Protein AF-0000000080303678 (afdb_homodimer)

Radius of gyration: 30.28 Å; Cα contacts (8 Å, |Δi|>4): 715; chains: 2; bounding box: 65×97×136 Å

Nearest PDB structures (foldseek):
  7dwm-assembly1_A  TM=3.976E-01  e=8.188E-07  Hapunavirus VP882
  4kqd-assembly2_C  TM=5.416E-01  e=5.298E-03  Escherichia coli K-12
  3mfx-assembly1_A  TM=4.822E-01  e=2.137E-03  Shewanella oneidensis
  3mjq-assembly1_B  TM=4.734E-01  e=2.892E-03  Desulfitobacterium hafniense Y51
  4kqd-assembly2_D  TM=5.439E-01  e=4.972E-02  Escherichia coli K-12

Secondary structure (DSSP, 8-state):
------------------------TT---S----HHHHHHHHHHHHHHHHHHHT-SSEEEEE-TTSBEEEE-HHHHHHHHSTTSSEEEETTEEEESSHHHHHHHHHHHHHHHHH---EEEEESSSS-EEEEEEEE--SSTTSPPEEEEEEPPS-SS-HHHHHHHHHHTT--HHHHHHHHHHHTT--HHHHHHHHTS-HHHHHHHHHHHHHHHT-SSHHHHHHHHHHS-----S----------/------------------------TT---S----HHHHHHHHHHHHHHHHHHHT-SSEEEEE-TTSBEEEE-HHHHHHHHSTTSSEEEETTEEEESSHHHHHHHHHHHHHHHHH---EEEEESSSS-EEEEEEEE--SSTTSPPEEEEEEPPS-SS-HHHHHHHHHHTT--HHHHHHHHHHHTT--HHHHHHHHTS-HHHHHHHHHHHHHHHT-SSHHHHHHHHHHS--PPPGGGS-------

Solvent-accessible surface area (backbone atoms only — not comparable to full-atom values): 27293 Å² total; per-residue (Å²): 139,81,84,81,80,78,80,77,81,75,77,78,76,79,77,87,66,82,73,78,75,76,71,73,92,76,76,71,60,95,64,79,70,48,74,64,52,49,51,47,39,47,28,48,29,42,44,48,49,54,54,46,40,52,38,68,45,17,36,35,37,31,42,78,84,55,34,50,80,44,60,25,54,39,24,52,55,46,36,66,35,86,84,39,43,41,32,65,58,87,50,28,76,39,43,76,45,71,73,42,34,53,53,50,50,52,39,49,48,37,8,41,77,67,61,37,71,40,77,44,80,31,65,68,91,87,41,48,42,30,30,34,35,44,36,77,49,48,43,95,90,40,64,36,23,29,32,37,34,36,32,40,95,56,69,60,38,66,59,33,50,52,48,52,28,56,77,48,66,48,49,74,70,42,40,53,50,50,54,35,49,54,68,53,44,50,62,60,56,45,12,61,76,69,72,50,52,48,67,56,45,52,52,39,51,50,50,51,26,67,56,68,68,33,89,43,72,59,38,49,44,48,55,57,54,22,32,51,50,50,64,75,77,64,84,58,76,78,67,74,78,74,131,136,82,86,80,87,82,82,77,78,76,76,78,76,77,75,85,63,84,72,79,75,75,72,72,91,76,75,72,59,93,63,79,70,48,74,64,52,48,52,48,38,46,28,47,29,41,43,48,49,53,53,46,41,53,38,69,44,16,36,34,36,30,41,76,86,55,36,49,79,43,63,26,54,38,24,50,54,46,35,66,35,86,84,40,45,40,32,65,58,87,52,29,75,40,43,76,43,70,74,41,33,53,54,51,50,50,40,50,49,38,8,41,76,67,61,37,71,40,77,44,79,33,63,70,91,87,42,48,42,29,30,34,36,46,37,77,49,49,41,95,90,41,64,37,24,30,32,37,35,37,31,42,95,56,71,58,36,67,61,33,49,52,49,51,29,58,76,47,66,48,50,73,71,43,40,53,49,48,53,36,48,55,68,56,44,49,62,60,55,46,12,60,75,69,71,50,54,48,67,57,44,50,51,41,50,50,50,51,27,66,56,66,68,34,89,43,73,60,37,47,46,48,56,56,53,22,32,50,52,49,66,64,80,77,71,51,75,79,65,73,78,74,129

pLDDT: mean 78.34, std 23.8, range [22.27, 97.44]

Organism: Piscinibacter sakaiensis (NCBI:txid1547922)

Foldseek 3Di:
DDDPCPDPPPPPPPPPPPPPPPPDPPPDPVDDPDPVNVVVVVVVVVVVLVVQLFAQWWKFKAFPVQFTPDIHPNVQVQQVDPQAQWHDDDRHIAGPDPVQRVVVVVQFCCCQVVVDKDWDFGDPDVTWIKIKGWDDAPDPPGGIMIMIITDGPFLAAPVLLVVVCVVLVHDPVLSQLLVCLRVVHDLCRSCVVVVHDSVVSVVSVVVLCVSVVAPDSVRSNVVSSPDRRGDDPPPPPPDPPDD/DDDDDDPPPPPPPPDPPDPPPPPDPPPDPVDDPDPVNVVVVVVVVVVVLVVQLFAQWWKFKAFPVQFTPDIHLNNQVLQVDPQAQWHDDDRHIAGPDPVQRVVVVVQFCCCQVVVDKDWDFDDPDVTWIKIKGWDDAPDPPGGIMIMIITDGPFLADPVLLVVVCVVLVHDPVLSQLLVCLRVVHDLCRSCVVVVHDSVVSVVSVVVLCVSVVAPDSVRSNVVSSPDRRGDDPPSPPPDPPDD

Structure (mmCIF, N/CA/C/O backbone):
data_AF-0000000080303678-model_v1
#
loop_
_entity.id
_entity.type
_entity.pdbx_description
1 polymer 'Transcriptional regulator, LuxR family'
#
loop_
_atom_site.group_PDB
_atom_site.id
_atom_site.type_symbol
_atom_site.label_atom_id
_atom_site.label_alt_id
_atom_site.label_comp_id
_atom_site.label_asym_id
_atom_site.label_entity_id
_atom_site.label_seq_id
_atom_site.pdbx_PDB_ins_code
_atom_site.Cartn_x
_atom_site.Cartn_y
_atom_site.Cartn_z
_atom_site.occupancy
_atom_site.B_iso_or_equiv
_atom_site.auth_seq_id
_atom_site.auth_comp_id
_atom_site.auth_asym_id
_atom_site.auth_atom_id
_atom_site.pdbx_PDB_model_num
ATOM 1 N N . MET A 1 1 ? 35.562 60.969 -51.969 1 27.56 1 MET A N 1
ATOM 2 C CA . MET A 1 1 ? 35.562 61.25 -50.531 1 27.56 1 MET A CA 1
ATOM 3 C C . MET A 1 1 ? 34.156 61.625 -50.062 1 27.56 1 MET A C 1
ATOM 5 O O . MET A 1 1 ? 33.844 62.812 -49.844 1 27.56 1 MET A O 1
ATOM 9 N N . HIS A 1 2 ? 33.062 60.875 -50.594 1 32.31 2 HIS A N 1
ATOM 10 C CA . HIS A 1 2 ? 31.641 61.188 -50.562 1 32.31 2 HIS A CA 1
ATOM 11 C C . HIS A 1 2 ? 31.078 61.094 -49.156 1 32.31 2 HIS A C 1
ATOM 13 O O . HIS A 1 2 ? 31.5 60.219 -48.375 1 32.31 2 HIS A O 1
ATOM 19 N N . PRO A 1 3 ? 30.5 62.156 -48.531 1 31.89 3 PRO A N 1
ATOM 20 C CA . PRO A 1 3 ? 30.016 62.531 -47.219 1 31.89 3 PRO A CA 1
ATOM 21 C C . PRO A 1 3 ? 28.844 61.688 -46.75 1 31.89 3 PRO A C 1
ATOM 23 O O . PRO A 1 3 ? 27.812 61.594 -47.438 1 31.89 3 PRO A O 1
ATOM 26 N N . ASN A 1 4 ? 29.047 60.375 -46.219 1 29.14 4 ASN A N 1
ATOM 27 C CA . ASN A 1 4 ? 28.078 59.375 -45.781 1 29.14 4 ASN A CA 1
ATOM 28 C C . ASN A 1 4 ? 27.219 59.875 -44.625 1 29.14 4 ASN A C 1
ATOM 30 O O . ASN A 1 4 ? 27.703 60.094 -43.531 1 29.14 4 ASN A O 1
ATOM 34 N N . THR A 1 5 ? 26.25 60.781 -44.875 1 28.22 5 THR A N 1
ATOM 35 C CA . THR A 1 5 ? 25.391 61.5 -43.938 1 28.22 5 THR A CA 1
ATOM 36 C C . THR A 1 5 ? 24.516 60.531 -43.156 1 28.22 5 THR A C 1
ATOM 38 O O . THR A 1 5 ? 23.609 59.906 -43.719 1 28.22 5 THR A O 1
ATOM 41 N N . SER A 1 6 ? 25.062 59.656 -42.219 1 28.84 6 SER A N 1
ATOM 42 C CA . SER A 1 6 ? 24.406 58.656 -41.406 1 28.84 6 SER A CA 1
ATOM 43 C C . SER A 1 6 ? 23.375 59.281 -40.469 1 28.84 6 SER A C 1
ATOM 45 O O . SER A 1 6 ? 23.734 60 -39.531 1 28.84 6 SER A O 1
ATOM 47 N N . ASP A 1 7 ? 22.188 59.719 -41.031 1 24.89 7 ASP A N 1
ATOM 48 C CA . ASP A 1 7 ? 21.141 60.469 -40.344 1 24.89 7 ASP A CA 1
ATOM 49 C C . ASP A 1 7 ? 20.641 59.688 -39.125 1 24.89 7 ASP A C 1
ATOM 51 O O . ASP A 1 7 ? 20.391 58.469 -39.188 1 24.89 7 ASP A O 1
ATOM 55 N N . ARG A 1 8 ? 20.75 60.219 -37.875 1 26.92 8 ARG A N 1
ATOM 56 C CA . ARG A 1 8 ? 20.562 60.062 -36.438 1 26.92 8 ARG A CA 1
ATOM 57 C C . ARG A 1 8 ? 19.078 59.906 -36.094 1 26.92 8 ARG A C 1
ATOM 59 O O . ARG A 1 8 ? 18.359 60.906 -35.938 1 26.92 8 ARG A O 1
ATOM 66 N N . LEU A 1 9 ? 18.25 59.031 -36.781 1 25.48 9 LEU A N 1
ATOM 67 C CA . LEU A 1 9 ? 16.844 59.094 -36.438 1 25.48 9 LEU A CA 1
ATOM 68 C C . LEU A 1 9 ? 16.641 58.781 -34.969 1 25.48 9 LEU A C 1
ATOM 70 O O . LEU A 1 9 ? 17 57.719 -34.5 1 25.48 9 LEU A O 1
ATOM 74 N N . ALA A 1 10 ? 16.578 59.781 -34.031 1 24.92 10 ALA A N 1
ATOM 75 C CA . ALA A 1 10 ? 16.375 59.906 -32.594 1 24.92 10 ALA A CA 1
ATOM 76 C C . ALA A 1 10 ? 15.008 59.375 -32.188 1 24.92 10 ALA A C 1
ATOM 78 O O . ALA A 1 10 ? 13.977 60 -32.438 1 24.92 10 ALA A O 1
ATOM 79 N N . SER A 1 11 ? 14.625 58.094 -32.531 1 25 11 SER A N 1
ATOM 80 C CA . SER A 1 11 ? 13.273 57.688 -32.156 1 25 11 SER A CA 1
ATOM 81 C C . SER A 1 11 ? 13.055 57.812 -30.656 1 25 11 SER A C 1
ATOM 83 O O . SER A 1 11 ? 13.836 57.281 -29.859 1 25 11 SER A O 1
ATOM 85 N N . GLU A 1 12 ? 12.555 58.938 -30.156 1 24.47 12 GLU A N 1
ATOM 86 C CA . GLU A 1 12 ? 12.164 59.312 -28.797 1 24.47 12 GLU A CA 1
ATOM 87 C C . GLU A 1 12 ? 11.148 58.312 -28.219 1 24.47 12 GLU A C 1
ATOM 89 O O . GLU A 1 12 ? 10.031 58.188 -28.734 1 24.47 12 GLU A O 1
ATOM 94 N N . GLY A 1 13 ? 11.516 57.062 -27.875 1 22.98 13 GLY A N 1
ATOM 95 C CA . GLY A 1 13 ? 10.664 56.094 -27.219 1 22.98 13 GLY A CA 1
ATOM 96 C C . GLY A 1 13 ? 10.062 56.594 -25.922 1 22.98 13 GLY A C 1
ATOM 97 O O . GLY A 1 13 ? 10.789 56.844 -24.953 1 22.98 13 GLY A O 1
ATOM 98 N N . ARG A 1 14 ? 9.055 57.5 -25.969 1 25.95 14 ARG A N 1
ATOM 99 C CA . ARG A 1 14 ? 8.336 58 -24.797 1 25.95 14 ARG A CA 1
ATOM 100 C C . ARG A 1 14 ? 7.855 56.844 -23.922 1 25.95 14 ARG A C 1
ATOM 102 O O . ARG A 1 14 ? 7.27 55.875 -24.422 1 25.95 14 ARG A O 1
ATOM 109 N N . GLY A 1 15 ? 8.523 56.531 -22.828 1 22.27 15 GLY A N 1
ATOM 110 C CA . GLY A 1 15 ? 8.391 55.562 -21.734 1 22.27 15 GLY A CA 1
ATOM 111 C C . GLY A 1 15 ? 7.055 55.688 -21.016 1 22.27 15 GLY A C 1
ATOM 112 O O . GLY A 1 15 ? 6.609 56.781 -20.672 1 22.27 15 GLY A O 1
ATOM 113 N N . PHE A 1 16 ? 5.965 54.938 -21.406 1 24.55 16 PHE A N 1
ATOM 114 C CA . PHE A 1 16 ? 4.648 54.844 -20.797 1 24.55 16 PHE A CA 1
ATOM 115 C C . PHE A 1 16 ? 4.762 54.438 -19.328 1 24.55 16 PHE A C 1
ATOM 117 O O . PHE A 1 16 ? 5.027 53.281 -19.016 1 24.55 16 PHE A O 1
ATOM 124 N N . SER A 1 17 ? 5.414 55.188 -18.453 1 23.38 17 SER A N 1
ATOM 125 C CA . SER A 1 17 ? 5.676 54.781 -17.078 1 23.38 17 SER A CA 1
ATOM 126 C C . SER A 1 17 ? 4.379 54.688 -16.281 1 23.38 17 SER A C 1
ATOM 128 O O . SER A 1 17 ? 4.402 54.406 -15.078 1 23.38 17 SER A O 1
ATOM 130 N N . GLY A 1 18 ? 3.266 55.312 -16.625 1 24.89 18 GLY A N 1
ATOM 131 C CA . GLY A 1 18 ? 2.447 55.688 -15.477 1 24.89 18 GLY A CA 1
ATOM 132 C C . GLY A 1 18 ? 1.734 54.5 -14.859 1 24.89 18 GLY A C 1
ATOM 133 O O . GLY A 1 18 ? 0.724 54.031 -15.391 1 24.89 18 GLY A O 1
ATOM 134 N N . ALA A 1 19 ? 2.438 53.438 -14.422 1 23.69 19 ALA A N 1
ATOM 135 C CA . ALA A 1 19 ? 1.726 52.281 -13.875 1 23.69 19 ALA A CA 1
ATOM 136 C C . ALA A 1 19 ? 0.87 52.688 -12.672 1 23.69 19 ALA A C 1
ATOM 138 O O . ALA A 1 19 ? 1.376 53.281 -11.711 1 23.69 19 ALA A O 1
ATOM 139 N N . TRP A 1 20 ? -0.364 53.031 -12.852 1 24.25 20 TRP A N 1
ATOM 140 C CA . TRP A 1 20 ? -1.361 53.344 -11.828 1 24.25 20 TRP A CA 1
ATOM 141 C C . TRP A 1 20 ? -1.491 52.219 -10.828 1 24.25 20 TRP A C 1
ATOM 143 O O . TRP A 1 20 ? -1.849 51.094 -11.203 1 24.25 20 TRP A O 1
ATOM 153 N N . SER A 1 21 ? -0.581 52.062 -9.867 1 25.08 21 SER A N 1
ATOM 154 C CA . SER A 1 21 ? -0.584 51.125 -8.766 1 25.08 21 SER A CA 1
ATOM 155 C C . SER A 1 21 ? -1.859 51.219 -7.938 1 25.08 21 SER A C 1
ATOM 157 O O . SER A 1 21 ? -1.948 52.062 -7.039 1 25.08 21 SER A O 1
ATOM 159 N N . VAL A 1 22 ? -3.029 51.312 -8.453 1 29.84 22 VAL A N 1
ATOM 160 C CA . VAL A 1 22 ? -4.168 51.406 -7.551 1 29.84 22 VAL A CA 1
ATOM 161 C C . VAL A 1 22 ? -4.215 50.188 -6.633 1 29.84 22 VAL A C 1
ATOM 163 O O . VAL A 1 22 ? -4.328 49.062 -7.102 1 29.84 22 VAL A O 1
ATOM 166 N N . ARG A 1 23 ? -3.553 50.281 -5.457 1 31.92 23 ARG A N 1
ATOM 167 C CA . ARG A 1 23 ? -3.662 49.312 -4.363 1 31.92 23 ARG A CA 1
ATOM 168 C C . ARG A 1 23 ? -5.113 49.156 -3.93 1 31.92 23 ARG A C 1
ATOM 170 O O . ARG A 1 23 ? -5.789 50.125 -3.605 1 31.92 23 ARG A O 1
ATOM 177 N N . PRO A 1 24 ? -5.77 48.094 -4.293 1 29.03 24 PRO A N 1
ATOM 178 C CA . PRO A 1 24 ? -7.188 48.094 -3.92 1 29.03 24 PRO A CA 1
ATOM 179 C C . PRO A 1 24 ? -7.402 48.344 -2.428 1 29.03 24 PRO A C 1
ATOM 181 O O . PRO A 1 24 ? -6.539 48.031 -1.611 1 29.03 24 PRO A O 1
ATOM 184 N N . PRO A 1 25 ? -8.242 49.188 -1.918 1 30.67 25 PRO A N 1
ATOM 185 C CA . PRO A 1 25 ? -8.766 49.469 -0.579 1 30.67 25 PRO A CA 1
ATOM 186 C C . PRO A 1 25 ? -9.438 48.25 0.049 1 30.67 25 PRO A C 1
ATOM 188 O O . PRO A 1 25 ? -10.25 47.562 -0.598 1 30.67 25 PRO A O 1
ATOM 191 N N . GLY A 1 26 ? -8.766 47.531 1.107 1 35.06 26 GLY A N 1
ATOM 192 C CA . GLY A 1 26 ? -9.25 46.5 2.008 1 35.06 26 GLY A CA 1
ATOM 193 C C . GLY A 1 26 ? -8.312 45.312 2.117 1 35.06 26 GLY A C 1
ATOM 194 O O . GLY A 1 26 ? -8.727 44.219 2.494 1 35.06 26 GLY A O 1
ATOM 195 N N . TRP A 1 27 ? -7.195 45.344 1.521 1 30.83 27 TRP A N 1
ATOM 196 C CA . TRP A 1 27 ? -6.246 44.25 1.733 1 30.83 27 TRP A CA 1
ATOM 197 C C . TRP A 1 27 ? -5.828 44.156 3.199 1 30.83 27 TRP A C 1
ATOM 199 O O . TRP A 1 27 ? -5.258 45.125 3.742 1 30.83 27 TRP A O 1
ATOM 209 N N . ARG A 1 28 ? -6.617 43.594 3.984 1 36.81 28 ARG A N 1
ATOM 210 C CA . ARG A 1 28 ? -6.141 43.344 5.34 1 36.81 28 ARG A CA 1
ATOM 211 C C . ARG A 1 28 ? -4.922 42.406 5.336 1 36.81 28 ARG A C 1
ATOM 213 O O . ARG A 1 28 ? -4.809 41.531 4.484 1 36.81 28 ARG A O 1
ATOM 220 N N . GLY A 1 29 ? -3.764 42.781 5.645 1 35.88 29 GLY A N 1
ATOM 221 C CA . GLY A 1 29 ? -2.494 42.094 5.867 1 35.88 29 GLY A CA 1
ATOM 222 C C . GLY A 1 29 ? -2.652 40.688 6.398 1 35.88 29 GLY A C 1
ATOM 223 O O . GLY A 1 29 ? -3.748 40.281 6.789 1 35.88 29 GLY A O 1
ATOM 224 N N . PRO A 1 30 ? -1.674 39.812 5.992 1 39.78 30 PRO A N 1
ATOM 225 C CA . PRO A 1 30 ? -1.824 38.438 6.48 1 39.78 30 PRO A CA 1
ATOM 226 C C . PRO A 1 30 ? -2.295 38.375 7.934 1 39.78 30 PRO A C 1
ATOM 228 O O . PRO A 1 30 ? -1.601 38.875 8.828 1 39.78 30 PRO A O 1
ATOM 231 N N . GLY A 1 31 ? -3.461 38.75 8.242 1 41.38 31 GLY A N 1
ATOM 232 C CA . GLY A 1 31 ? -4.113 38.844 9.539 1 41.38 31 GLY A CA 1
ATOM 233 C C . GLY A 1 31 ? -3.678 37.75 10.5 1 41.38 31 GLY A C 1
ATOM 234 O O . GLY A 1 31 ? -3.148 36.719 10.078 1 41.38 31 GLY A O 1
ATOM 235 N N . HIS A 1 32 ? -3.395 38.031 11.797 1 44 32 HIS A N 1
ATOM 236 C CA . HIS A 1 32 ? -3.258 37.219 13.008 1 44 32 HIS A CA 1
ATOM 237 C C . HIS A 1 32 ? -4.172 36 12.969 1 44 32 HIS A C 1
ATOM 239 O O . HIS A 1 32 ? -5.391 36.125 13.102 1 44 32 HIS A O 1
ATOM 245 N N . ALA A 1 33 ? -3.643 35.062 12.367 1 54 33 ALA A N 1
ATOM 246 C CA . ALA A 1 33 ? -4.539 33.906 12.445 1 54 33 ALA A CA 1
ATOM 247 C C . ALA A 1 33 ? -5.102 33.75 13.852 1 54 33 ALA A C 1
ATOM 249 O O . ALA A 1 33 ? -4.352 33.75 14.828 1 54 33 ALA A O 1
ATOM 250 N N . THR A 1 34 ? -6.25 33.875 14.078 1 58.56 34 THR A N 1
ATOM 251 C CA . THR A 1 34 ? -6.973 33.688 15.336 1 58.56 34 THR A CA 1
ATOM 252 C C . THR A 1 34 ? -6.637 32.344 15.953 1 58.56 34 THR A C 1
ATOM 254 O O . THR A 1 34 ? -6.285 31.391 15.242 1 58.56 34 THR A O 1
ATOM 257 N N . PRO A 1 35 ? -6.324 32.25 17.312 1 58.72 35 PRO A N 1
ATOM 258 C CA . PRO A 1 35 ? -6.078 31 18.047 1 58.72 35 PRO A CA 1
ATOM 259 C C . PRO A 1 35 ? -6.887 29.828 17.5 1 58.72 35 PRO A C 1
ATOM 261 O O . PRO A 1 35 ? -6.406 28.688 17.484 1 58.72 35 PRO A O 1
ATOM 264 N N . GLU A 1 36 ? -7.984 30.188 16.969 1 59.19 36 GLU A N 1
ATOM 265 C CA . GLU A 1 36 ? -8.852 29.141 16.438 1 59.19 36 GLU A CA 1
ATOM 266 C C . GLU A 1 36 ? -8.281 28.562 15.148 1 59.19 36 GLU A C 1
ATOM 268 O O . GLU A 1 36 ? -8.305 27.359 14.938 1 59.19 36 GLU A O 1
ATOM 273 N N . ARG A 1 37 ? -7.773 29.406 14.328 1 57.53 37 ARG A N 1
ATOM 274 C CA . ARG A 1 37 ? -7.219 28.953 13.055 1 57.53 37 ARG A CA 1
ATOM 275 C C . ARG A 1 37 ? -5.965 28.109 13.273 1 57.53 37 ARG A C 1
ATOM 277 O O . ARG A 1 37 ? -5.742 27.125 12.578 1 57.53 37 ARG A O 1
ATOM 284 N N . ARG A 1 38 ? -5.199 28.484 14.258 1 58.06 38 ARG A N 1
ATOM 285 C CA . ARG A 1 38 ? -3.996 27.734 14.602 1 58.06 38 ARG A CA 1
ATOM 286 C C . ARG A 1 38 ? -4.344 26.328 15.094 1 58.06 38 ARG A C 1
ATOM 288 O O . ARG A 1 38 ? -3.682 25.359 14.734 1 58.06 38 ARG A O 1
ATOM 295 N N . ARG A 1 39 ? -5.332 26.422 15.906 1 60.28 39 ARG A N 1
ATOM 296 C CA . ARG A 1 39 ? -5.762 25.125 16.453 1 60.28 39 ARG A CA 1
ATOM 297 C C . ARG A 1 39 ? -6.262 24.203 15.336 1 60.28 39 ARG A C 1
ATOM 299 O O . ARG A 1 39 ? -6.012 23 15.367 1 60.28 39 ARG A O 1
ATOM 306 N N . HIS A 1 40 ? -6.863 24.875 14.383 1 61.81 40 HIS A N 1
ATOM 307 C CA . HIS A 1 40 ? -7.406 24.078 13.289 1 61.81 40 HIS A CA 1
ATOM 308 C C . HIS A 1 40 ? -6.293 23.5 12.414 1 61.81 40 HIS A C 1
ATOM 310 O O . HIS A 1 40 ? -6.348 22.344 12.016 1 61.81 40 HIS A O 1
ATOM 316 N N . THR A 1 41 ? -5.297 24.312 12.227 1 63.34 41 THR A N 1
ATOM 317 C CA . THR A 1 41 ? -4.18 23.875 11.398 1 63.34 41 THR A CA 1
ATOM 318 C C . THR A 1 41 ? -3.43 22.734 12.078 1 63.34 41 THR A C 1
ATOM 320 O O . THR A 1 41 ? -3.035 21.766 11.422 1 63.34 41 THR A O 1
ATOM 323 N N . ASP A 1 42 ? -3.449 22.938 13.406 1 78.75 42 ASP A N 1
ATOM 324 C CA . ASP A 1 42 ? -2.766 21.891 14.156 1 78.75 42 ASP A CA 1
ATOM 325 C C . ASP A 1 42 ? -3.566 20.594 14.133 1 78.75 42 ASP A C 1
ATOM 327 O O . ASP A 1 42 ? -2.998 19.516 13.961 1 78.75 42 ASP A O 1
ATOM 331 N N . ALA A 1 43 ? -4.84 20.844 14.148 1 86.56 43 ALA A N 1
ATOM 332 C CA . ALA A 1 43 ? -5.695 19.656 14.141 1 86.56 43 ALA A CA 1
ATOM 333 C C . ALA A 1 43 ? -5.609 18.938 12.797 1 86.56 43 ALA A C 1
ATOM 335 O O . ALA A 1 43 ? -5.66 17.703 12.75 1 86.56 43 ALA A O 1
ATOM 336 N N . ASN A 1 44 ? -5.383 19.688 11.812 1 89.38 44 ASN A N 1
ATOM 337 C CA . ASN A 1 44 ? -5.289 19.094 10.484 1 89.38 44 ASN A CA 1
ATOM 338 C C . ASN A 1 44 ? -4.023 18.25 10.344 1 89.38 44 ASN A C 1
ATOM 340 O O . ASN A 1 44 ? -4.074 17.141 9.812 1 89.38 44 ASN A O 1
ATOM 344 N N . ALA A 1 45 ? -2.953 18.781 10.797 1 92.44 45 ALA A N 1
ATOM 345 C CA . ALA A 1 45 ? -1.701 18.031 10.742 1 92.44 45 ALA A CA 1
ATOM 346 C C . ALA A 1 45 ? -1.804 16.734 11.539 1 92.44 45 ALA A C 1
ATOM 348 O O . ALA A 1 45 ? -1.296 15.695 11.117 1 92.44 45 ALA A O 1
ATOM 349 N N . VAL A 1 46 ? -2.436 16.828 12.617 1 92.62 46 VAL A N 1
ATOM 350 C CA . VAL A 1 46 ? -2.6 15.648 13.469 1 92.62 46 VAL A CA 1
ATOM 351 C C . VAL A 1 46 ? -3.447 14.602 12.75 1 92.62 46 VAL A C 1
ATOM 353 O O . VAL A 1 46 ? -3.107 13.414 12.734 1 92.62 46 VAL A O 1
ATOM 356 N N . ARG A 1 47 ? -4.508 15.023 12.117 1 92.94 47 ARG A N 1
ATOM 357 C CA . ARG A 1 47 ? -5.367 14.117 11.367 1 92.94 47 ARG A CA 1
ATOM 358 C C . ARG A 1 47 ? -4.586 13.422 10.25 1 92.94 47 ARG A C 1
ATOM 360 O O . ARG A 1 47 ? -4.707 12.211 10.062 1 92.94 47 ARG A O 1
ATOM 367 N N . LEU A 1 48 ? -3.822 14.203 9.578 1 95.31 48 LEU A N 1
ATOM 368 C CA . LEU A 1 48 ? -3.045 13.641 8.477 1 95.31 48 LEU A CA 1
ATOM 369 C C . LEU A 1 48 ? -1.995 12.664 8.992 1 95.31 48 LEU A C 1
ATOM 371 O O . LEU A 1 48 ? -1.744 11.633 8.367 1 95.31 48 LEU A O 1
ATOM 375 N N . ALA A 1 49 ? -1.442 12.992 10.117 1 95.31 49 ALA A N 1
ATOM 376 C CA . ALA A 1 49 ? -0.492 12.078 10.742 1 95.31 49 ALA A CA 1
ATOM 377 C C . ALA A 1 49 ? -1.168 10.758 11.117 1 95.31 49 ALA A C 1
ATOM 379 O O . ALA A 1 49 ? -0.59 9.688 10.945 1 95.31 49 ALA A O 1
ATOM 380 N N . HIS A 1 50 ? -2.354 10.82 11.617 1 92.88 50 HIS A N 1
ATOM 381 C CA . HIS A 1 50 ? -3.113 9.617 11.945 1 92.88 50 HIS A CA 1
ATOM 382 C C . HIS A 1 50 ? -3.375 8.781 10.703 1 92.88 50 HIS A C 1
ATOM 384 O O . HIS A 1 50 ? -3.318 7.547 10.758 1 92.88 50 HIS A O 1
ATOM 390 N N . MET A 1 51 ? -3.699 9.438 9.617 1 94.44 51 MET A N 1
ATOM 391 C CA . MET A 1 51 ? -3.912 8.719 8.359 1 94.44 51 MET A CA 1
ATOM 392 C C . MET A 1 51 ? -2.656 7.961 7.945 1 94.44 51 MET A C 1
ATOM 394 O O . MET A 1 51 ? -2.727 6.789 7.582 1 94.44 51 MET A O 1
ATOM 398 N N . LEU A 1 52 ? -1.561 8.648 8.023 1 94.69 52 LEU A N 1
ATOM 399 C CA . LEU A 1 52 ? -0.296 8.039 7.629 1 94.69 52 LEU A CA 1
ATOM 400 C C . LEU A 1 52 ? 0.018 6.82 8.5 1 94.69 52 LEU A C 1
ATOM 402 O O . LEU A 1 52 ? 0.596 5.844 8.016 1 94.69 52 LEU A O 1
ATOM 406 N N . ASP A 1 53 ? -0.368 6.891 9.734 1 93.31 53 ASP A N 1
ATOM 407 C CA . ASP A 1 53 ? -0.09 5.797 10.664 1 93.31 53 ASP A CA 1
ATOM 408 C C . ASP A 1 53 ? -0.886 4.547 10.297 1 93.31 53 ASP A C 1
ATOM 410 O O . ASP A 1 53 ? -0.58 3.451 10.766 1 93.31 53 ASP A O 1
ATOM 414 N N . GLU A 1 54 ? -1.846 4.688 9.453 1 89.56 54 GLU A N 1
ATOM 415 C CA . GLU A 1 54 ? -2.678 3.549 9.07 1 89.56 54 GLU A CA 1
ATOM 416 C C . GLU A 1 54 ? -2.186 2.918 7.77 1 89.56 54 GLU A C 1
ATOM 418 O O . GLU A 1 54 ? -2.688 1.871 7.355 1 89.56 54 GLU A O 1
ATOM 423 N N . VAL A 1 55 ? -1.275 3.541 7.191 1 89 55 VAL A N 1
ATOM 424 C CA . VAL A 1 55 ? -0.687 2.994 5.973 1 89 55 VAL A CA 1
ATOM 425 C C . VAL A 1 55 ? 0.25 1.841 6.324 1 89 55 VAL A C 1
ATOM 427 O O . VAL A 1 55 ? 1.026 1.932 7.277 1 89 55 VAL A O 1
ATOM 430 N N . ASP A 1 56 ? 0.235 0.822 5.582 1 83.25 56 ASP A N 1
ATOM 431 C CA . ASP A 1 56 ? 0.97 -0.395 5.914 1 83.25 56 ASP A CA 1
ATOM 432 C C . ASP A 1 56 ? 2.41 -0.319 5.414 1 83.25 56 ASP A C 1
ATOM 434 O O . ASP A 1 56 ? 3.207 -1.227 5.66 1 83.25 56 ASP A O 1
ATOM 438 N N . HIS A 1 57 ? 2.793 0.683 4.773 1 85.88 57 HIS A N 1
ATOM 439 C CA . HIS A 1 57 ? 4.168 0.95 4.367 1 85.88 57 HIS A CA 1
ATOM 440 C C . HIS A 1 57 ? 4.824 1.977 5.285 1 85.88 57 HIS A C 1
ATOM 442 O O . HIS A 1 57 ? 4.176 2.932 5.719 1 85.88 57 HIS A O 1
ATOM 448 N N . GLY A 1 58 ? 6.117 1.706 5.473 1 91.56 58 GLY A N 1
ATOM 449 C CA . GLY A 1 58 ? 6.863 2.725 6.195 1 91.56 58 GLY A CA 1
ATOM 450 C C . GLY A 1 58 ? 7.125 3.969 5.367 1 91.56 58 GLY A C 1
ATOM 451 O O . GLY A 1 58 ? 7.605 3.877 4.234 1 91.56 58 GLY A O 1
ATOM 452 N N . LEU A 1 59 ? 6.828 5.07 5.918 1 94.81 59 LEU A N 1
ATOM 453 C CA . LEU A 1 59 ? 7.039 6.371 5.289 1 94.81 59 LEU A CA 1
ATOM 454 C C . LEU A 1 59 ? 7.844 7.293 6.199 1 94.81 59 LEU A C 1
ATOM 456 O O . LEU A 1 59 ? 7.496 7.477 7.367 1 94.81 59 LEU A O 1
ATOM 460 N N . VAL A 1 60 ? 8.914 7.844 5.645 1 96.81 60 VAL A N 1
ATOM 461 C CA . VAL A 1 60 ? 9.773 8.734 6.422 1 96.81 60 VAL A CA 1
ATOM 462 C C . VAL A 1 60 ? 9.969 10.047 5.668 1 96.81 60 VAL A C 1
ATOM 464 O O . VAL A 1 60 ? 10.391 10.047 4.508 1 96.81 60 VAL A O 1
ATOM 467 N N . LEU A 1 61 ? 9.633 11.094 6.301 1 96.75 61 LEU A N 1
ATOM 468 C CA . LEU A 1 61 ? 9.883 12.422 5.754 1 96.75 61 LEU A CA 1
ATOM 469 C C . LEU A 1 61 ? 11.25 12.945 6.195 1 96.75 61 LEU A C 1
ATOM 471 O O . LEU A 1 61 ? 11.516 13.062 7.391 1 96.75 61 LEU A O 1
ATOM 475 N N . VAL A 1 62 ? 12.055 13.211 5.242 1 95.31 62 VAL A N 1
ATOM 476 C CA . VAL A 1 62 ? 13.391 13.742 5.512 1 95.31 62 VAL A CA 1
ATOM 477 C C . VAL A 1 62 ? 13.508 15.148 4.918 1 95.31 62 VAL A C 1
ATOM 479 O O . VAL A 1 62 ? 13.32 15.336 3.713 1 95.31 62 VAL A O 1
ATOM 482 N N . THR A 1 63 ? 13.805 16.109 5.754 1 88.94 63 THR A N 1
ATOM 483 C CA . THR A 1 63 ? 13.891 17.5 5.332 1 88.94 63 THR A CA 1
ATOM 484 C C . THR A 1 63 ? 15.25 17.797 4.715 1 88.94 63 THR A C 1
ATOM 486 O O . THR A 1 63 ? 16.109 16.922 4.648 1 88.94 63 THR A O 1
ATOM 489 N N . ALA A 1 64 ? 15.492 19.062 4.277 1 84 64 ALA A N 1
ATOM 490 C CA . ALA A 1 64 ? 16.703 19.5 3.592 1 84 64 ALA A CA 1
ATOM 491 C C . ALA A 1 64 ? 17.922 19.391 4.5 1 84 64 ALA A C 1
ATOM 493 O O . ALA A 1 64 ? 19.047 19.203 4.027 1 84 64 ALA A O 1
ATOM 494 N N . ASP A 1 65 ? 17.703 19.453 5.805 1 81.5 65 ASP A N 1
ATOM 495 C CA . ASP A 1 65 ? 18.797 19.375 6.762 1 81.5 65 ASP A CA 1
ATOM 496 C C . ASP A 1 65 ? 19.047 17.922 7.184 1 81.5 65 ASP A C 1
ATOM 498 O O . ASP A 1 65 ? 19.75 17.672 8.164 1 81.5 65 ASP A O 1
ATOM 502 N N . ASP A 1 66 ? 18.422 16.922 6.551 1 86.44 66 ASP A N 1
ATOM 503 C CA . ASP A 1 66 ? 18.594 15.477 6.75 1 86.44 66 ASP A CA 1
ATOM 504 C C . ASP A 1 66 ? 18 15.039 8.086 1 86.44 66 ASP A C 1
ATOM 506 O O . ASP A 1 66 ? 18.484 14.102 8.711 1 86.44 66 ASP A O 1
ATOM 510 N N . LEU A 1 67 ? 17.141 15.836 8.508 1 90.75 67 LEU A N 1
ATOM 511 C CA . LEU A 1 67 ? 16.422 15.461 9.719 1 90.75 67 LEU A CA 1
ATOM 512 C C . LEU A 1 67 ? 15.094 14.797 9.383 1 90.75 67 LEU A C 1
ATOM 514 O O . LEU A 1 67 ? 14.422 15.211 8.438 1 90.75 67 LEU A O 1
ATOM 518 N N . VAL A 1 68 ? 14.789 13.727 10.188 1 95.69 68 VAL A N 1
ATOM 519 C CA . VAL A 1 68 ? 13.484 13.094 10.07 1 95.69 68 VAL A CA 1
ATOM 520 C C . VAL A 1 68 ? 12.43 13.945 10.773 1 95.69 68 VAL A C 1
ATOM 522 O O . VAL A 1 68 ? 12.469 14.117 11.992 1 95.69 68 VAL A O 1
ATOM 525 N N . ARG A 1 69 ? 11.539 14.461 10.023 1 93.62 69 ARG A N 1
ATOM 526 C CA . ARG A 1 69 ? 10.492 15.297 10.594 1 93.62 69 ARG A CA 1
ATOM 527 C C . ARG A 1 69 ? 9.25 14.477 10.914 1 93.62 69 ARG A C 1
ATOM 529 O O . ARG A 1 69 ? 8.43 14.875 11.75 1 93.62 69 ARG A O 1
ATOM 536 N N . HIS A 1 70 ? 9.094 13.43 10.164 1 95.62 70 HIS A N 1
ATOM 537 C CA . HIS A 1 70 ? 7.965 12.539 10.414 1 95.62 70 HIS A CA 1
ATOM 538 C C . HIS A 1 70 ? 8.297 11.109 10 1 95.62 70 HIS A C 1
ATOM 540 O O . HIS A 1 70 ? 8.961 10.883 8.984 1 95.62 70 HIS A O 1
ATOM 546 N N . ALA A 1 71 ? 7.852 10.219 10.75 1 96.88 71 ALA A N 1
ATOM 547 C CA . ALA A 1 71 ? 7.84 8.789 10.461 1 96.88 71 ALA A CA 1
ATOM 548 C C . ALA A 1 71 ? 6.547 8.141 10.938 1 96.88 71 ALA A C 1
ATOM 550 O O . ALA A 1 71 ? 6.152 8.312 12.094 1 96.88 71 ALA A O 1
ATOM 551 N N . ASN A 1 72 ? 5.957 7.48 9.984 1 93.56 72 ASN A N 1
ATOM 552 C CA . ASN A 1 72 ? 4.715 6.852 10.414 1 93.56 72 ASN A CA 1
ATOM 553 C C . ASN A 1 72 ? 4.98 5.598 11.242 1 93.56 72 ASN A C 1
ATOM 555 O O . ASN A 1 72 ? 6.133 5.219 11.453 1 93.56 72 ASN A O 1
ATOM 559 N N . ARG A 1 73 ? 3.934 5.012 11.789 1 91.88 73 ARG A N 1
ATOM 560 C CA . ARG A 1 73 ? 4.039 3.887 12.711 1 91.88 73 ARG A CA 1
ATOM 561 C C . ARG A 1 73 ? 4.797 2.727 12.07 1 91.88 73 ARG A C 1
ATOM 563 O O . ARG A 1 73 ? 5.668 2.125 12.703 1 91.88 73 ARG A O 1
ATOM 570 N N . ALA A 1 74 ? 4.449 2.4 10.844 1 90.69 74 ALA A N 1
ATOM 571 C CA . ALA A 1 74 ? 5.117 1.305 10.141 1 90.69 74 ALA A CA 1
ATOM 572 C C . ALA A 1 74 ? 6.609 1.572 10 1 90.69 74 ALA A C 1
ATOM 574 O O . ALA A 1 74 ? 7.43 0.668 10.18 1 90.69 74 ALA A O 1
ATOM 575 N N . ALA A 1 75 ? 6.945 2.758 9.656 1 93.88 75 ALA A N 1
ATOM 576 C CA . ALA A 1 75 ? 8.352 3.125 9.516 1 93.88 75 ALA A CA 1
ATOM 577 C C . ALA A 1 75 ? 9.094 2.979 10.844 1 93.88 75 ALA A C 1
ATOM 579 O O . ALA A 1 75 ? 10.211 2.465 10.883 1 93.88 75 ALA A O 1
ATOM 580 N N . LEU A 1 76 ? 8.461 3.436 11.906 1 93.31 76 LEU A N 1
ATOM 581 C CA . LEU A 1 76 ? 9.086 3.363 13.219 1 93.31 76 LEU A CA 1
ATOM 582 C C . LEU A 1 76 ? 9.336 1.913 13.625 1 93.31 76 LEU A C 1
ATOM 584 O O . LEU A 1 76 ? 10.375 1.592 14.195 1 93.31 76 LEU A O 1
ATOM 588 N N . ARG A 1 77 ? 8.406 1.065 13.305 1 89.88 77 ARG A N 1
ATOM 589 C CA . ARG A 1 77 ? 8.57 -0.357 13.586 1 89.88 77 ARG A CA 1
ATOM 590 C C . ARG A 1 77 ? 9.734 -0.935 12.781 1 89.88 77 ARG A C 1
ATOM 592 O O . ARG A 1 77 ? 10.562 -1.67 13.328 1 89.88 77 ARG A O 1
ATOM 599 N N . ASP A 1 78 ? 9.781 -0.602 11.531 1 90.06 78 ASP A N 1
ATOM 600 C CA . ASP A 1 78 ? 10.852 -1.094 10.664 1 90.06 78 ASP A CA 1
ATOM 601 C C . ASP A 1 78 ? 12.219 -0.606 11.141 1 90.06 78 ASP A C 1
ATOM 603 O O . ASP A 1 78 ? 13.172 -1.386 11.211 1 90.06 78 ASP A O 1
ATOM 607 N N . LEU A 1 79 ? 12.289 0.625 11.469 1 93.44 79 LEU A N 1
ATOM 608 C CA . LEU A 1 79 ? 13.57 1.243 11.812 1 93.44 79 LEU A CA 1
ATOM 609 C C . LEU A 1 79 ? 14.055 0.759 13.172 1 93.44 79 LEU A C 1
ATOM 611 O O . LEU A 1 79 ? 15.234 0.892 13.5 1 93.44 79 LEU A O 1
ATOM 615 N N . ALA A 1 80 ? 13.133 0.294 13.977 1 92.75 80 ALA A N 1
ATOM 616 C CA . ALA A 1 80 ? 13.492 -0.252 15.281 1 92.75 80 ALA A CA 1
ATOM 617 C C . ALA A 1 80 ? 14.008 -1.683 15.156 1 92.75 80 ALA A C 1
ATOM 619 O O . ALA A 1 80 ? 14.625 -2.211 16.094 1 92.75 80 ALA A O 1
ATOM 620 N N . ASP A 1 81 ? 13.648 -2.338 14.07 1 89.69 81 ASP A N 1
ATOM 621 C CA . ASP A 1 81 ? 14.094 -3.701 13.805 1 89.69 81 ASP A CA 1
ATOM 622 C C . ASP A 1 81 ? 15.602 -3.746 13.547 1 89.69 81 ASP A C 1
ATOM 624 O O . ASP A 1 81 ? 16.078 -3.148 12.586 1 89.69 81 ASP A O 1
ATOM 628 N N . GLY A 1 82 ? 16.297 -4.418 14.336 1 89.19 82 GLY A N 1
ATOM 629 C CA . GLY A 1 82 ? 17.75 -4.508 14.242 1 89.19 82 GLY A CA 1
ATOM 630 C C . GLY A 1 82 ? 18.219 -5.086 12.922 1 89.19 82 GLY A C 1
ATOM 631 O O . GLY A 1 82 ? 19.375 -4.875 12.523 1 89.19 82 GLY A O 1
ATOM 632 N N . ASP A 1 83 ? 17.375 -5.773 12.219 1 88.5 83 ASP A N 1
ATOM 633 C CA . ASP A 1 83 ? 17.75 -6.398 10.953 1 88.5 83 ASP A CA 1
ATOM 634 C C . ASP A 1 83 ? 17.531 -5.445 9.781 1 88.5 83 ASP A C 1
ATOM 636 O O . ASP A 1 83 ? 17.969 -5.719 8.656 1 88.5 83 ASP A O 1
ATOM 640 N N . HIS A 1 84 ? 16.844 -4.43 10.023 1 91.06 84 HIS A N 1
ATOM 641 C CA . HIS A 1 84 ? 16.625 -3.473 8.945 1 91.06 84 HIS A CA 1
ATOM 642 C C . HIS A 1 84 ? 17.906 -2.693 8.633 1 91.06 84 HIS A C 1
ATOM 644 O O . HIS A 1 84 ? 18.625 -2.295 9.547 1 91.06 84 HIS A O 1
ATOM 650 N N . PRO A 1 85 ? 18.125 -2.443 7.398 1 93.5 85 PRO A N 1
ATOM 651 C CA . PRO A 1 85 ? 19.375 -1.787 7.035 1 93.5 85 PRO A CA 1
ATOM 652 C C . PRO A 1 85 ? 19.438 -0.333 7.496 1 93.5 85 PRO A C 1
ATOM 654 O O . PRO A 1 85 ? 20.516 0.259 7.543 1 93.5 85 PRO A O 1
ATOM 657 N N . LEU A 1 86 ? 18.359 0.234 7.727 1 95.06 86 LEU A N 1
ATOM 658 C CA . LEU A 1 86 ? 18.297 1.616 8.188 1 95.06 86 LEU A CA 1
ATOM 659 C C . LEU A 1 86 ? 17.891 1.683 9.656 1 95.06 86 LEU A C 1
ATOM 661 O O . LEU A 1 86 ? 17.219 0.783 10.156 1 95.06 86 LEU A O 1
ATOM 665 N N . CYS A 1 87 ? 18.297 2.689 10.312 1 96 87 CYS A N 1
ATOM 666 C CA . CYS A 1 87 ? 17.906 2.961 11.695 1 96 87 CYS A CA 1
ATOM 667 C C . CYS A 1 87 ? 17.875 4.461 11.969 1 96 87 CYS A C 1
ATOM 669 O O . CYS A 1 87 ? 18.328 5.254 11.148 1 96 87 CYS A O 1
ATOM 671 N N . LEU A 1 88 ? 17.234 4.754 13.055 1 94.75 88 LEU A N 1
ATOM 672 C CA . LEU A 1 88 ? 17.203 6.148 13.484 1 94.75 88 LEU A CA 1
ATOM 673 C C . LEU A 1 88 ? 18.25 6.418 14.562 1 94.75 88 LEU A C 1
ATOM 675 O O . LEU A 1 88 ? 18.375 5.645 15.516 1 94.75 88 LEU A O 1
ATOM 679 N N . ASP A 1 89 ? 19 7.379 14.406 1 92.88 89 ASP A N 1
ATOM 680 C CA . ASP A 1 89 ? 19.859 7.969 15.422 1 92.88 89 ASP A CA 1
ATOM 681 C C . ASP A 1 89 ? 19.375 9.367 15.812 1 92.88 89 ASP A C 1
ATOM 683 O O . ASP A 1 89 ? 19.719 10.352 15.164 1 92.88 89 ASP A O 1
ATOM 687 N N . GLY A 1 90 ? 18.625 9.414 16.953 1 91.75 90 GLY A N 1
ATOM 688 C CA . GLY A 1 90 ? 17.906 10.656 17.188 1 91.75 90 GLY A CA 1
ATOM 689 C C . GLY A 1 90 ? 16.922 10.992 16.094 1 91.75 90 GLY A C 1
ATOM 690 O O . GLY A 1 90 ? 16.016 10.211 15.805 1 91.75 90 GLY A O 1
ATOM 691 N N . GLN A 1 91 ? 17.188 12.125 15.477 1 92.69 91 GLN A N 1
ATOM 692 C CA . GLN A 1 91 ? 16.281 12.531 14.406 1 92.69 91 GLN A CA 1
ATOM 693 C C . GLN A 1 91 ? 16.922 12.367 13.039 1 92.69 91 GLN A C 1
ATOM 695 O O . GLN A 1 91 ? 16.469 12.938 12.047 1 92.69 91 GLN A O 1
ATOM 700 N N . ARG A 1 92 ? 17.953 11.602 13.031 1 93.94 92 ARG A N 1
ATOM 701 C CA . ARG A 1 92 ? 18.625 11.391 11.75 1 93.94 92 ARG A CA 1
ATOM 702 C C . ARG A 1 92 ? 18.484 9.953 11.281 1 93.94 92 ARG A C 1
ATOM 704 O O . ARG A 1 92 ? 18.562 9.016 12.086 1 93.94 92 ARG A O 1
ATOM 711 N N . LEU A 1 93 ? 18.219 9.805 10.031 1 94.75 93 LEU A N 1
ATOM 712 C CA . LEU A 1 93 ? 18.156 8.492 9.398 1 94.75 93 LEU A CA 1
ATOM 713 C C . LEU A 1 93 ? 19.547 8.023 8.984 1 94.75 93 LEU A C 1
ATOM 715 O O . LEU A 1 93 ? 20.266 8.742 8.297 1 94.75 93 LEU A O 1
ATOM 719 N N . GLN A 1 94 ? 19.891 6.852 9.445 1 94.44 94 GLN A N 1
ATOM 720 C CA . GLN A 1 94 ? 21.219 6.328 9.148 1 94.44 94 GLN A CA 1
ATOM 721 C C . GLN A 1 94 ? 21.141 4.902 8.602 1 94.44 94 GLN A C 1
ATOM 723 O O . GLN A 1 94 ? 20.297 4.117 9.031 1 94.44 94 GLN A O 1
ATOM 728 N N . ALA A 1 95 ? 22 4.629 7.684 1 95.69 95 ALA A N 1
ATOM 729 C CA . ALA A 1 95 ? 22.203 3.244 7.262 1 95.69 95 ALA A CA 1
ATOM 730 C C . ALA A 1 95 ? 23.188 2.525 8.172 1 95.69 95 ALA A C 1
ATOM 732 O O . ALA A 1 95 ? 24.188 3.109 8.602 1 95.69 95 ALA A O 1
ATOM 733 N N . ARG A 1 96 ? 22.938 1.325 8.43 1 94.25 96 ARG A N 1
ATOM 734 C CA . ARG A 1 96 ? 23.797 0.561 9.328 1 94.25 96 ARG A CA 1
ATOM 735 C C . ARG A 1 96 ? 25.125 0.228 8.664 1 94.25 96 ARG A C 1
ATOM 737 O O . ARG A 1 96 ? 26.172 0.185 9.328 1 94.25 96 ARG A O 1
ATOM 744 N N . ARG A 1 97 ? 25.172 0.031 7.383 1 94.25 97 ARG A N 1
ATOM 745 C CA . ARG A 1 97 ? 26.375 -0.265 6.621 1 94.25 97 ARG A CA 1
ATOM 746 C C . ARG A 1 97 ? 26.828 0.953 5.828 1 94.25 97 ARG A C 1
ATOM 748 O O . ARG A 1 97 ? 26.016 1.657 5.234 1 94.25 97 ARG A O 1
ATOM 755 N N . PRO A 1 98 ? 28.125 1.188 5.738 1 93.62 98 PRO A N 1
ATOM 756 C CA . PRO A 1 98 ? 28.656 2.354 5.023 1 93.62 98 PRO A CA 1
ATOM 757 C C . PRO A 1 98 ? 28.266 2.369 3.549 1 93.62 98 PRO A C 1
ATOM 759 O O . PRO A 1 98 ? 28 3.436 2.988 1 93.62 98 PRO A O 1
ATOM 762 N N . GLN A 1 99 ? 28.312 1.174 2.973 1 92.31 99 GLN A N 1
ATOM 763 C CA . GLN A 1 99 ? 27.953 1.106 1.562 1 92.31 99 GLN A CA 1
ATOM 764 C C . GLN A 1 99 ? 26.516 1.567 1.344 1 92.31 99 GLN A C 1
ATOM 766 O O . GLN A 1 99 ? 26.219 2.268 0.373 1 92.31 99 GLN A O 1
ATOM 771 N N . ASP A 1 100 ? 25.672 1.216 2.238 1 95.12 100 ASP A N 1
ATOM 772 C CA . ASP A 1 100 ? 24.281 1.621 2.15 1 95.12 100 ASP A CA 1
ATOM 773 C C . ASP A 1 100 ? 24.125 3.111 2.447 1 95.12 100 ASP A C 1
ATOM 775 O O . ASP A 1 100 ? 23.25 3.773 1.869 1 95.12 100 ASP A O 1
ATOM 779 N N . ALA A 1 101 ? 24.984 3.643 3.295 1 95.81 101 ALA A N 1
ATOM 780 C CA . ALA A 1 101 ? 24.938 5.055 3.656 1 95.81 101 ALA A CA 1
ATOM 781 C C . ALA A 1 101 ? 25.203 5.945 2.445 1 95.81 101 ALA A C 1
ATOM 783 O O . ALA A 1 101 ? 24.562 6.98 2.271 1 95.81 101 ALA A O 1
ATOM 784 N N . ALA A 1 102 ? 26.141 5.582 1.706 1 95.81 102 ALA A N 1
ATOM 785 C CA . ALA A 1 102 ? 26.484 6.348 0.508 1 95.81 102 ALA A CA 1
ATOM 786 C C . ALA A 1 102 ? 25.328 6.348 -0.489 1 95.81 102 ALA A C 1
ATOM 788 O O . ALA A 1 102 ? 25 7.391 -1.061 1 95.81 102 ALA A O 1
ATOM 789 N N . LEU A 1 103 ? 24.781 5.184 -0.673 1 94.5 103 LEU A N 1
ATOM 790 C CA . LEU A 1 103 ? 23.641 5.055 -1.582 1 94.5 103 LEU A CA 1
ATOM 791 C C . LEU A 1 103 ? 22.484 5.941 -1.134 1 94.5 103 LEU A C 1
ATOM 793 O O . LEU A 1 103 ? 21.891 6.645 -1.949 1 94.5 103 LEU A O 1
ATOM 797 N N . LEU A 1 104 ? 22.188 5.906 0.123 1 95.12 104 LEU A N 1
ATOM 798 C CA . LEU A 1 104 ? 21.078 6.684 0.68 1 95.12 104 LEU A CA 1
ATOM 799 C C . LEU A 1 104 ? 21.344 8.18 0.53 1 95.12 104 LEU A C 1
ATOM 801 O O . LEU A 1 104 ? 20.453 8.93 0.107 1 95.12 104 LEU A O 1
ATOM 805 N N . ARG A 1 105 ? 22.531 8.57 0.858 1 95 105 ARG A N 1
ATOM 806 C CA . ARG A 1 105 ? 22.906 9.977 0.747 1 95 105 ARG A CA 1
ATOM 807 C C . ARG A 1 105 ? 22.734 10.477 -0.682 1 95 105 ARG A C 1
ATOM 809 O O . ARG A 1 105 ? 22.156 11.547 -0.902 1 95 105 ARG A O 1
ATOM 816 N N . ASP A 1 106 ? 23.219 9.719 -1.566 1 95.31 106 ASP A N 1
ATOM 817 C CA . ASP A 1 106 ? 23.125 10.109 -2.971 1 95.31 106 ASP A CA 1
ATOM 818 C C . ASP A 1 106 ? 21.672 10.195 -3.432 1 95.31 106 ASP A C 1
ATOM 820 O O . ASP A 1 106 ? 21.297 11.125 -4.148 1 95.31 106 ASP A O 1
ATOM 824 N N . ALA A 1 107 ? 20.906 9.25 -3.074 1 94.88 107 ALA A N 1
ATOM 825 C CA . ALA A 1 107 ? 19.5 9.211 -3.475 1 94.88 107 ALA A CA 1
ATOM 826 C C . ALA A 1 107 ? 18.734 10.406 -2.898 1 94.88 107 ALA A C 1
ATOM 828 O O . ALA A 1 107 ? 17.922 11.016 -3.588 1 94.88 107 ALA A O 1
ATOM 829 N N . LEU A 1 108 ? 19 10.719 -1.662 1 95.06 108 LEU A N 1
ATOM 830 C CA . LEU A 1 108 ? 18.344 11.859 -1.033 1 95.06 108 LEU A CA 1
ATOM 831 C C . LEU A 1 108 ? 18.75 13.164 -1.713 1 95.06 108 LEU A C 1
ATOM 833 O O . LEU A 1 108 ? 17.906 14.023 -1.96 1 95.06 108 LEU A O 1
ATOM 837 N N . ALA A 1 109 ? 20 13.273 -1.995 1 94.25 109 ALA A N 1
ATOM 838 C CA . ALA A 1 109 ? 20.484 14.461 -2.695 1 94.25 109 ALA A CA 1
ATOM 839 C C . ALA A 1 109 ? 19.844 14.594 -4.066 1 94.25 109 ALA A C 1
ATOM 841 O O . ALA A 1 109 ? 19.406 15.68 -4.453 1 94.25 109 ALA A O 1
ATOM 842 N N . ASP A 1 110 ? 19.781 13.492 -4.777 1 93.88 110 ASP A N 1
ATOM 843 C CA . ASP A 1 110 ? 19.172 13.492 -6.105 1 93.88 110 ASP A CA 1
ATOM 844 C C . ASP A 1 110 ? 17.703 13.883 -6.035 1 93.88 110 ASP A C 1
ATOM 846 O O . ASP A 1 110 ? 17.219 14.641 -6.883 1 93.88 110 ASP A O 1
ATOM 850 N N . ALA A 1 111 ? 17.016 13.383 -5.074 1 93.56 111 ALA A N 1
ATOM 851 C CA . ALA A 1 111 ? 15.609 13.711 -4.91 1 93.56 111 ALA A CA 1
ATOM 852 C C . ALA A 1 111 ? 15.414 15.195 -4.633 1 93.56 111 ALA A C 1
ATOM 854 O O . ALA A 1 111 ? 14.586 15.852 -5.266 1 93.56 111 ALA A O 1
ATOM 855 N N . ARG A 1 112 ? 16.172 15.727 -3.789 1 90.81 112 ARG A N 1
ATOM 856 C CA . ARG A 1 112 ? 15.992 17.109 -3.355 1 90.81 112 ARG A CA 1
ATOM 857 C C . ARG A 1 112 ? 16.484 18.078 -4.414 1 90.81 112 ARG A C 1
ATOM 859 O O . ARG A 1 112 ? 15.828 19.078 -4.703 1 90.81 112 ARG A O 1
ATOM 866 N N . ALA A 1 113 ? 17.594 17.828 -4.984 1 90.5 113 ALA A N 1
ATOM 867 C CA . ALA A 1 113 ? 18.25 18.766 -5.895 1 90.5 113 ALA A CA 1
ATOM 868 C C . ALA A 1 113 ? 17.688 18.641 -7.309 1 90.5 113 ALA A C 1
ATOM 870 O O . ALA A 1 113 ? 17.562 19.625 -8.023 1 90.5 113 ALA A O 1
ATOM 871 N N . ARG A 1 114 ? 17.344 17.422 -7.719 1 92.12 114 ARG A N 1
ATOM 872 C CA . ARG A 1 114 ? 17.016 17.188 -9.125 1 92.12 114 ARG A CA 1
ATOM 873 C C . ARG A 1 114 ? 15.586 16.672 -9.281 1 92.12 114 ARG A C 1
ATOM 875 O O . ARG A 1 114 ? 15.117 16.453 -10.398 1 92.12 114 ARG A O 1
ATOM 882 N N . GLY A 1 115 ? 14.945 16.391 -8.164 1 90.19 115 GLY A N 1
ATOM 883 C CA . GLY A 1 115 ? 13.586 15.891 -8.25 1 90.19 115 GLY A CA 1
ATOM 884 C C . GLY A 1 115 ? 13.508 14.461 -8.742 1 90.19 115 GLY A C 1
ATOM 885 O O . GLY A 1 115 ? 12.508 14.055 -9.336 1 90.19 115 GLY A O 1
ATOM 886 N N . LEU A 1 116 ? 14.578 13.656 -8.531 1 89.19 116 LEU A N 1
ATOM 887 C CA . LEU A 1 116 ? 14.641 12.297 -9.062 1 89.19 116 LEU A CA 1
ATOM 888 C C . LEU A 1 116 ? 14.102 11.289 -8.055 1 89.19 116 LEU A C 1
ATOM 890 O O . LEU A 1 116 ? 14.375 11.398 -6.859 1 89.19 116 LEU A O 1
ATOM 894 N N . ARG A 1 117 ? 13.336 10.391 -8.516 1 89.94 117 ARG A N 1
ATOM 895 C CA . ARG A 1 117 ? 12.93 9.219 -7.746 1 89.94 117 ARG A CA 1
ATOM 896 C C . ARG A 1 117 ? 13.93 8.078 -7.922 1 89.94 117 ARG A C 1
ATOM 898 O O . ARG A 1 117 ? 14.383 7.805 -9.039 1 89.94 117 ARG A O 1
ATOM 905 N N . ARG A 1 118 ? 14.289 7.461 -6.781 1 88.69 118 ARG A N 1
ATOM 906 C CA . ARG A 1 118 ? 15.242 6.359 -6.867 1 88.69 118 ARG A CA 1
ATOM 907 C C . ARG A 1 118 ? 14.781 5.176 -6.02 1 88.69 118 ARG A C 1
ATOM 909 O O . ARG A 1 118 ? 14.281 5.359 -4.91 1 88.69 118 ARG A O 1
ATOM 916 N N . VAL A 1 119 ? 14.891 4.008 -6.535 1 88.06 119 VAL A N 1
ATOM 917 C CA . VAL A 1 119 ? 14.711 2.777 -5.77 1 88.06 119 VAL A CA 1
ATOM 918 C C . VAL A 1 119 ? 16.062 2.236 -5.332 1 88.06 119 VAL A C 1
ATOM 920 O O . VAL A 1 119 ? 17.016 2.189 -6.129 1 88.06 119 VAL A O 1
ATOM 923 N N . LEU A 1 120 ? 16.156 1.896 -4.102 1 88 120 LEU A N 1
ATOM 924 C CA . LEU A 1 120 ? 17.406 1.394 -3.529 1 88 120 LEU A CA 1
ATOM 925 C C . LEU A 1 120 ? 17.234 -0.03 -3.014 1 88 120 LEU A C 1
ATOM 927 O O . LEU A 1 120 ? 16.141 -0.398 -2.547 1 88 120 LEU A O 1
ATOM 931 N N . HIS A 1 121 ? 18.188 -0.822 -3.201 1 85.19 121 HIS A N 1
ATOM 932 C CA . HIS A 1 121 ? 18.359 -2.088 -2.498 1 85.19 121 HIS A CA 1
ATOM 933 C C . HIS A 1 121 ? 19.438 -1.978 -1.421 1 85.19 121 HIS A C 1
ATOM 935 O O . HIS A 1 121 ? 20.625 -1.819 -1.731 1 85.19 121 HIS A O 1
ATOM 941 N N . LEU A 1 122 ? 19.016 -2.025 -0.194 1 89.19 122 LEU A N 1
ATOM 942 C CA . LEU A 1 122 ? 19.938 -1.856 0.917 1 89.19 122 LEU A CA 1
ATOM 943 C C . LEU A 1 122 ? 20.109 -3.162 1.688 1 89.19 122 LEU A C 1
ATOM 945 O O . LEU A 1 122 ? 19.156 -3.912 1.865 1 89.19 122 LEU A O 1
ATOM 949 N N . GLY A 1 123 ? 21.25 -3.33 2.25 1 86 123 GLY A N 1
ATOM 950 C CA . GLY A 1 123 ? 21.547 -4.523 3.027 1 86 123 GLY A CA 1
ATOM 951 C C . GLY A 1 123 ? 22.141 -5.645 2.195 1 86 123 GLY A C 1
ATOM 952 O O . GLY A 1 123 ? 22.406 -5.469 1.003 1 86 123 GLY A O 1
ATOM 953 N N . GLU A 1 124 ? 22.516 -6.75 2.871 1 76.38 124 GLU A N 1
ATOM 954 C CA . GLU A 1 124 ? 23.078 -7.922 2.209 1 76.38 124 GLU A CA 1
ATOM 955 C C . GLU A 1 124 ? 22.047 -9.031 2.082 1 76.38 124 GLU A C 1
ATOM 957 O O . GLU A 1 124 ? 21.094 -9.086 2.855 1 76.38 124 GLU A O 1
ATOM 962 N N . GLY A 1 125 ? 22.219 -9.898 1.062 1 67.12 125 GLY A N 1
ATOM 963 C CA . GLY A 1 125 ? 21.328 -11.031 0.929 1 67.12 125 GLY A CA 1
ATOM 964 C C . GLY A 1 125 ? 19.891 -10.633 0.644 1 67.12 125 GLY A C 1
ATOM 965 O O . GLY A 1 125 ? 19.609 -10.008 -0.384 1 67.12 125 GLY A O 1
ATOM 966 N N . SER A 1 126 ? 19.078 -10.977 1.711 1 65.56 126 SER A N 1
ATOM 967 C CA . SER A 1 126 ? 17.656 -10.648 1.628 1 65.56 126 SER A CA 1
ATOM 968 C C . SER A 1 126 ? 17.422 -9.188 1.991 1 65.56 126 SER A C 1
ATOM 970 O O . SER A 1 126 ? 16.5 -8.875 2.748 1 65.56 126 SER A O 1
ATOM 972 N N . GLY A 1 127 ? 18.234 -8.383 1.465 1 75.5 127 GLY A N 1
ATOM 973 C CA . GLY A 1 127 ? 18.141 -6.949 1.7 1 75.5 127 GLY A CA 1
ATOM 974 C C . GLY A 1 127 ? 16.75 -6.398 1.494 1 75.5 127 GLY A C 1
ATOM 975 O O . GLY A 1 127 ? 15.797 -7.156 1.278 1 75.5 127 GLY A O 1
ATOM 976 N N . ARG A 1 128 ? 16.625 -5.09 1.812 1 83.81 128 ARG A N 1
ATOM 977 C CA . ARG A 1 128 ? 15.328 -4.41 1.724 1 83.81 128 ARG A CA 1
ATOM 978 C C . ARG A 1 128 ? 15.305 -3.434 0.553 1 83.81 128 ARG A C 1
ATOM 980 O O . ARG A 1 128 ? 16.312 -2.779 0.262 1 83.81 128 ARG A O 1
ATOM 987 N N . ILE A 1 129 ? 14.234 -3.445 -0.061 1 84.81 129 ILE A N 1
ATOM 988 C CA . ILE A 1 129 ? 14.039 -2.498 -1.153 1 84.81 129 ILE A CA 1
ATOM 989 C C . ILE A 1 129 ? 13.258 -1.282 -0.649 1 84.81 129 ILE A C 1
ATOM 991 O O . ILE A 1 129 ? 12.258 -1.426 0.057 1 84.81 129 ILE A O 1
ATOM 995 N N . LEU A 1 130 ? 13.773 -0.07 -0.935 1 89.75 130 LEU A N 1
ATOM 996 C CA . LEU A 1 130 ? 13.047 1.146 -0.587 1 89.75 130 LEU A CA 1
ATOM 997 C C . LEU A 1 130 ? 13.141 2.176 -1.709 1 89.75 130 LEU A C 1
ATOM 999 O O . LEU A 1 130 ? 13.938 2.02 -2.635 1 89.75 130 LEU A O 1
ATOM 1003 N N . ALA A 1 131 ? 12.266 3.166 -1.634 1 92.12 131 ALA A N 1
ATOM 1004 C CA . ALA A 1 131 ? 12.273 4.238 -2.623 1 92.12 131 ALA A CA 1
ATOM 1005 C C . ALA A 1 131 ? 12.492 5.598 -1.958 1 92.12 131 ALA A C 1
ATOM 1007 O O . ALA A 1 131 ? 11.984 5.844 -0.861 1 92.12 131 ALA A O 1
ATOM 1008 N N . VAL A 1 132 ? 13.273 6.352 -2.588 1 93.12 132 VAL A N 1
ATOM 1009 C CA . VAL A 1 132 ? 13.422 7.758 -2.229 1 93.12 132 VAL A CA 1
ATOM 1010 C C . VAL A 1 132 ? 12.648 8.633 -3.213 1 93.12 132 VAL A C 1
ATOM 1012 O O . VAL A 1 132 ? 12.875 8.562 -4.422 1 93.12 132 VAL A O 1
ATOM 1015 N N . VAL A 1 133 ? 11.781 9.422 -2.711 1 93.19 133 VAL A N 1
ATOM 1016 C CA . VAL A 1 133 ? 10.844 10.18 -3.529 1 93.19 133 VAL A CA 1
ATOM 1017 C C . VAL A 1 133 ? 10.953 11.664 -3.199 1 93.19 133 VAL A C 1
ATOM 1019 O O . VAL A 1 133 ? 10.922 12.055 -2.029 1 93.19 133 VAL A O 1
ATOM 1022 N N . PRO A 1 134 ? 11.086 12.5 -4.23 1 93.62 134 PRO A N 1
ATOM 1023 C CA . PRO A 1 134 ? 11.078 13.938 -3.967 1 93.62 134 PRO A CA 1
ATOM 1024 C C . PRO A 1 134 ? 9.688 14.461 -3.596 1 93.62 134 PRO A C 1
ATOM 1026 O O . PRO A 1 134 ? 8.688 13.992 -4.145 1 93.62 134 PRO A O 1
ATOM 1029 N N . LEU A 1 135 ? 9.609 15.312 -2.689 1 92.56 135 LEU A N 1
ATOM 1030 C CA . LEU A 1 135 ? 8.375 16 -2.334 1 92.56 135 LEU A CA 1
ATOM 1031 C C . LEU A 1 135 ? 8.484 17.5 -2.631 1 92.56 135 LEU A C 1
ATOM 1033 O O . LEU A 1 135 ? 9.531 18.109 -2.398 1 92.56 135 LEU A O 1
ATOM 1037 N N . PRO A 1 136 ? 7.402 18.078 -3.154 1 89.56 136 PRO A N 1
ATOM 1038 C CA . PRO A 1 136 ? 7.426 19.531 -3.363 1 89.56 136 PRO A CA 1
ATOM 1039 C C . PRO A 1 136 ? 7.609 20.312 -2.064 1 89.56 136 PRO A C 1
ATOM 1041 O O . PRO A 1 136 ? 7.289 19.812 -0.985 1 89.56 136 PRO A O 1
ATOM 1044 N N . PRO A 1 137 ? 8.164 21.547 -2.215 1 88.69 137 PRO A N 1
ATOM 1045 C CA . PRO A 1 137 ? 8.312 22.359 -1.008 1 88.69 137 PRO A CA 1
ATOM 1046 C C . PRO A 1 137 ? 6.973 22.656 -0.333 1 88.69 137 PRO A C 1
ATOM 1048 O O . PRO A 1 137 ? 5.965 22.859 -1.014 1 88.69 137 PRO A O 1
ATOM 1051 N N . ALA A 1 138 ? 7.031 22.609 0.994 1 87.25 138 ALA A N 1
ATOM 1052 C CA . ALA A 1 138 ? 5.809 22.844 1.759 1 87.25 138 ALA A CA 1
ATOM 1053 C C . ALA A 1 138 ? 5.434 24.312 1.764 1 87.25 138 ALA A C 1
ATOM 1055 O O . ALA A 1 138 ? 4.289 24.672 2.059 1 87.25 138 ALA A O 1
ATOM 1056 N N . SER A 1 139 ? 6.387 25.156 1.591 1 83.12 139 SER A N 1
ATOM 1057 C CA . SER A 1 139 ? 6.18 26.594 1.494 1 83.12 139 SER A CA 1
ATOM 1058 C C . SER A 1 139 ? 7.234 27.234 0.604 1 83.12 139 SER A C 1
ATOM 1060 O O . SER A 1 139 ? 8.211 26.594 0.213 1 83.12 139 SER A O 1
ATOM 1062 N N . ALA A 1 140 ? 6.969 28.375 0.258 1 79.06 140 ALA A N 1
ATOM 1063 C CA . ALA A 1 140 ? 7.895 29.125 -0.584 1 79.06 140 ALA A CA 1
ATOM 1064 C C . ALA A 1 140 ? 9.266 29.25 0.08 1 79.06 140 ALA A C 1
ATOM 1066 O O . ALA A 1 140 ? 10.281 29.391 -0.603 1 79.06 140 ALA A O 1
ATOM 1067 N N . ASN A 1 141 ? 9.297 29.156 1.469 1 79.75 141 ASN A N 1
ATOM 1068 C CA . ASN A 1 141 ? 10.547 29.375 2.197 1 79.75 141 ASN A CA 1
ATOM 1069 C C . ASN A 1 141 ? 11.203 28.062 2.6 1 79.75 141 ASN A C 1
ATOM 1071 O O . ASN A 1 141 ? 12.172 28.047 3.359 1 79.75 141 ASN A O 1
ATOM 1075 N N . SER A 1 142 ? 10.555 27.062 2.109 1 80.88 142 SER A N 1
ATOM 1076 C CA . SER A 1 142 ? 11.125 25.766 2.469 1 80.88 142 SER A CA 1
ATOM 1077 C C . SER A 1 142 ? 11.781 25.094 1.265 1 80.88 142 SER A C 1
ATOM 1079 O O . SER A 1 142 ? 11.359 25.312 0.126 1 80.88 142 SER A O 1
ATOM 1081 N N . GLY A 1 143 ? 12.906 24.484 1.488 1 80.69 143 GLY A N 1
ATOM 1082 C CA . GLY A 1 143 ? 13.523 23.688 0.433 1 80.69 143 GLY A CA 1
ATOM 1083 C C . GLY A 1 143 ? 12.781 22.406 0.156 1 80.69 143 GLY A C 1
ATOM 1084 O O . GLY A 1 143 ? 11.828 22.062 0.861 1 80.69 143 GLY A O 1
ATOM 1085 N N . PRO A 1 144 ? 13.164 21.781 -0.896 1 86.06 144 PRO A N 1
ATOM 1086 C CA . PRO A 1 144 ? 12.523 20.516 -1.233 1 86.06 144 PRO A CA 1
ATOM 1087 C C . PRO A 1 144 ? 12.789 19.422 -0.195 1 86.06 144 PRO A C 1
ATOM 1089 O O . PRO A 1 144 ? 13.875 19.375 0.387 1 86.06 144 PRO A O 1
ATOM 1092 N N . ASP A 1 145 ? 11.805 18.688 0.14 1 92.81 145 ASP A N 1
ATOM 1093 C CA . ASP A 1 145 ? 11.883 17.531 1.028 1 92.81 145 ASP A CA 1
ATOM 1094 C C . ASP A 1 145 ? 11.961 16.234 0.233 1 92.81 145 ASP A C 1
ATOM 1096 O O . ASP A 1 145 ? 11.789 16.234 -0.989 1 92.81 145 ASP A O 1
ATOM 1100 N N . ALA A 1 146 ? 12.406 15.227 0.9 1 95.94 146 ALA A N 1
ATOM 1101 C CA . ALA A 1 146 ? 12.359 13.883 0.336 1 95.94 146 ALA A CA 1
ATOM 1102 C C . ALA A 1 146 ? 11.648 12.914 1.281 1 95.94 146 ALA A C 1
ATOM 1104 O O . ALA A 1 146 ? 11.617 13.133 2.494 1 95.94 146 ALA A O 1
ATOM 1105 N N . MET A 1 147 ? 11.086 11.961 0.74 1 95.81 147 MET A N 1
ATOM 1106 C CA . MET A 1 147 ? 10.422 10.914 1.511 1 95.81 147 MET A CA 1
ATOM 1107 C C . MET A 1 147 ? 11.008 9.547 1.182 1 95.81 147 MET A C 1
ATOM 1109 O O . MET A 1 147 ? 11.305 9.25 0.021 1 95.81 147 MET A O 1
ATOM 1113 N N . LEU A 1 148 ? 11.18 8.727 2.188 1 95.75 148 LEU A N 1
ATOM 1114 C CA . LEU A 1 148 ? 11.492 7.316 1.987 1 95.75 148 LEU A CA 1
ATOM 1115 C C . LEU A 1 148 ? 10.234 6.457 2.092 1 95.75 148 LEU A C 1
ATOM 1117 O O . LEU A 1 148 ? 9.453 6.609 3.035 1 95.75 148 LEU A O 1
ATOM 1121 N N . LEU A 1 149 ? 10.008 5.699 1.142 1 93.31 149 LEU A N 1
ATOM 1122 C CA . LEU A 1 149 ? 9.016 4.629 1.165 1 93.31 149 LEU A CA 1
ATOM 1123 C C . LEU A 1 149 ? 9.68 3.275 1.376 1 93.31 149 LEU A C 1
ATOM 1125 O O . LEU A 1 149 ? 10.352 2.764 0.479 1 93.31 149 LEU A O 1
ATOM 1129 N N . LEU A 1 150 ? 9.406 2.74 2.545 1 91.38 150 LEU A N 1
ATOM 1130 C CA . LEU A 1 150 ? 10.047 1.477 2.898 1 91.38 150 LEU A CA 1
ATOM 1131 C C . LEU A 1 150 ? 9.25 0.294 2.359 1 91.38 150 LEU A C 1
ATOM 1133 O O . LEU A 1 150 ? 8.023 0.312 2.377 1 91.38 150 LEU A O 1
ATOM 1137 N N . GLY A 1 151 ? 9.883 -0.602 1.79 1 83.44 151 GLY A N 1
ATOM 1138 C CA . GLY A 1 151 ? 9.219 -1.796 1.294 1 83.44 151 GLY A CA 1
ATOM 1139 C C . GLY A 1 151 ? 8.445 -2.541 2.369 1 83.44 151 GLY A C 1
ATOM 1140 O O . GLY A 1 151 ? 8.672 -2.32 3.562 1 83.44 151 GLY A O 1
ATOM 1141 N N . ARG A 1 152 ? 7.496 -3.338 1.936 1 75.81 152 ARG A N 1
ATOM 1142 C CA . ARG A 1 152 ? 6.664 -4.094 2.867 1 75.81 152 ARG A CA 1
ATOM 1143 C C . ARG A 1 152 ? 7.398 -5.328 3.379 1 75.81 152 ARG A C 1
ATOM 1145 O O . ARG A 1 152 ? 8.141 -5.969 2.633 1 75.81 152 ARG A O 1
ATOM 1152 N N . ARG A 1 153 ? 7.152 -5.539 4.711 1 68.25 153 ARG A N 1
ATOM 1153 C CA . ARG A 1 153 ? 7.703 -6.758 5.301 1 68.25 153 ARG A CA 1
ATOM 1154 C C . ARG A 1 153 ? 6.938 -7.988 4.832 1 68.25 153 ARG A C 1
ATOM 1156 O O . ARG A 1 153 ? 7.52 -9.062 4.676 1 68.25 153 ARG A O 1
ATOM 1163 N N . GLU A 1 154 ? 5.609 -7.73 4.711 1 72.94 154 GLU A N 1
ATOM 1164 C CA . GLU A 1 154 ? 4.703 -8.812 4.324 1 72.94 154 GLU A CA 1
ATOM 1165 C C . GLU A 1 154 ? 3.789 -8.383 3.18 1 72.94 154 GLU A C 1
ATOM 1167 O O . GLU A 1 154 ? 3.352 -7.23 3.127 1 72.94 154 GLU A O 1
ATOM 1172 N N . VAL A 1 155 ? 3.613 -9.336 2.291 1 70.19 155 VAL A N 1
ATOM 1173 C CA . VAL A 1 155 ? 2.734 -9.055 1.158 1 70.19 155 VAL A CA 1
ATOM 1174 C C . VAL A 1 155 ? 1.297 -8.898 1.646 1 70.19 155 VAL A C 1
ATOM 1176 O O . VAL A 1 155 ? 0.589 -7.98 1.227 1 70.19 155 VAL A O 1
ATOM 1179 N N . CYS A 1 156 ? 0.876 -9.812 2.545 1 79.94 156 CYS A N 1
ATOM 1180 C CA . CYS A 1 156 ? -0.467 -9.805 3.113 1 79.94 156 CYS A CA 1
ATOM 1181 C C . CYS A 1 156 ? -0.414 -9.781 4.637 1 79.94 156 CYS A C 1
ATOM 1183 O O . CYS A 1 156 ? 0.228 -10.633 5.254 1 79.94 156 CYS A O 1
ATOM 1185 N N . ARG A 1 157 ? -1.15 -8.883 5.137 1 78 157 ARG A N 1
ATOM 1186 C CA . ARG A 1 157 ? -1.211 -8.797 6.59 1 78 157 ARG A CA 1
ATOM 1187 C C . ARG A 1 157 ? -2.232 -9.781 7.152 1 78 157 ARG A C 1
ATOM 1189 O O . ARG A 1 157 ? -3.26 -10.047 6.523 1 78 157 ARG A O 1
ATOM 1196 N N . GLU A 1 158 ? -1.938 -10.164 8.344 1 80.81 158 GLU A N 1
ATOM 1197 C CA . GLU A 1 158 ? -2.748 -11.195 8.984 1 80.81 158 GLU A CA 1
ATOM 1198 C C . GLU A 1 158 ? -4.211 -10.766 9.086 1 80.81 158 GLU A C 1
ATOM 1200 O O . GLU A 1 158 ? -5.113 -11.547 8.766 1 80.81 158 GLU A O 1
ATOM 1205 N N . LEU A 1 159 ? -4.484 -9.594 9.539 1 77.19 159 LEU A N 1
ATOM 1206 C CA . LEU A 1 159 ? -5.852 -9.117 9.727 1 77.19 159 LEU A CA 1
ATOM 1207 C C . LEU A 1 159 ? -6.605 -9.102 8.398 1 77.19 159 LEU A C 1
ATOM 1209 O O . LEU A 1 159 ? -7.797 -9.422 8.352 1 77.19 159 LEU A O 1
ATOM 1213 N N . SER A 1 160 ? -5.906 -8.734 7.43 1 84.25 160 SER A N 1
ATOM 1214 C CA . SER A 1 160 ? -6.52 -8.711 6.105 1 84.25 160 SER A CA 1
ATOM 1215 C C . SER A 1 160 ? -6.824 -10.125 5.613 1 84.25 160 SER A C 1
ATOM 1217 O O . SER A 1 160 ? -7.875 -10.359 5.016 1 84.25 160 SER A O 1
ATOM 1219 N N . LEU A 1 161 ? -5.945 -11 5.926 1 88.31 161 LEU A N 1
ATOM 1220 C CA . LEU A 1 161 ? -6.156 -12.398 5.559 1 88.31 161 LEU A CA 1
ATOM 1221 C C . LEU A 1 161 ? -7.367 -12.977 6.285 1 88.31 161 LEU A C 1
ATOM 1223 O O . LEU A 1 161 ? -8.188 -13.664 5.68 1 88.31 161 LEU A O 1
ATOM 1227 N N . ASP A 1 162 ? -7.434 -12.695 7.539 1 86.19 162 ASP A N 1
ATOM 1228 C CA . ASP A 1 162 ? -8.547 -13.188 8.336 1 86.19 162 ASP A CA 1
ATOM 1229 C C . ASP A 1 162 ? -9.875 -12.625 7.832 1 86.19 162 ASP A C 1
ATOM 1231 O O . ASP A 1 162 ? -10.867 -13.352 7.738 1 86.19 162 ASP A O 1
ATOM 1235 N N . TRP A 1 163 ? -9.875 -11.43 7.578 1 81.88 163 TRP A N 1
ATOM 1236 C CA . TRP A 1 163 ? -11.086 -10.812 7.051 1 81.88 163 TRP A CA 1
ATOM 1237 C C . TRP A 1 163 ? -11.492 -11.445 5.723 1 81.88 163 TRP A C 1
ATOM 1239 O O . TRP A 1 163 ? -12.672 -11.75 5.504 1 81.88 163 TRP A O 1
ATOM 1249 N N . PHE A 1 164 ? -10.523 -11.531 4.871 1 88.88 164 PHE A N 1
ATOM 1250 C CA . PHE A 1 164 ? -10.781 -12.141 3.574 1 88.88 164 PHE A CA 1
ATOM 1251 C C . PHE A 1 164 ? -11.398 -13.523 3.744 1 88.88 164 PHE A C 1
ATOM 1253 O O . PHE A 1 164 ? -12.383 -13.859 3.086 1 88.88 164 PHE A O 1
ATOM 1260 N N . ALA A 1 165 ? -10.75 -14.281 4.598 1 93 165 ALA A N 1
ATOM 1261 C CA . ALA A 1 165 ? -11.227 -15.633 4.871 1 93 165 ALA A CA 1
ATOM 1262 C C . ALA A 1 165 ? -12.672 -15.617 5.375 1 93 165 ALA A C 1
ATOM 1264 O O . ALA A 1 165 ? -13.492 -16.422 4.938 1 93 165 ALA A O 1
ATOM 1265 N N . ARG A 1 166 ? -12.992 -14.773 6.23 1 86.81 166 ARG A N 1
ATOM 1266 C CA . ARG A 1 166 ? -14.336 -14.672 6.797 1 86.81 166 ARG A CA 1
ATOM 1267 C C . ARG A 1 166 ? -15.352 -14.258 5.738 1 86.81 166 ARG A C 1
ATOM 1269 O O . ARG A 1 166 ? -16.438 -14.82 5.656 1 86.81 166 ARG A O 1
ATOM 1276 N N . THR A 1 167 ? -15 -13.336 4.961 1 84.12 167 THR A N 1
ATOM 1277 C CA . THR A 1 167 ? -15.898 -12.797 3.943 1 84.12 167 THR A CA 1
ATOM 1278 C C . THR A 1 167 ? -16.25 -13.859 2.906 1 84.12 167 THR A C 1
ATOM 1280 O O . THR A 1 167 ? -17.344 -13.859 2.354 1 84.12 167 THR A O 1
ATOM 1283 N N . HIS A 1 168 ? -15.328 -14.711 2.67 1 91.31 168 HIS A N 1
ATOM 1284 C CA . HIS A 1 168 ? -15.555 -15.742 1.659 1 91.31 168 HIS A CA 1
ATOM 1285 C C . HIS A 1 168 ? -15.906 -17.078 2.303 1 91.31 168 HIS A C 1
ATOM 1287 O O . HIS A 1 168 ? -15.891 -18.109 1.633 1 91.31 168 HIS A O 1
ATOM 1293 N N . ARG A 1 169 ? -16.031 -17.094 3.592 1 93.69 169 ARG A N 1
ATOM 1294 C CA . ARG A 1 169 ? -16.5 -18.25 4.363 1 93.69 169 ARG A CA 1
ATOM 1295 C C . ARG A 1 169 ? -15.539 -19.422 4.242 1 93.69 169 ARG A C 1
ATOM 1297 O O . ARG A 1 169 ? -15.961 -20.547 3.994 1 93.69 169 ARG A O 1
ATOM 1304 N N . LEU A 1 170 ? -14.367 -19.094 4.406 1 96.56 170 LEU A N 1
ATOM 1305 C CA . LEU A 1 170 ? -13.359 -20.156 4.402 1 96.56 170 LEU A CA 1
ATOM 1306 C C . LEU A 1 170 ? -13.305 -20.859 5.754 1 96.56 170 LEU A C 1
ATOM 1308 O O . LEU A 1 170 ? -13.422 -20.203 6.801 1 96.56 170 LEU A O 1
ATOM 1312 N N . THR A 1 171 ? -13.094 -22.125 5.711 1 96.31 171 THR A N 1
ATOM 1313 C CA . THR A 1 171 ? -12.883 -22.891 6.938 1 96.31 171 THR A CA 1
ATOM 1314 C C . THR A 1 171 ? -11.508 -22.578 7.531 1 96.31 171 THR A C 1
ATOM 1316 O O . THR A 1 171 ? -10.648 -22.016 6.859 1 96.31 171 THR A O 1
ATOM 1319 N N . PRO A 1 172 ? -11.328 -22.984 8.797 1 95.31 172 PRO A N 1
ATOM 1320 C CA . PRO A 1 172 ? -10.008 -22.781 9.398 1 95.31 172 PRO A CA 1
ATOM 1321 C C . PRO A 1 172 ? -8.891 -23.469 8.617 1 95.31 172 PRO A C 1
ATOM 1323 O O . PRO A 1 172 ? -7.797 -22.906 8.477 1 95.31 172 PRO A O 1
ATOM 1326 N N . ALA A 1 173 ? -9.18 -24.609 8.133 1 96 173 ALA A N 1
ATOM 1327 C CA . ALA A 1 173 ? -8.188 -25.344 7.352 1 96 173 ALA A CA 1
ATOM 1328 C C . ALA A 1 173 ? -7.863 -24.609 6.055 1 96 173 ALA A C 1
ATOM 1330 O O . ALA A 1 173 ? -6.695 -24.5 5.664 1 96 173 ALA A O 1
ATOM 1331 N N . GLU A 1 174 ? -8.867 -24.078 5.379 1 96.88 174 GLU A N 1
ATOM 1332 C CA . GLU A 1 174 ? -8.688 -23.312 4.152 1 96.88 174 GLU A CA 1
ATOM 1333 C C . GLU A 1 174 ? -7.93 -22.016 4.426 1 96.88 174 GLU A C 1
ATOM 1335 O O . GLU A 1 174 ? -7.086 -21.609 3.627 1 96.88 174 GLU A O 1
ATOM 1340 N N . THR A 1 175 ? -8.234 -21.438 5.551 1 96.25 175 THR A N 1
ATOM 1341 C CA . THR A 1 175 ? -7.562 -20.203 5.949 1 96.25 175 THR A CA 1
ATOM 1342 C C . THR A 1 175 ? -6.07 -20.438 6.156 1 96.25 175 THR A C 1
ATOM 1344 O O . THR A 1 175 ? -5.246 -19.625 5.754 1 96.25 175 THR A O 1
ATOM 1347 N N . ALA A 1 176 ? -5.781 -21.5 6.773 1 96.19 176 ALA A N 1
ATOM 1348 C CA . ALA A 1 176 ? -4.379 -21.844 6.98 1 96.19 176 ALA A CA 1
ATOM 1349 C C . ALA A 1 176 ? -3.652 -22.016 5.648 1 96.19 176 ALA A C 1
ATOM 1351 O O . ALA A 1 176 ? -2.512 -21.578 5.5 1 96.19 176 ALA A O 1
ATOM 1352 N N . VAL A 1 177 ? -4.297 -22.641 4.746 1 96.81 177 VAL A N 1
ATOM 1353 C CA . VAL A 1 177 ? -3.721 -22.828 3.418 1 96.81 177 VAL A CA 1
ATOM 1354 C C . VAL A 1 177 ? -3.541 -21.469 2.742 1 96.81 177 VAL A C 1
ATOM 1356 O O . VAL A 1 177 ? -2.498 -21.203 2.139 1 96.81 177 VAL A O 1
ATOM 1359 N N . LEU A 1 178 ? -4.535 -20.641 2.816 1 95.69 178 LEU A N 1
ATOM 1360 C CA . LEU A 1 178 ? -4.469 -19.297 2.242 1 95.69 178 LEU A CA 1
ATOM 1361 C C . LEU A 1 178 ? -3.271 -18.531 2.787 1 95.69 178 LEU A C 1
ATOM 1363 O O . LEU A 1 178 ? -2.555 -17.875 2.029 1 95.69 178 LEU A O 1
ATOM 1367 N N . LYS A 1 179 ? -3.08 -18.594 4.086 1 94.19 179 LYS A N 1
ATOM 1368 C CA . LYS A 1 179 ? -1.947 -17.922 4.719 1 94.19 179 LYS A CA 1
ATOM 1369 C C . LYS A 1 179 ? -0.625 -18.422 4.145 1 94.19 179 LYS A C 1
ATOM 1371 O O . LYS A 1 179 ? 0.284 -17.625 3.887 1 94.19 179 LYS A O 1
ATOM 1376 N N . GLY A 1 180 ? -0.52 -19.672 3.955 1 93.25 180 GLY A N 1
ATOM 1377 C CA . GLY A 1 180 ? 0.663 -20.234 3.326 1 93.25 180 GLY A CA 1
ATOM 1378 C C . GLY A 1 180 ? 0.875 -19.75 1.906 1 93.25 180 GLY A C 1
ATOM 1379 O O . GLY A 1 180 ? 1.997 -19.406 1.521 1 93.25 180 GLY A O 1
ATOM 1380 N N . LEU A 1 181 ? -0.204 -19.719 1.12 1 92 181 LEU A N 1
ATOM 1381 C CA . LEU A 1 181 ? -0.124 -19.234 -0.257 1 92 181 LEU A CA 1
ATOM 1382 C C . LEU A 1 181 ? 0.361 -17.797 -0.306 1 92 181 LEU A C 1
ATOM 1384 O O . LEU A 1 181 ? 1.21 -17.453 -1.13 1 92 181 LEU A O 1
ATOM 1388 N N . CYS A 1 182 ? -0.119 -16.953 0.575 1 90.56 182 CYS A N 1
ATOM 1389 C CA . CYS A 1 182 ? 0.234 -15.539 0.609 1 90.56 182 CYS A CA 1
ATOM 1390 C C . CYS A 1 182 ? 1.667 -15.344 1.093 1 90.56 182 CYS A C 1
ATOM 1392 O O . CYS A 1 182 ? 2.273 -14.297 0.847 1 90.56 182 CYS A O 1
ATOM 1394 N N . ALA A 1 183 ? 2.121 -16.297 1.801 1 87.88 183 ALA A N 1
ATOM 1395 C CA . ALA A 1 183 ? 3.521 -16.297 2.213 1 87.88 183 ALA A CA 1
ATOM 1396 C C . ALA A 1 183 ? 4.418 -16.891 1.129 1 87.88 183 ALA A C 1
ATOM 1398 O O . ALA A 1 183 ? 5.586 -17.188 1.379 1 87.88 183 ALA A O 1
ATOM 1399 N N . SER A 1 184 ? 3.91 -17.172 -0.015 1 85.38 184 SER A N 1
ATOM 1400 C CA . SER A 1 184 ? 4.59 -17.656 -1.216 1 85.38 184 SER A CA 1
ATOM 1401 C C . SER A 1 184 ? 5.078 -19.078 -1.048 1 85.38 184 SER A C 1
ATOM 1403 O O . SER A 1 184 ? 6.059 -19.484 -1.675 1 85.38 184 SER A O 1
ATOM 1405 N N . ARG A 1 185 ? 4.492 -19.812 -0.206 1 89.56 185 ARG A N 1
ATOM 1406 C CA . ARG A 1 185 ? 4.828 -21.219 -0.055 1 89.56 185 ARG A CA 1
ATOM 1407 C C . ARG A 1 185 ? 4.121 -22.062 -1.107 1 89.56 185 ARG A C 1
ATOM 1409 O O . ARG A 1 185 ? 2.975 -21.797 -1.468 1 89.56 185 ARG A O 1
ATOM 1416 N N . SER A 1 186 ? 4.844 -23.141 -1.512 1 91.38 186 SER A N 1
ATOM 1417 C CA . SER A 1 186 ? 4.25 -24.062 -2.459 1 91.38 186 SER A CA 1
ATOM 1418 C C . SER A 1 186 ? 3.238 -24.984 -1.772 1 91.38 186 SER A C 1
ATOM 1420 O O . SER A 1 186 ? 3.295 -25.172 -0.557 1 91.38 186 SER A O 1
ATOM 1422 N N . PRO A 1 187 ? 2.324 -25.562 -2.615 1 94.38 187 PRO A N 1
ATOM 1423 C CA . PRO A 1 187 ? 1.398 -26.531 -2.021 1 94.38 187 PRO A CA 1
ATOM 1424 C C . PRO A 1 187 ? 2.117 -27.656 -1.3 1 94.38 187 PRO A C 1
ATOM 1426 O O . PRO A 1 187 ? 1.673 -28.094 -0.235 1 94.38 18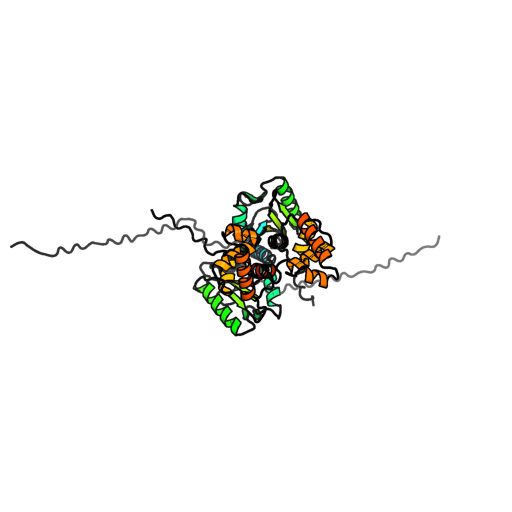7 PRO A O 1
ATOM 1429 N N . LYS A 1 188 ? 3.17 -28.125 -1.803 1 95.25 188 LYS A N 1
ATOM 1430 C CA . LYS A 1 188 ? 3.951 -29.172 -1.164 1 95.25 188 LYS A CA 1
ATOM 1431 C C . LYS A 1 188 ? 4.508 -28.719 0.178 1 95.25 188 LYS A C 1
ATOM 1433 O O . LYS A 1 188 ? 4.449 -29.453 1.168 1 95.25 188 LYS A O 1
ATOM 1438 N N . ALA A 1 189 ? 5.043 -27.531 0.202 1 95.12 189 ALA A N 1
ATOM 1439 C CA . ALA A 1 189 ? 5.586 -26.984 1.438 1 95.12 189 ALA A CA 1
ATOM 1440 C C . ALA A 1 189 ? 4.492 -26.797 2.488 1 95.12 189 ALA A C 1
ATOM 1442 O O . ALA A 1 189 ? 4.707 -27.094 3.67 1 95.12 189 ALA A O 1
ATOM 1443 N N . ILE A 1 190 ? 3.402 -26.344 2.053 1 95.94 190 ILE A N 1
ATOM 1444 C CA . ILE A 1 190 ? 2.268 -26.141 2.949 1 95.94 190 ILE A CA 1
ATOM 1445 C C . ILE A 1 190 ? 1.844 -27.484 3.537 1 95.94 190 ILE A C 1
ATOM 1447 O O . ILE A 1 190 ? 1.569 -27.594 4.734 1 95.94 190 ILE A O 1
ATOM 1451 N N . ALA A 1 191 ? 1.77 -28.484 2.691 1 97.38 191 ALA A N 1
ATOM 1452 C CA . ALA A 1 191 ? 1.406 -29.828 3.135 1 97.38 191 ALA A CA 1
ATOM 1453 C C . ALA A 1 191 ? 2.359 -30.328 4.219 1 97.38 191 ALA A C 1
ATOM 1455 O O . ALA A 1 191 ? 1.924 -30.844 5.25 1 97.38 191 ALA A O 1
ATOM 1456 N N . THR A 1 192 ? 3.592 -30.219 3.99 1 96.88 192 THR A N 1
ATOM 1457 C CA . THR A 1 192 ? 4.617 -30.641 4.938 1 96.88 192 THR A CA 1
ATOM 1458 C C . THR A 1 192 ? 4.461 -29.906 6.266 1 96.88 192 THR A C 1
ATOM 1460 O O . THR A 1 192 ? 4.48 -30.531 7.332 1 96.88 192 THR A O 1
ATOM 1463 N N . ASP A 1 193 ? 4.262 -28.641 6.23 1 95.25 193 ASP A N 1
ATOM 1464 C CA . ASP A 1 193 ? 4.145 -27.812 7.43 1 95.25 193 ASP A CA 1
ATOM 1465 C C . ASP A 1 193 ? 2.904 -28.188 8.234 1 95.25 193 ASP A C 1
ATOM 1467 O O . ASP A 1 193 ? 2.924 -28.141 9.469 1 95.25 193 ASP A O 1
ATOM 1471 N N . HIS A 1 194 ? 1.885 -28.453 7.508 1 95.12 194 HIS A N 1
ATOM 1472 C CA . HIS A 1 194 ? 0.613 -28.75 8.156 1 95.12 194 HIS A CA 1
ATOM 1473 C C . HIS A 1 194 ? 0.509 -30.219 8.531 1 95.12 194 HIS A C 1
ATOM 1475 O O . HIS A 1 194 ? -0.423 -30.625 9.234 1 95.12 194 HIS A O 1
ATOM 1481 N N . GLY A 1 195 ? 1.423 -31 8.07 1 96.31 195 GLY A N 1
ATOM 1482 C CA . GLY A 1 195 ? 1.401 -32.438 8.375 1 96.31 195 GLY A CA 1
ATOM 1483 C C . GLY A 1 195 ? 0.295 -33.188 7.656 1 96.31 195 GLY A C 1
ATOM 1484 O O . GLY A 1 195 ? -0.351 -34.062 8.234 1 96.31 195 GLY A O 1
ATOM 1485 N N . VAL A 1 196 ? -0.042 -32.844 6.469 1 96.56 196 VAL A N 1
ATOM 1486 C CA . VAL A 1 196 ? -1.063 -33.5 5.66 1 96.56 196 VAL A CA 1
ATOM 1487 C C . VAL A 1 196 ? -0.498 -33.812 4.281 1 96.56 196 VAL A C 1
ATOM 1489 O O . VAL A 1 196 ? 0.625 -33.406 3.953 1 96.56 196 VAL A O 1
ATOM 1492 N N . CYS A 1 197 ? -1.242 -34.562 3.518 1 96.62 197 CYS A N 1
ATOM 1493 C CA . CYS A 1 197 ? -0.832 -34.906 2.16 1 96.62 197 CYS A CA 1
ATOM 1494 C C . CYS A 1 197 ? -1.049 -33.75 1.214 1 96.62 197 CYS A C 1
ATOM 1496 O O . CYS A 1 197 ? -1.937 -32.906 1.435 1 96.62 197 CYS A O 1
ATOM 1498 N N . VAL A 1 198 ? -0.229 -33.75 0.159 1 97.12 198 VAL A N 1
ATOM 1499 C CA . VAL A 1 198 ? -0.31 -32.656 -0.822 1 97.12 198 VAL A CA 1
ATOM 1500 C C . VAL A 1 198 ? -1.673 -32.688 -1.51 1 97.12 198 VAL A C 1
ATOM 1502 O O . VAL A 1 198 ? -2.223 -31.641 -1.855 1 97.12 198 VAL A O 1
ATOM 1505 N N . SER A 1 199 ? -2.211 -33.844 -1.638 1 97.12 199 SER A N 1
ATOM 1506 C CA . SER A 1 199 ? -3.525 -33.969 -2.26 1 97.12 199 SER A CA 1
ATOM 1507 C C . SER A 1 199 ? -4.598 -33.25 -1.437 1 97.12 199 SER A C 1
ATOM 1509 O O . SER A 1 199 ? -5.543 -32.688 -1.993 1 97.12 199 SER A O 1
ATOM 1511 N N . THR A 1 200 ? -4.516 -33.312 -0.15 1 96.94 200 THR A N 1
ATOM 1512 C CA . THR A 1 200 ? -5.434 -32.594 0.729 1 96.94 200 THR A CA 1
ATOM 1513 C C . THR A 1 200 ? -5.328 -31.094 0.51 1 96.94 200 THR A C 1
ATOM 1515 O O . THR A 1 200 ? -6.348 -30.406 0.388 1 96.94 200 THR A O 1
ATOM 1518 N N . VAL A 1 201 ? -4.129 -30.594 0.465 1 97.19 201 VAL A N 1
ATOM 1519 C CA . VAL A 1 201 ? -3.904 -29.172 0.235 1 97.19 201 VAL A CA 1
ATOM 1520 C C . VAL A 1 201 ? -4.496 -28.766 -1.113 1 97.19 201 VAL A C 1
ATOM 1522 O O . VAL A 1 201 ? -5.117 -27.719 -1.233 1 97.19 201 VAL A O 1
ATOM 1525 N N . ARG A 1 202 ? -4.316 -29.578 -2.074 1 96.5 202 ARG A N 1
ATOM 1526 C CA . ARG A 1 202 ? -4.828 -29.266 -3.404 1 96.5 202 ARG A CA 1
ATOM 1527 C C . ARG A 1 202 ? -6.352 -29.203 -3.404 1 96.5 202 ARG A C 1
ATOM 1529 O O . ARG A 1 202 ? -6.949 -28.359 -4.082 1 96.5 202 ARG A O 1
ATOM 1536 N N . THR A 1 203 ? -6.922 -30.109 -2.689 1 96.88 203 THR A N 1
ATOM 1537 C CA . THR A 1 203 ? -8.375 -30.094 -2.547 1 96.88 203 THR A CA 1
ATOM 1538 C C . THR A 1 203 ? -8.836 -28.797 -1.87 1 96.88 203 THR A C 1
ATOM 1540 O O . THR A 1 203 ? -9.812 -28.188 -2.305 1 96.88 203 THR A O 1
ATOM 1543 N N . GLN A 1 204 ? -8.156 -28.406 -0.861 1 97.19 204 GLN A N 1
ATOM 1544 C CA . GLN A 1 204 ? -8.492 -27.172 -0.167 1 97.19 204 GLN A CA 1
ATOM 1545 C C . GLN A 1 204 ? -8.305 -25.953 -1.08 1 97.19 204 GLN A C 1
ATOM 1547 O O . GLN A 1 204 ? -9.094 -25.016 -1.035 1 97.19 204 GLN A O 1
ATOM 1552 N N . ILE A 1 205 ? -7.273 -25.938 -1.804 1 96.81 205 ILE A N 1
ATOM 1553 C CA . ILE A 1 205 ? -7.043 -24.859 -2.768 1 96.81 205 ILE A CA 1
ATOM 1554 C C . ILE A 1 205 ? -8.211 -24.797 -3.754 1 96.81 205 ILE A C 1
ATOM 1556 O O . ILE A 1 205 ? -8.688 -23.703 -4.086 1 96.81 205 ILE A O 1
ATOM 1560 N N . GLY A 1 206 ? -8.57 -25.938 -4.215 1 97.06 206 GLY A N 1
ATOM 1561 C CA . GLY A 1 206 ? -9.75 -25.984 -5.07 1 97.06 206 GLY A CA 1
ATOM 1562 C C . GLY A 1 206 ? -10.977 -25.375 -4.434 1 97.06 206 GLY A C 1
ATOM 1563 O O . GLY A 1 206 ? -11.711 -24.625 -5.086 1 97.06 206 GLY A O 1
ATOM 1564 N N . SER A 1 207 ? -11.18 -25.719 -3.232 1 97.38 207 SER A N 1
ATOM 1565 C CA . SER A 1 207 ? -12.305 -25.172 -2.488 1 97.38 207 SER A CA 1
ATOM 1566 C C . SER A 1 207 ? -12.195 -23.656 -2.354 1 97.38 207 SER A C 1
ATOM 1568 O O . SER A 1 207 ? -13.18 -22.938 -2.529 1 97.38 207 SER A O 1
ATOM 1570 N N . ILE A 1 208 ? -11.039 -23.172 -2.039 1 96.94 208 ILE A N 1
ATOM 1571 C CA . ILE A 1 208 ? -10.789 -21.75 -1.907 1 96.94 208 ILE A CA 1
ATOM 1572 C C . ILE A 1 208 ? -11.133 -21.047 -3.217 1 96.94 208 ILE A C 1
ATOM 1574 O O . ILE A 1 208 ? -11.797 -20 -3.217 1 96.94 208 ILE A O 1
ATOM 1578 N N . ARG A 1 209 ? -10.664 -21.609 -4.293 1 95.38 209 ARG A N 1
ATOM 1579 C CA . ARG A 1 209 ? -10.922 -21.016 -5.602 1 95.38 209 ARG A CA 1
ATOM 1580 C C . ARG A 1 209 ? -12.422 -20.969 -5.887 1 95.38 209 ARG A C 1
ATOM 1582 O O . ARG A 1 209 ? -12.93 -19.953 -6.379 1 95.38 209 ARG A O 1
ATOM 1589 N N . ALA A 1 210 ? -13.047 -21.984 -5.621 1 96 210 ALA A N 1
ATOM 1590 C CA . ALA A 1 210 ? -14.484 -22.047 -5.859 1 96 210 ALA A CA 1
ATOM 1591 C C . ALA A 1 210 ? -15.227 -20.984 -5.039 1 96 210 ALA A C 1
ATOM 1593 O O . ALA A 1 210 ? -16.109 -20.297 -5.555 1 96 210 ALA A O 1
ATOM 1594 N N . LYS A 1 211 ? -14.797 -20.812 -3.816 1 95.06 211 LYS A N 1
ATOM 1595 C CA . LYS A 1 211 ? -15.477 -19.906 -2.9 1 95.06 211 LYS A CA 1
ATOM 1596 C C . LYS A 1 211 ? -15.141 -18.453 -3.219 1 95.06 211 LYS A C 1
ATOM 1598 O O . LYS A 1 211 ? -15.938 -17.547 -2.945 1 95.06 211 LYS A O 1
ATOM 1603 N N . THR A 1 212 ? -14.047 -18.203 -3.76 1 91.56 212 THR A N 1
ATOM 1604 C CA . THR A 1 212 ? -13.609 -16.828 -4.027 1 91.56 212 THR A CA 1
ATOM 1605 C C . THR A 1 212 ? -13.898 -16.453 -5.477 1 91.56 212 THR A C 1
ATOM 1607 O O . THR A 1 212 ? -13.859 -15.266 -5.832 1 91.56 212 THR A O 1
ATOM 1610 N N . GLY A 1 213 ? -14.016 -17.422 -6.379 1 90.31 213 GLY A N 1
ATOM 1611 C CA . GLY A 1 213 ? -14.227 -17.188 -7.801 1 90.31 213 GLY A CA 1
ATOM 1612 C C . GLY A 1 213 ? -12.938 -16.984 -8.57 1 90.31 213 GLY A C 1
ATOM 1613 O O . GLY A 1 213 ? -12.961 -16.609 -9.75 1 90.31 213 GLY A O 1
ATOM 1614 N N . ALA A 1 214 ? -11.883 -17.219 -7.902 1 89.81 214 ALA A N 1
ATOM 1615 C CA . ALA A 1 214 ? -10.594 -17.078 -8.578 1 89.81 214 ALA A CA 1
ATOM 1616 C C . ALA A 1 214 ? -10.32 -18.266 -9.484 1 89.81 214 ALA A C 1
ATOM 1618 O O . ALA A 1 214 ? -10.734 -19.391 -9.195 1 89.81 214 ALA A O 1
ATOM 1619 N N . GLU A 1 215 ? -9.555 -18.016 -10.508 1 88.19 215 GLU A N 1
ATOM 1620 C CA . GLU A 1 215 ? -9.273 -19.078 -11.469 1 88.19 215 GLU A CA 1
ATOM 1621 C C . GLU A 1 215 ? -7.949 -19.766 -11.164 1 88.19 215 GLU A C 1
ATOM 1623 O O . GLU A 1 215 ? -7.656 -20.828 -11.711 1 88.19 215 GLU A O 1
ATOM 1628 N N . SER A 1 216 ? -7.145 -19.188 -10.32 1 88.94 216 SER A N 1
ATOM 1629 C CA . SER A 1 216 ? -5.812 -19.703 -10.023 1 88.94 216 SER A CA 1
ATOM 1630 C C . SER A 1 216 ? -5.355 -19.297 -8.625 1 88.94 216 SER A C 1
ATOM 1632 O O . SER A 1 216 ? -5.973 -18.438 -7.996 1 88.94 216 SER A O 1
ATOM 1634 N N . ILE A 1 217 ? -4.324 -19.969 -8.188 1 89.06 217 ILE A N 1
ATOM 1635 C CA . ILE A 1 217 ? -3.688 -19.578 -6.93 1 89.06 217 ILE A CA 1
ATOM 1636 C C . ILE A 1 217 ? -3.246 -18.125 -7 1 89.06 217 ILE A C 1
ATOM 1638 O O . ILE A 1 217 ? -3.426 -17.375 -6.043 1 89.06 217 ILE A O 1
ATOM 1642 N N . ARG A 1 218 ? -2.691 -17.734 -8.109 1 85.69 218 ARG A N 1
ATOM 1643 C CA . ARG A 1 218 ? -2.254 -16.344 -8.305 1 85.69 218 ARG A CA 1
ATOM 1644 C C . ARG A 1 218 ? -3.432 -15.383 -8.211 1 85.69 218 ARG A C 1
ATOM 1646 O O . ARG A 1 218 ? -3.301 -14.289 -7.66 1 85.69 218 ARG A O 1
ATOM 1653 N N . GLY A 1 219 ? -4.457 -15.82 -8.727 1 86.62 219 GLY A N 1
ATOM 1654 C CA . GLY A 1 219 ? -5.66 -15.008 -8.648 1 86.62 219 GLY A CA 1
ATOM 1655 C C . GLY A 1 219 ? -6.145 -14.789 -7.23 1 86.62 219 GLY A C 1
ATOM 1656 O O . GLY A 1 219 ? -6.527 -13.68 -6.867 1 86.62 219 GLY A O 1
ATOM 1657 N N . VAL A 1 220 ? -6.129 -15.852 -6.453 1 89.75 220 VAL A N 1
ATOM 1658 C CA . VAL A 1 220 ? -6.539 -15.758 -5.055 1 89.75 220 VAL A CA 1
ATOM 1659 C C . VAL A 1 220 ? -5.633 -14.773 -4.316 1 89.75 220 VAL A C 1
ATOM 1661 O O . VAL A 1 220 ? -6.109 -13.883 -3.615 1 89.75 220 VAL A O 1
ATOM 1664 N N . VAL A 1 221 ? -4.355 -14.898 -4.5 1 88.19 221 VAL A N 1
ATOM 1665 C CA . VAL A 1 221 ? -3.377 -14.055 -3.818 1 88.19 221 VAL A CA 1
ATOM 1666 C C . VAL A 1 221 ? -3.529 -12.609 -4.277 1 88.19 221 VAL A C 1
ATOM 1668 O O . VAL A 1 221 ? -3.457 -11.688 -3.463 1 88.19 221 VAL A O 1
ATOM 1671 N N . ALA A 1 222 ? -3.764 -12.406 -5.52 1 85.06 222 ALA A N 1
ATOM 1672 C CA . ALA A 1 222 ? -3.961 -11.062 -6.059 1 85.06 222 ALA A CA 1
ATOM 1673 C C . ALA A 1 222 ? -5.148 -10.375 -5.395 1 85.06 222 ALA A C 1
ATOM 1675 O O . ALA A 1 222 ? -5.09 -9.18 -5.094 1 85.06 222 ALA A O 1
ATOM 1676 N N . MET A 1 223 ? -6.156 -11.125 -5.18 1 84.94 223 MET A N 1
ATOM 1677 C CA . MET A 1 223 ? -7.344 -10.578 -4.535 1 84.94 223 MET A CA 1
ATOM 1678 C C . MET A 1 223 ? -7.023 -10.102 -3.123 1 84.94 223 MET A C 1
ATOM 1680 O O . MET A 1 223 ? -7.496 -9.039 -2.703 1 84.94 223 MET A O 1
ATOM 1684 N N . VAL A 1 224 ? -6.23 -10.875 -2.486 1 86.81 224 VAL A N 1
ATOM 1685 C CA . VAL A 1 224 ? -5.867 -10.508 -1.121 1 86.81 224 VAL A CA 1
ATOM 1686 C C . VAL A 1 224 ? -4.957 -9.281 -1.142 1 86.81 224 VAL A C 1
ATOM 1688 O O . VAL A 1 224 ? -5.148 -8.344 -0.363 1 86.81 224 VAL A O 1
ATOM 1691 N N . VAL A 1 225 ? -4.02 -9.234 -2.045 1 82.75 225 VAL A N 1
ATOM 1692 C CA . VAL A 1 225 ? -3.037 -8.156 -2.133 1 82.75 225 VAL A CA 1
ATOM 1693 C C . VAL A 1 225 ? -3.732 -6.848 -2.5 1 82.75 225 VAL A C 1
ATOM 1695 O O . VAL A 1 225 ? -3.326 -5.773 -2.049 1 82.75 225 VAL A O 1
ATOM 1698 N N . GLN A 1 226 ? -4.77 -6.934 -3.234 1 81.25 226 GLN A N 1
ATOM 1699 C CA . GLN A 1 226 ? -5.473 -5.754 -3.723 1 81.25 226 GLN A CA 1
ATOM 1700 C C . GLN A 1 226 ? -6.324 -5.129 -2.621 1 81.25 226 GLN A C 1
ATOM 1702 O O . GLN A 1 226 ? -6.695 -3.957 -2.707 1 81.25 226 GLN A O 1
ATOM 1707 N N . MET A 1 227 ? -6.613 -5.918 -1.659 1 81.88 227 MET A N 1
ATOM 1708 C CA . MET A 1 227 ? -7.426 -5.375 -0.572 1 81.88 227 MET A CA 1
ATOM 1709 C C . MET A 1 227 ? -6.582 -4.492 0.345 1 81.88 227 MET A C 1
ATOM 1711 O O . MET A 1 227 ? -5.363 -4.652 0.42 1 81.88 227 MET A O 1
ATOM 1715 N N . PRO A 1 228 ? -7.277 -3.543 1.013 1 78.75 228 PRO A N 1
ATOM 1716 C CA . PRO A 1 228 ? -6.527 -2.758 1.996 1 78.75 228 PRO A CA 1
ATOM 1717 C C . PRO A 1 228 ? -5.855 -3.629 3.057 1 78.75 228 PRO A C 1
ATOM 1719 O O . PRO A 1 228 ? -6.477 -4.559 3.582 1 78.75 228 PRO A O 1
ATOM 1722 N N . GLN A 1 229 ? -4.617 -3.408 3.203 1 77.69 229 GLN A N 1
ATOM 1723 C CA . GLN A 1 229 ? -3.893 -4.152 4.227 1 77.69 229 GLN A CA 1
ATOM 1724 C C . GLN A 1 229 ? -3.979 -3.453 5.582 1 77.69 229 GLN A C 1
ATOM 1726 O O . GLN A 1 229 ? -3.354 -2.41 5.785 1 77.69 229 GLN A O 1
ATOM 1731 N N . LEU A 1 230 ? -4.883 -3.928 6.484 1 72.44 230 LEU A N 1
ATOM 1732 C CA . LEU A 1 230 ? -5.242 -3.316 7.762 1 72.44 230 LEU A CA 1
ATOM 1733 C C . LEU A 1 230 ? -4.148 -3.549 8.797 1 72.44 230 LEU A C 1
ATOM 1735 O O . LEU A 1 230 ? -3.609 -4.652 8.906 1 72.44 230 LEU A O 1
ATOM 1739 N N . LEU A 1 231 ? -3.705 -2.455 9.445 1 71.38 231 LEU A N 1
ATOM 1740 C CA . LEU A 1 231 ? -2.768 -2.568 10.562 1 71.38 231 LEU A CA 1
ATOM 1741 C C . LEU A 1 231 ? -3.486 -2.977 11.844 1 71.38 231 LEU A C 1
ATOM 1743 O O . LEU A 1 231 ? -4.66 -2.648 12.031 1 71.38 231 LEU A O 1
ATOM 1747 N N . GLY A 1 232 ? -3.25 -4.18 12.492 1 57.88 232 GLY A N 1
ATOM 1748 C CA . GLY A 1 232 ? -3.908 -4.664 13.695 1 57.88 232 GLY A CA 1
ATOM 1749 C C . GLY A 1 232 ? -4.121 -3.58 14.734 1 57.88 232 GLY A C 1
ATOM 1750 O O . GLY A 1 232 ? -3.369 -2.604 14.789 1 57.88 232 GLY A O 1
ATOM 1751 N N . VAL A 1 233 ? -5.246 -3.094 15.102 1 47 233 VAL A N 1
ATOM 1752 C CA . VAL A 1 233 ? -5.574 -2.279 16.266 1 47 233 VAL A CA 1
ATOM 1753 C C . VAL A 1 233 ? -4.695 -2.693 17.453 1 47 233 VAL A C 1
ATOM 1755 O O . VAL A 1 233 ? -4.719 -2.053 18.5 1 47 233 VAL A O 1
ATOM 1758 N N . LEU A 1 234 ? -4.238 -3.953 17.672 1 41.56 234 LEU A N 1
ATOM 1759 C CA . LEU A 1 234 ? -3.906 -4.352 19.031 1 41.56 234 LEU A CA 1
ATOM 1760 C C . LEU A 1 234 ? -2.744 -3.525 19.578 1 41.56 234 LEU A C 1
ATOM 1762 O O . LEU A 1 234 ? -2.154 -3.871 20.594 1 41.56 234 LEU A O 1
ATOM 1766 N N . ASP A 1 235 ? -2.045 -2.654 19.109 1 38.03 235 ASP A N 1
ATOM 1767 C CA . ASP A 1 235 ? -1.19 -2.219 20.219 1 38.03 235 ASP A CA 1
ATOM 1768 C C . ASP A 1 235 ? -2.02 -1.847 21.438 1 38.03 235 ASP A C 1
ATOM 1770 O O . ASP A 1 235 ? -2.502 -0.717 21.547 1 38.03 235 ASP A O 1
ATOM 1774 N N . THR A 1 236 ? -2.912 -2.635 21.938 1 33.12 236 THR A N 1
ATOM 1775 C CA . THR A 1 236 ? -3.275 -2.562 23.359 1 33.12 236 THR A CA 1
ATOM 1776 C C . THR A 1 236 ? -2.041 -2.322 24.219 1 33.12 236 THR A C 1
ATOM 1778 O O . THR A 1 236 ? -1.051 -3.047 24.109 1 33.12 236 THR A O 1
ATOM 1781 N N . PRO A 1 237 ? -1.828 -1.243 24.875 1 32.44 237 PRO A N 1
ATOM 1782 C CA . PRO A 1 237 ? -0.803 -1.254 25.922 1 32.44 237 PRO A CA 1
ATOM 1783 C C . PRO A 1 237 ? -0.813 -2.5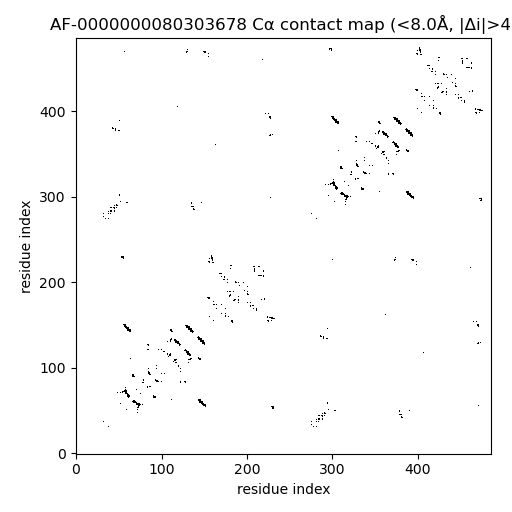39 26.75 1 32.44 237 PRO A C 1
ATOM 1785 O O . PRO A 1 237 ? -1.884 -3.045 27.094 1 32.44 237 PRO A O 1
ATOM 1788 N N . ALA A 1 238 ? 0.082 -3.535 26.656 1 34.31 238 ALA A N 1
ATOM 1789 C CA . ALA A 1 238 ? 0.281 -4.512 27.719 1 34.31 238 ALA A CA 1
ATOM 1790 C C . ALA A 1 238 ? 0.027 -3.883 29.094 1 34.31 238 ALA A C 1
ATOM 1792 O O . ALA A 1 238 ? 0.625 -2.861 29.438 1 34.31 238 ALA A O 1
ATOM 1793 N N . GLY A 1 239 ? -1.19 -3.895 29.594 1 28.55 239 GLY A N 1
ATOM 1794 C CA . GLY A 1 239 ? -1.363 -3.588 31 1 28.55 239 GLY A CA 1
ATOM 1795 C C . GLY A 1 239 ? -0.268 -4.164 31.875 1 28.55 239 GLY A C 1
ATOM 1796 O O . GLY A 1 239 ? 0.436 -5.09 31.469 1 28.55 239 GLY A O 1
ATOM 1797 N N . PRO A 1 240 ? 0.335 -3.504 32.812 1 32.09 240 PRO A N 1
ATOM 1798 C CA . PRO A 1 240 ? 1.289 -4.078 33.75 1 32.09 240 PRO A CA 1
ATOM 1799 C C . PRO A 1 240 ? 0.885 -5.473 34.25 1 32.09 240 PRO A C 1
ATOM 1801 O O . PRO A 1 240 ? -0.302 -5.809 34.25 1 32.09 240 PRO A O 1
ATOM 1804 N N . PRO A 1 241 ? 1.735 -6.512 34.094 1 30.06 241 PRO A N 1
ATOM 1805 C CA . PRO A 1 241 ? 1.377 -7.734 34.812 1 30.06 241 PRO A CA 1
ATOM 1806 C C . PRO A 1 241 ? 0.758 -7.453 36.188 1 30.06 241 PRO A C 1
ATOM 1808 O O . PRO A 1 241 ? 1.035 -6.414 36.781 1 30.06 241 PRO A O 1
ATOM 1811 N N . ALA A 1 242 ? -0.461 -7.891 36.375 1 29.62 242 ALA A N 1
ATOM 1812 C CA . ALA A 1 242 ? -0.895 -7.801 37.75 1 29.62 242 ALA A CA 1
ATOM 1813 C C . ALA A 1 242 ? 0.236 -8.18 38.719 1 29.62 242 ALA A C 1
ATOM 1815 O O . ALA A 1 242 ? 0.984 -9.125 38.438 1 29.62 242 ALA A O 1
ATOM 1816 N N . PRO A 1 243 ? 0.221 -7.488 39.844 1 29.88 243 PRO A N 1
ATOM 1817 C CA . PRO A 1 243 ? 1.123 -8.047 40.844 1 29.88 243 PRO A CA 1
ATOM 1818 C C . PRO A 1 243 ? 0.855 -9.523 41.125 1 29.88 243 PRO A C 1
ATOM 1820 O O . PRO A 1 243 ? -0.273 -9.992 40.969 1 29.88 243 PRO A O 1
ATOM 1823 N N . MET B 1 1 ? -28.766 -3.924 86.312 1 26.48 1 MET B N 1
ATOM 1824 C CA . MET B 1 1 ? -29.359 -2.682 85.812 1 26.48 1 MET B CA 1
ATOM 1825 C C . MET B 1 1 ? -28.484 -2.047 84.75 1 26.48 1 MET B C 1
ATOM 1827 O O . MET B 1 1 ? -27.688 -1.16 85 1 26.48 1 MET B O 1
ATOM 1831 N N . HIS B 1 2 ? -27.766 -2.846 83.875 1 34.66 2 HIS B N 1
ATOM 1832 C CA . HIS B 1 2 ? -26.562 -2.633 83.062 1 34.66 2 HIS B CA 1
ATOM 1833 C C . HIS B 1 2 ? -26.859 -1.715 81.875 1 34.66 2 HIS B C 1
ATOM 1835 O O . HIS B 1 2 ? -27.812 -1.956 81.125 1 34.66 2 HIS B O 1
ATOM 1841 N N . PRO B 1 3 ? -26.484 -0.389 81.938 1 31.19 3 PRO B N 1
ATOM 1842 C CA . PRO B 1 3 ? -26.859 0.766 81.125 1 31.19 3 PRO B CA 1
ATOM 1843 C C . PRO B 1 3 ? -26.469 0.614 79.688 1 31.19 3 PRO B C 1
ATOM 1845 O O . PRO B 1 3 ? -25.422 0.011 79.375 1 31.19 3 PRO B O 1
ATOM 1848 N N . ASN B 1 4 ? -27.375 0.576 78.688 1 26.16 4 ASN B N 1
ATOM 1849 C CA . ASN B 1 4 ? -27.5 0.251 77.25 1 26.16 4 ASN B CA 1
ATOM 1850 C C . ASN B 1 4 ? -26.672 1.191 76.438 1 26.16 4 ASN B C 1
ATOM 1852 O O . ASN B 1 4 ? -25.953 0.744 75.5 1 26.16 4 ASN B O 1
ATOM 1856 N N . THR B 1 5 ? -26.922 2.621 76.312 1 28 5 THR B N 1
ATOM 1857 C CA . THR B 1 5 ? -27.344 3.238 75.062 1 28 5 THR B CA 1
ATOM 1858 C C . THR B 1 5 ? -26.156 3.549 74.188 1 28 5 THR B C 1
ATOM 1860 O O . THR B 1 5 ? -25.016 3.584 74.688 1 28 5 THR B O 1
ATOM 1863 N N . SER B 1 6 ? -26.375 4.25 72.938 1 27.39 6 SER B N 1
ATOM 1864 C CA . SER B 1 6 ? -26.25 4.48 71.5 1 27.39 6 SER B CA 1
ATOM 1865 C C . SER B 1 6 ? -25.203 5.555 71.188 1 27.39 6 SER B C 1
ATOM 1867 O O . SER B 1 6 ? -25.5 6.75 71.25 1 27.39 6 SER B O 1
ATOM 1869 N N . ASP B 1 7 ? -23.969 5.441 71.688 1 25.19 7 ASP B N 1
ATOM 1870 C CA . ASP B 1 7 ? -23.031 6.559 71.625 1 25.19 7 ASP B CA 1
ATOM 1871 C C . ASP B 1 7 ? -22.766 6.977 70.188 1 25.19 7 ASP B C 1
ATOM 1873 O O . ASP B 1 7 ? -22.375 6.152 69.312 1 25.19 7 ASP B O 1
ATOM 1877 N N . ARG B 1 8 ? -23.453 8.102 69.688 1 26.28 8 ARG B N 1
ATOM 1878 C CA . ARG B 1 8 ? -23.516 8.906 68.5 1 26.28 8 ARG B CA 1
ATOM 1879 C C . ARG B 1 8 ? -22.125 9.359 68.062 1 26.28 8 ARG B C 1
ATOM 1881 O O . ARG B 1 8 ? -21.5 10.188 68.688 1 26.28 8 ARG B O 1
ATOM 1888 N N . LEU B 1 9 ? -21.234 8.422 67.562 1 25.36 9 LEU B N 1
ATOM 1889 C CA . LEU B 1 9 ? -19.891 8.797 67.188 1 25.36 9 LEU B CA 1
ATOM 1890 C C . LEU B 1 9 ? -19.922 9.828 66.062 1 25.36 9 LEU B C 1
ATOM 1892 O O . LEU B 1 9 ? -20.375 9.531 64.938 1 25.36 9 LEU B O 1
ATOM 1896 N N . ALA B 1 10 ? -20.312 11.141 66.312 1 25.02 10 ALA B N 1
ATOM 1897 C CA . ALA B 1 10 ? -20.328 12.273 65.438 1 25.02 10 ALA B CA 1
ATOM 1898 C C . ALA B 1 10 ? -18.953 12.453 64.75 1 25.02 10 ALA B C 1
ATOM 1900 O O . ALA B 1 10 ? -17.969 12.766 65.438 1 25.02 10 ALA B O 1
ATOM 1901 N N . SER B 1 11 ? -18.594 11.539 63.781 1 24.66 11 SER B N 1
ATOM 1902 C CA . SER B 1 11 ? -17.359 11.641 63 1 24.66 11 SER B CA 1
ATOM 1903 C C . SER B 1 11 ? -17.25 12.992 62.312 1 24.66 11 SER B C 1
ATOM 1905 O O . SER B 1 11 ? -18.125 13.367 61.531 1 24.66 11 SER 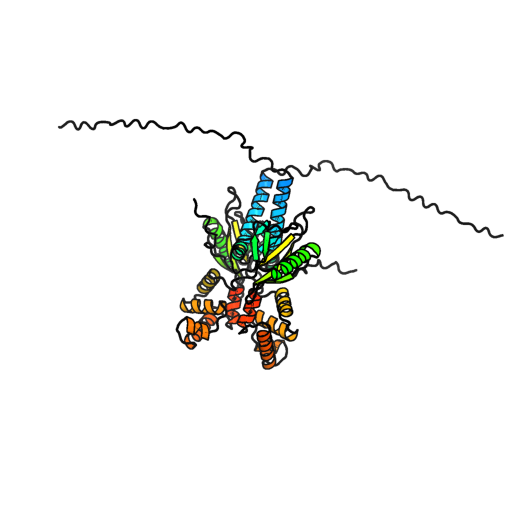B O 1
ATOM 1907 N N . GLU B 1 12 ? -16.906 14.039 63.031 1 23.77 12 GLU B N 1
ATOM 1908 C CA . GLU B 1 12 ? -16.641 15.375 62.5 1 23.77 12 GLU B CA 1
ATOM 1909 C C . GLU B 1 12 ? -15.703 15.312 61.281 1 23.77 12 GLU B C 1
ATOM 1911 O O . GLU B 1 12 ? -14.562 14.867 61.406 1 23.77 12 GLU B O 1
ATOM 1916 N N . GLY B 1 13 ? -16.203 14.969 60.062 1 22.91 13 GLY B N 1
ATOM 1917 C CA . GLY B 1 13 ? -15.57 15.031 58.75 1 22.91 13 GLY B CA 1
ATOM 1918 C C . GLY B 1 13 ? -14.977 16.391 58.469 1 22.91 13 GLY B C 1
ATOM 1919 O O . GLY B 1 13 ? -15.711 17.344 58.156 1 22.91 13 GLY B O 1
ATOM 1920 N N . ARG B 1 14 ? -14.039 16.922 59.312 1 25.64 14 ARG B N 1
ATOM 1921 C CA . ARG B 1 14 ? -13.438 18.203 59 1 25.64 14 ARG B CA 1
ATOM 1922 C C . ARG B 1 14 ? -12.945 18.25 57.562 1 25.64 14 ARG B C 1
ATOM 1924 O O . ARG B 1 14 ? -12.25 17.328 57.125 1 25.64 14 ARG B O 1
ATOM 1931 N N . GLY B 1 15 ? -13.695 18.844 56.688 1 22.28 15 GLY B N 1
ATOM 1932 C CA . GLY B 1 15 ? -13.539 19.172 55.281 1 22.28 15 GLY B CA 1
ATOM 1933 C C . GLY B 1 15 ? -12.258 19.938 54.969 1 22.28 15 GLY B C 1
ATOM 1934 O O . GLY B 1 15 ? -11.969 20.938 55.625 1 22.28 15 GLY B O 1
ATOM 1935 N N . PHE B 1 16 ? -11.102 19.297 54.75 1 24.05 16 PHE B N 1
ATOM 1936 C CA . PHE B 1 16 ? -9.82 19.859 54.375 1 24.05 16 PHE B CA 1
ATOM 1937 C C . PHE B 1 16 ? -9.977 20.734 53.125 1 24.05 16 PHE B C 1
ATOM 1939 O O . PHE B 1 16 ? -10.164 20.219 52 1 24.05 16 PHE B O 1
ATOM 1946 N N . SER B 1 17 ? -10.758 21.766 53.156 1 23 17 SER B N 1
ATOM 1947 C CA . SER B 1 17 ? -11.039 22.578 52 1 23 17 SER B CA 1
ATOM 1948 C C . SER B 1 17 ? -9.758 23.156 51.406 1 23 17 SER B C 1
ATOM 1950 O O . SER B 1 17 ? -9.719 23.516 50.219 1 23 17 SER B O 1
ATOM 1952 N N . GLY B 1 18 ? -8.883 23.859 52.188 1 25.72 18 GLY B N 1
ATOM 1953 C CA . GLY B 1 18 ? -8.344 25.078 51.594 1 25.72 18 GLY B CA 1
ATOM 1954 C C . GLY B 1 18 ? -7.258 24.828 50.562 1 25.72 18 GLY B C 1
ATOM 1955 O O . GLY B 1 18 ? -6.137 24.453 50.906 1 25.72 18 GLY B O 1
ATOM 1956 N N . ALA B 1 19 ? -7.629 24.234 49.406 1 23.8 19 ALA B N 1
ATOM 1957 C CA . ALA B 1 19 ? -6.652 23.953 48.375 1 23.8 19 ALA B CA 1
ATOM 1958 C C . ALA B 1 19 ? -5.891 25.219 47.969 1 23.8 19 ALA B C 1
ATOM 1960 O O . ALA B 1 19 ? -6.496 26.25 47.656 1 23.8 19 ALA B O 1
ATOM 1961 N N . TRP B 1 20 ? -4.797 25.516 48.562 1 23.81 20 TRP B N 1
ATOM 1962 C CA . TRP B 1 20 ? -3.867 26.578 48.219 1 23.81 20 TRP B CA 1
ATOM 1963 C C . TRP B 1 20 ? -3.492 26.516 46.75 1 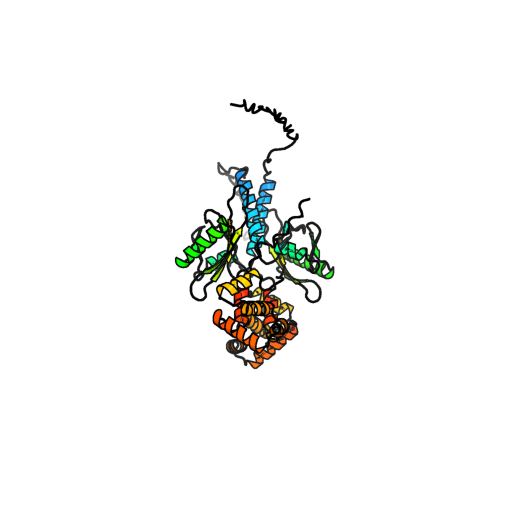23.81 20 TRP B C 1
ATOM 1965 O O . TRP B 1 20 ? -2.934 25.516 46.281 1 23.81 20 TRP B O 1
ATOM 1975 N N . SER B 1 21 ? -4.348 27.016 45.844 1 25.59 21 SER B N 1
ATOM 1976 C CA . SER B 1 21 ? -4.117 27.172 44.406 1 25.59 21 SER B CA 1
ATOM 1977 C C . SER B 1 21 ? -2.836 27.953 44.125 1 25.59 21 SER B C 1
ATOM 1979 O O . SER B 1 21 ? -2.834 29.172 44.188 1 25.59 21 SER B O 1
ATOM 1981 N N . VAL B 1 22 ? -1.752 27.703 44.688 1 29.33 22 VAL B N 1
ATOM 1982 C CA . VAL B 1 22 ? -0.593 28.5 44.312 1 29.33 22 VAL B CA 1
ATOM 1983 C C . VAL B 1 22 ? -0.342 28.344 42.812 1 29.33 22 VAL B C 1
ATOM 1985 O O . VAL B 1 22 ? -0.091 27.234 42.312 1 29.33 22 VAL B O 1
ATOM 1988 N N . ARG B 1 23 ? -0.962 29.234 42 1 32.25 23 ARG B N 1
ATOM 1989 C CA . ARG B 1 23 ? -0.664 29.391 40.594 1 32.25 23 ARG B CA 1
ATOM 1990 C C . ARG B 1 23 ? 0.82 29.656 40.375 1 32.25 23 ARG B C 1
ATOM 1992 O O . ARG B 1 23 ? 1.379 30.594 40.969 1 32.25 23 ARG B O 1
ATOM 1999 N N . PRO B 1 24 ? 1.569 28.703 39.938 1 29.31 24 PRO B N 1
ATOM 2000 C CA . PRO B 1 24 ? 2.984 29.078 39.844 1 29.31 24 PRO B CA 1
ATOM 2001 C C . PRO B 1 24 ? 3.207 30.375 39.062 1 29.31 24 PRO B C 1
ATOM 2003 O O . PRO B 1 24 ? 2.414 30.719 38.188 1 29.31 24 PRO B O 1
ATOM 2006 N N . PRO B 1 25 ? 3.971 31.328 39.438 1 30.38 25 PRO B N 1
ATOM 2007 C CA . PRO B 1 25 ? 4.496 32.531 38.781 1 30.38 25 PRO B CA 1
ATOM 2008 C C . PRO B 1 25 ? 5.309 32.219 37.531 1 30.38 25 PRO B C 1
ATOM 2010 O O . PRO B 1 25 ? 6.172 31.344 37.562 1 30.38 25 PRO B O 1
ATOM 2013 N N . GLY B 1 26 ? 4.727 32.5 36.25 1 35.38 26 GLY B N 1
ATOM 2014 C CA . GLY B 1 26 ? 5.316 32.5 34.938 1 35.38 26 GLY B CA 1
ATOM 2015 C C . GLY B 1 26 ? 4.523 31.688 33.938 1 35.38 26 GLY B C 1
ATOM 2016 O O . GLY B 1 26 ? 5.062 31.25 32.906 1 35.38 26 GLY B O 1
ATOM 2017 N N . TRP B 1 27 ? 3.447 31.109 34.281 1 31.09 27 TRP B N 1
ATOM 2018 C CA . TRP B 1 27 ? 2.625 30.453 33.281 1 31.09 27 TRP B CA 1
ATOM 2019 C C . TRP B 1 27 ? 2.166 31.438 32.219 1 31.09 27 TRP B C 1
ATOM 2021 O O . TRP B 1 27 ? 1.474 32.406 32.531 1 31.09 27 TRP B O 1
ATOM 2031 N N . ARG B 1 28 ? 2.992 31.719 31.312 1 36.66 28 ARG B N 1
ATOM 2032 C CA . ARG B 1 28 ? 2.482 32.5 30.188 1 36.66 28 ARG B CA 1
ATOM 2033 C C . ARG B 1 28 ? 1.375 31.766 29.453 1 36.66 28 ARG B C 1
ATOM 2035 O O . ARG B 1 28 ? 1.404 30.531 29.359 1 36.66 28 ARG B O 1
ATOM 2042 N N . GLY B 1 29 ? 0.168 32.094 29.469 1 35.91 29 GLY B N 1
ATOM 2043 C CA . GLY B 1 29 ? -1.025 31.656 28.75 1 35.91 29 GLY B CA 1
ATOM 2044 C C . GLY B 1 29 ? -0.733 31.141 27.359 1 35.91 29 GLY B C 1
ATOM 2045 O O . GLY B 1 29 ? 0.385 31.281 26.859 1 35.91 29 GLY B O 1
ATOM 2046 N N . PRO B 1 30 ? -1.598 30.188 26.938 1 39.53 30 PRO B N 1
ATOM 2047 C CA . PRO B 1 30 ? -1.316 29.688 25.594 1 39.53 30 PRO B CA 1
ATOM 2048 C C . PRO B 1 30 ? -0.882 30.781 24.625 1 39.53 30 PRO B C 1
ATOM 2050 O O . PRO B 1 30 ? -1.645 31.719 24.359 1 39.53 30 PRO B O 1
ATOM 2053 N N . GLY B 1 31 ? 0.247 31.328 24.766 1 41.38 31 GLY B N 1
ATOM 2054 C CA . GLY B 1 31 ? 0.856 32.406 24.031 1 41.38 31 GLY B CA 1
ATOM 2055 C C . GLY B 1 31 ? 0.51 32.406 22.547 1 41.38 31 GLY B C 1
ATOM 2056 O O . GLY B 1 31 ? 0.093 31.375 22.016 1 41.38 31 GLY B O 1
ATOM 2057 N N . HIS B 1 32 ? 0.174 33.531 21.891 1 44.03 32 HIS B N 1
ATOM 2058 C CA . HIS B 1 32 ? 0.086 33.906 20.5 1 44.03 32 HIS B CA 1
ATOM 2059 C C . HIS B 1 32 ? 1.119 33.188 19.656 1 44.03 32 HIS B C 1
ATOM 2061 O O . HIS B 1 32 ? 2.322 33.406 19.797 1 44.03 32 HIS B O 1
ATOM 2067 N N . ALA B 1 33 ? 0.73 32 19.359 1 53.53 33 ALA B N 1
ATOM 2068 C CA . ALA B 1 33 ? 1.724 31.422 18.469 1 53.53 33 ALA B CA 1
ATOM 2069 C C . ALA B 1 33 ? 2.227 32.438 17.453 1 53.53 33 ALA B C 1
ATOM 2071 O O . ALA B 1 33 ? 1.431 33.125 16.797 1 53.53 33 ALA B O 1
ATOM 2072 N N . THR B 1 34 ? 3.352 32.812 17.453 1 58.31 34 THR B N 1
ATOM 2073 C CA . THR B 1 34 ? 4.027 33.719 16.531 1 58.31 34 THR B CA 1
ATOM 2074 C C . THR B 1 34 ? 3.785 33.312 15.078 1 58.31 34 THR B C 1
ATOM 2076 O O . THR B 1 34 ? 3.535 32.125 14.797 1 58.31 34 THR B O 1
ATOM 2079 N N . PRO B 1 35 ? 3.428 34.281 14.156 1 58.34 35 PRO B N 1
ATOM 2080 C CA . PRO B 1 35 ? 3.266 34 12.719 1 58.34 35 PRO B CA 1
ATOM 2081 C C . PRO B 1 35 ? 4.199 32.906 12.211 1 58.34 35 PRO B C 1
ATOM 2083 O O . PRO B 1 35 ? 3.818 32.125 11.328 1 58.34 35 PRO B O 1
ATOM 2086 N N . GLU B 1 36 ? 5.266 32.844 12.875 1 58.94 36 GLU B N 1
ATOM 2087 C CA . GLU B 1 36 ? 6.246 31.844 12.453 1 58.94 36 GLU B CA 1
ATOM 2088 C C . GLU B 1 36 ? 5.785 30.422 12.82 1 58.94 36 GLU B C 1
ATOM 2090 O O . GLU B 1 36 ? 5.926 29.5 12.023 1 58.94 36 GLU B O 1
ATOM 2095 N N . ARG B 1 37 ? 5.246 30.297 13.969 1 57.56 37 ARG B N 1
ATOM 2096 C CA . ARG B 1 37 ? 4.789 28.984 14.406 1 57.56 37 ARG B CA 1
ATOM 2097 C C . ARG B 1 37 ? 3.602 28.5 13.57 1 57.56 37 ARG B C 1
ATOM 2099 O O . ARG B 1 37 ? 3.498 27.312 13.25 1 57.56 37 ARG B O 1
ATOM 2106 N N . ARG B 1 38 ? 2.768 29.422 13.195 1 58.16 38 ARG B N 1
ATOM 2107 C CA . ARG B 1 38 ? 1.62 29.109 12.352 1 58.16 38 ARG B CA 1
ATOM 2108 C C . ARG B 1 38 ? 2.068 28.625 10.977 1 58.16 38 ARG B C 1
ATOM 2110 O O . ARG B 1 38 ? 1.504 27.672 10.43 1 58.16 38 ARG B O 1
ATOM 2117 N N . ARG B 1 39 ? 3.018 29.375 10.57 1 60.28 39 ARG B N 1
ATOM 2118 C CA . ARG B 1 39 ? 3.535 29.016 9.25 1 60.28 39 ARG B CA 1
ATOM 2119 C C . ARG B 1 39 ? 4.152 27.625 9.281 1 60.28 39 ARG B C 1
ATOM 2121 O O . ARG B 1 39 ? 4.004 26.844 8.328 1 60.28 39 ARG B O 1
ATOM 2128 N N . HIS B 1 40 ? 4.734 27.359 10.43 1 61.88 40 HIS B N 1
ATOM 2129 C CA . HIS B 1 40 ? 5.391 26.062 10.539 1 61.88 40 HIS B CA 1
ATOM 2130 C C . HIS B 1 40 ? 4.367 24.938 10.617 1 61.88 40 HIS B C 1
ATOM 2132 O O . HIS B 1 40 ? 4.539 23.891 9.984 1 61.88 40 HIS B O 1
ATOM 2138 N N . THR B 1 41 ? 3.311 25.219 11.32 1 63 41 THR B N 1
ATOM 2139 C CA . THR B 1 41 ? 2.275 24.203 11.453 1 63 41 THR B CA 1
ATOM 2140 C C . THR B 1 41 ? 1.598 23.938 10.117 1 63 41 THR B C 1
ATOM 2142 O O . THR B 1 41 ? 1.313 22.781 9.773 1 63 41 THR B O 1
ATOM 2145 N N . ASP B 1 42 ? 1.552 25.078 9.438 1 78.94 42 ASP B N 1
ATOM 2146 C CA . ASP B 1 42 ? 0.928 24.938 8.125 1 78.94 42 ASP B CA 1
ATOM 2147 C C . ASP B 1 42 ? 1.835 24.156 7.168 1 78.94 42 ASP B C 1
ATOM 2149 O O . ASP B 1 42 ? 1.369 23.297 6.426 1 78.94 42 ASP B O 1
ATOM 2153 N N . ALA B 1 43 ? 3.08 24.438 7.406 1 86.69 43 ALA B N 1
ATOM 2154 C CA . ALA B 1 43 ? 4.035 23.75 6.531 1 86.69 43 ALA B CA 1
ATOM 2155 C C . ALA B 1 43 ? 4.066 22.25 6.82 1 86.69 43 ALA B C 1
ATOM 2157 O O . ALA B 1 43 ? 4.223 21.453 5.906 1 86.69 43 ALA B O 1
ATOM 2158 N N . ASN B 1 44 ? 3.818 21.953 8.031 1 89.31 44 ASN B N 1
ATOM 2159 C CA . ASN B 1 44 ? 3.826 20.547 8.406 1 89.31 44 ASN B CA 1
ATOM 2160 C C . ASN B 1 44 ? 2.646 19.797 7.797 1 89.31 44 ASN B C 1
ATOM 2162 O O . ASN B 1 44 ? 2.812 18.688 7.281 1 89.31 44 ASN B O 1
ATOM 2166 N N . ALA B 1 45 ? 1.508 20.406 7.879 1 92.31 45 ALA B N 1
ATOM 2167 C CA . ALA B 1 45 ? 0.329 19.781 7.289 1 92.31 45 ALA B CA 1
ATOM 2168 C C . ALA B 1 45 ? 0.508 19.578 5.785 1 92.31 45 ALA B C 1
ATOM 2170 O O . ALA B 1 45 ? 0.109 18.562 5.234 1 92.31 45 ALA B O 1
ATOM 2171 N N . VAL B 1 46 ? 1.097 20.516 5.191 1 92.69 46 VAL B N 1
ATOM 2172 C CA . VAL B 1 46 ? 1.324 20.438 3.752 1 92.69 46 VAL B CA 1
ATOM 2173 C C . VAL B 1 46 ? 2.287 19.297 3.438 1 92.69 46 VAL B C 1
ATOM 2175 O O . VAL B 1 46 ? 2.047 18.516 2.518 1 92.69 46 VAL B O 1
ATOM 2178 N N . ARG B 1 47 ? 3.33 19.172 4.207 1 93 47 ARG B N 1
ATOM 2179 C CA . ARG B 1 47 ? 4.293 18.078 4.023 1 93 47 ARG B CA 1
ATOM 2180 C C . ARG B 1 47 ? 3.621 16.719 4.164 1 93 47 ARG B C 1
ATOM 2182 O O . ARG B 1 47 ? 3.852 15.82 3.355 1 93 47 ARG B O 1
ATOM 2189 N N . LEU B 1 48 ? 2.822 16.625 5.168 1 95.38 48 LEU B N 1
ATOM 2190 C CA . LEU B 1 48 ? 2.139 15.359 5.406 1 95.38 48 LEU B CA 1
ATOM 2191 C C . LEU B 1 48 ? 1.156 15.055 4.281 1 95.38 48 LEU B C 1
ATOM 2193 O O . LEU B 1 48 ? 1.02 13.898 3.869 1 95.38 48 LEU B O 1
ATOM 2197 N N . ALA B 1 49 ? 0.533 16.078 3.803 1 95.31 49 ALA B N 1
ATOM 2198 C CA . ALA B 1 49 ? -0.36 15.898 2.66 1 95.31 49 ALA B CA 1
ATOM 2199 C C . ALA B 1 49 ? 0.41 15.422 1.433 1 95.31 49 ALA B C 1
ATOM 2201 O O . ALA B 1 49 ? -0.067 14.562 0.691 1 95.31 49 ALA B O 1
ATOM 2202 N N . HIS B 1 50 ? 1.561 15.953 1.209 1 92.88 50 HIS B N 1
ATOM 2203 C CA . HIS B 1 50 ? 2.404 15.508 0.104 1 92.88 50 HIS B CA 1
ATOM 2204 C C . HIS B 1 50 ? 2.787 14.039 0.253 1 92.88 50 HIS B C 1
ATOM 2206 O O . HIS B 1 50 ? 2.834 13.305 -0.734 1 92.88 50 HIS B O 1
ATOM 2212 N N . MET B 1 51 ? 3.096 13.641 1.47 1 94.5 51 MET B N 1
ATOM 2213 C CA . MET B 1 51 ? 3.418 12.242 1.723 1 94.5 51 MET B CA 1
ATOM 2214 C C . MET B 1 51 ? 2.246 11.336 1.35 1 94.5 51 MET B C 1
ATOM 2216 O O . MET B 1 51 ? 2.432 10.32 0.681 1 94.5 51 MET B O 1
ATOM 2220 N N . LEU B 1 52 ? 1.094 11.742 1.783 1 94.75 52 LEU B N 1
ATOM 2221 C CA . LEU B 1 52 ? -0.098 10.945 1.514 1 94.75 52 LEU B CA 1
ATOM 2222 C C . LEU B 1 52 ? -0.342 10.82 0.013 1 94.75 52 LEU B C 1
ATOM 2224 O O . LEU B 1 52 ? -0.812 9.781 -0.461 1 94.75 52 LEU B O 1
ATOM 2228 N N . ASP B 1 53 ? -0.005 11.844 -0.702 1 93.31 53 ASP B N 1
ATOM 2229 C CA . ASP B 1 53 ? -0.225 11.844 -2.145 1 93.31 53 ASP B CA 1
ATOM 2230 C C . ASP B 1 53 ? 0.689 10.836 -2.84 1 93.31 53 ASP B C 1
ATOM 2232 O O . ASP B 1 53 ? 0.459 10.477 -3.998 1 93.31 53 ASP B O 1
ATOM 2236 N N . GLU B 1 54 ? 1.67 10.359 -2.164 1 89.81 54 GLU B N 1
ATOM 2237 C CA . GLU B 1 54 ? 2.611 9.422 -2.762 1 89.81 54 GLU B CA 1
ATOM 2238 C C . GLU B 1 54 ? 2.229 7.977 -2.439 1 89.81 54 GLU B C 1
ATOM 2240 O O . GLU B 1 54 ? 2.84 7.039 -2.955 1 89.81 54 GLU B O 1
ATOM 2245 N N . VAL B 1 55 ? 1.273 7.852 -1.635 1 89.06 55 VAL B N 1
ATOM 2246 C CA . VAL B 1 55 ? 0.781 6.52 -1.308 1 89.06 55 VAL B CA 1
ATOM 2247 C C . VAL B 1 55 ? -0.071 5.984 -2.459 1 89.06 55 VAL B C 1
ATOM 2249 O O . VAL B 1 55 ? -0.891 6.715 -3.021 1 89.06 55 VAL B O 1
ATOM 2252 N N . ASP B 1 56 ? 0.061 4.766 -2.773 1 83.62 56 ASP B N 1
ATOM 2253 C CA . ASP B 1 56 ? -0.584 4.195 -3.953 1 83.62 56 ASP B CA 1
ATOM 2254 C C . ASP B 1 56 ? -2.008 3.744 -3.635 1 83.62 56 ASP B C 1
ATOM 2256 O O . ASP B 1 56 ? -2.75 3.338 -4.531 1 83.62 56 ASP B O 1
ATOM 2260 N N . HIS B 1 57 ? -2.438 3.814 -2.455 1 86 57 HIS B N 1
ATOM 2261 C CA . HIS B 1 57 ? -3.814 3.562 -2.045 1 86 57 HIS B CA 1
ATOM 2262 C C . HIS B 1 57 ? -4.586 4.867 -1.869 1 86 57 HIS B C 1
ATOM 2264 O O . HIS B 1 57 ? -4.035 5.855 -1.382 1 86 57 HIS B O 1
ATOM 2270 N N . GLY B 1 58 ? -5.859 4.734 -2.25 1 91.44 58 GLY B N 1
ATOM 2271 C CA . GLY B 1 58 ? -6.715 5.871 -1.954 1 91.44 58 GLY B CA 1
ATOM 2272 C C . GLY B 1 58 ? -7.047 6 -0.48 1 91.44 58 GLY B C 1
ATOM 2273 O O . GLY B 1 58 ? -7.473 5.031 0.152 1 91.44 58 GLY B O 1
ATOM 2274 N N . LEU B 1 59 ? -6.871 7.156 0.038 1 94.69 59 LEU B N 1
ATOM 2275 C CA . LEU B 1 59 ? -7.164 7.473 1.432 1 94.69 59 LEU B CA 1
ATOM 2276 C C . LEU B 1 59 ? -8.078 8.688 1.531 1 94.69 59 LEU B C 1
ATOM 2278 O O . LEU B 1 59 ? -7.789 9.734 0.946 1 94.69 59 LEU B O 1
ATOM 2282 N N . VAL B 1 60 ? -9.172 8.516 2.262 1 96.81 60 VAL B N 1
ATOM 2283 C CA . VAL B 1 60 ? -10.133 9.602 2.416 1 96.81 60 VAL B CA 1
ATOM 2284 C C . VAL B 1 60 ? -10.414 9.836 3.898 1 96.81 60 VAL B C 1
ATOM 2286 O O . VAL B 1 60 ? -10.789 8.914 4.621 1 96.81 60 VAL B O 1
ATOM 2289 N N . LEU B 1 61 ? -10.188 11.023 4.32 1 96.69 61 LEU B N 1
ATOM 2290 C CA . LEU B 1 61 ? -10.531 11.422 5.684 1 96.69 61 LEU B CA 1
ATOM 2291 C C . LEU B 1 61 ? -11.953 11.969 5.746 1 96.69 61 LEU B C 1
ATOM 2293 O O . LEU B 1 61 ? -12.281 12.938 5.062 1 96.69 61 LEU B O 1
ATOM 2297 N N . VAL B 1 62 ? -12.742 11.328 6.523 1 95.25 62 VAL B N 1
ATOM 2298 C CA . VAL B 1 62 ? -14.125 11.758 6.711 1 95.25 62 VAL B CA 1
ATOM 2299 C C . VAL B 1 62 ? -14.344 12.172 8.164 1 95.25 62 VAL B C 1
ATOM 2301 O O . VAL B 1 62 ? -14.117 11.383 9.086 1 95.25 62 VAL B O 1
ATOM 2304 N N . THR B 1 63 ? -14.75 13.406 8.352 1 89 63 THR B N 1
ATOM 2305 C CA . THR B 1 63 ? -14.93 13.953 9.695 1 89 63 THR B CA 1
ATOM 2306 C C . THR B 1 63 ? -16.297 13.555 10.258 1 89 63 THR B C 1
ATOM 2308 O O . THR B 1 63 ? -17.078 12.875 9.586 1 89 63 THR B O 1
ATOM 2311 N N . ALA B 1 64 ? -16.625 14 11.508 1 83.88 64 ALA B N 1
ATOM 2312 C CA . ALA B 1 64 ? -17.828 13.648 12.242 1 83.88 64 ALA B CA 1
ATOM 2313 C C . ALA B 1 64 ? -19.078 14.18 11.531 1 83.88 64 ALA B C 1
ATOM 2315 O O . ALA B 1 64 ? -20.156 13.602 11.641 1 83.88 64 ALA B O 1
ATOM 2316 N N . ASP B 1 65 ? -18.906 15.234 10.758 1 81.38 65 ASP B N 1
ATOM 2317 C CA . ASP B 1 65 ? -20.031 15.828 10.039 1 81.38 65 ASP B CA 1
ATOM 2318 C C . ASP B 1 65 ? -20.188 15.219 8.648 1 81.38 65 ASP B C 1
ATOM 2320 O O . ASP B 1 65 ? -20.906 15.75 7.801 1 81.38 65 ASP B O 1
ATOM 2324 N N . ASP B 1 66 ? -19.453 14.148 8.305 1 86.38 66 ASP B N 1
ATOM 2325 C CA . ASP B 1 66 ? -19.516 13.383 7.062 1 86.38 66 ASP B CA 1
ATOM 2326 C C . ASP B 1 66 ? -18.938 14.18 5.898 1 86.38 66 ASP B C 1
ATOM 2328 O O . ASP B 1 66 ? -19.375 14.023 4.754 1 86.38 66 ASP B O 1
ATOM 2332 N N . LEU B 1 67 ? -18.172 15.078 6.266 1 90.81 67 LEU B N 1
ATOM 2333 C CA . LEU B 1 67 ? -17.469 15.844 5.234 1 90.81 67 LEU B CA 1
ATOM 2334 C C . LEU B 1 67 ? -16.078 15.273 4.992 1 90.81 67 LEU B C 1
ATOM 2336 O O . LEU B 1 67 ? -15.391 14.859 5.938 1 90.81 67 LEU B O 1
ATOM 2340 N N . VAL B 1 68 ? -15.703 15.242 3.668 1 95.69 68 VAL B N 1
ATOM 2341 C CA . VAL B 1 68 ? -14.344 14.867 3.301 1 95.69 68 VAL B CA 1
ATOM 2342 C C . VAL B 1 68 ? -13.398 16.031 3.555 1 95.69 68 VAL B C 1
ATOM 2344 O O . VAL B 1 68 ? -13.5 17.078 2.908 1 95.69 68 VAL B O 1
ATOM 2347 N N . ARG B 1 69 ? -12.523 15.852 4.457 1 93.69 69 ARG B N 1
ATOM 2348 C CA . ARG B 1 69 ? -11.57 16.906 4.785 1 93.69 69 ARG B CA 1
ATOM 2349 C C . ARG B 1 69 ? -10.273 16.75 4.008 1 93.69 69 ARG B C 1
ATOM 2351 O O . ARG B 1 69 ? -9.523 17.703 3.822 1 93.69 69 ARG B O 1
ATOM 2358 N N . HIS B 1 70 ? -10.008 15.516 3.688 1 95.62 70 HIS B N 1
ATOM 2359 C CA . HIS B 1 70 ? -8.82 15.234 2.889 1 95.62 70 HIS B CA 1
ATOM 2360 C C . HIS B 1 70 ? -9.008 13.992 2.031 1 95.62 70 HIS B C 1
ATOM 2362 O O . HIS B 1 70 ? -9.609 13.016 2.475 1 95.62 70 HIS B O 1
ATOM 2368 N N . ALA B 1 71 ? -8.523 14.047 0.89 1 96.88 71 ALA B N 1
ATOM 2369 C CA . ALA B 1 71 ? -8.383 12.922 -0.029 1 96.88 71 ALA B CA 1
ATOM 2370 C C . ALA B 1 71 ? -7.062 12.992 -0.783 1 96.88 71 ALA B C 1
ATOM 2372 O O . ALA B 1 71 ? -6.73 14.023 -1.379 1 96.88 71 ALA B O 1
ATOM 2373 N N . ASN B 1 72 ? -6.371 11.891 -0.66 1 93.44 72 ASN B N 1
ATOM 2374 C CA . ASN B 1 72 ? -5.098 11.93 -1.37 1 93.44 72 ASN B CA 1
ATOM 2375 C C . ASN B 1 72 ? -5.289 11.758 -2.875 1 93.44 72 ASN B C 1
ATOM 2377 O O . ASN B 1 72 ? -6.414 11.578 -3.346 1 93.44 72 ASN B O 1
ATOM 2381 N N . ARG B 1 73 ? -4.219 11.883 -3.611 1 91.81 73 ARG B N 1
ATOM 2382 C CA . ARG B 1 73 ? -4.27 11.875 -5.07 1 91.81 73 ARG B CA 1
ATOM 2383 C C . ARG B 1 73 ? -4.898 10.586 -5.59 1 91.81 73 ARG B C 1
ATOM 2385 O O . ARG B 1 73 ? -5.738 10.625 -6.492 1 91.81 73 ARG B O 1
ATOM 2392 N N . ALA B 1 74 ? -4.48 9.461 -5.055 1 90.62 74 ALA B N 1
ATOM 2393 C CA . ALA B 1 74 ? -5.023 8.172 -5.48 1 90.62 74 ALA B CA 1
ATOM 2394 C C . ALA B 1 74 ? -6.527 8.102 -5.242 1 90.62 74 ALA B C 1
ATOM 2396 O O . ALA B 1 74 ? -7.273 7.598 -6.086 1 90.62 74 ALA B O 1
ATOM 2397 N N . ALA B 1 75 ? -6.941 8.562 -4.133 1 93.69 75 ALA B N 1
ATOM 2398 C CA . ALA B 1 75 ? -8.367 8.57 -3.816 1 93.69 75 ALA B CA 1
ATOM 2399 C C . ALA B 1 75 ? -9.148 9.438 -4.801 1 93.69 75 ALA B C 1
ATOM 2401 O O . ALA B 1 75 ? -10.219 9.055 -5.27 1 93.69 75 ALA B O 1
ATOM 2402 N N . LEU B 1 76 ? -8.609 10.594 -5.086 1 93.12 76 LEU B N 1
ATOM 2403 C CA . LEU B 1 76 ? -9.281 11.508 -6.004 1 93.12 76 LEU B CA 1
ATOM 2404 C C . LEU B 1 76 ? -9.414 10.883 -7.387 1 93.12 76 LEU B C 1
ATOM 2406 O O . LEU B 1 76 ? -10.453 11.031 -8.039 1 93.12 76 LEU B O 1
ATOM 2410 N N . ARG B 1 77 ? -8.406 10.188 -7.805 1 89.69 77 ARG B N 1
ATOM 2411 C CA . ARG B 1 77 ? -8.469 9.492 -9.086 1 89.69 77 ARG B CA 1
ATOM 2412 C C . ARG B 1 77 ? -9.547 8.406 -9.07 1 89.69 77 ARG B C 1
ATOM 2414 O O . ARG B 1 77 ? -10.336 8.297 -10.008 1 89.69 77 ARG B O 1
ATOM 2421 N N . ASP B 1 78 ? -9.562 7.652 -8.016 1 89.94 78 ASP B N 1
ATOM 2422 C CA . ASP B 1 78 ? -10.547 6.582 -7.887 1 89.94 78 ASP B CA 1
ATOM 2423 C C . ASP B 1 78 ? -11.969 7.141 -7.871 1 89.94 78 ASP B C 1
ATOM 2425 O O . ASP B 1 78 ? -12.852 6.621 -8.555 1 89.94 78 ASP B O 1
ATOM 2429 N N . LEU B 1 79 ? -12.156 8.156 -7.125 1 93.25 79 LEU B N 1
ATOM 2430 C CA . LEU B 1 79 ? -13.492 8.711 -6.922 1 93.25 79 LEU B CA 1
ATOM 2431 C C . LEU B 1 79 ? -13.992 9.414 -8.18 1 93.25 79 LEU B C 1
ATOM 2433 O O . LEU B 1 79 ? -15.195 9.641 -8.336 1 93.25 79 LEU B O 1
ATOM 2437 N N . ALA B 1 80 ? -13.07 9.828 -9.016 1 92.44 80 ALA B N 1
ATOM 2438 C CA . ALA B 1 80 ? -13.43 10.461 -10.281 1 92.44 80 ALA B CA 1
ATOM 2439 C C . ALA B 1 80 ? -13.812 9.414 -11.328 1 92.44 80 ALA B C 1
ATOM 2441 O O . ALA B 1 80 ? -14.414 9.742 -12.352 1 92.44 80 ALA B O 1
ATOM 2442 N N . ASP B 1 81 ? -13.352 8.195 -11.125 1 89.5 81 ASP B N 1
ATOM 2443 C CA . ASP B 1 81 ? -13.672 7.09 -12.031 1 89.5 81 ASP B CA 1
ATOM 2444 C C . ASP B 1 81 ? -15.148 6.73 -11.953 1 89.5 81 ASP B C 1
ATOM 2446 O O . ASP B 1 81 ? -15.641 6.32 -10.898 1 89.5 81 ASP B O 1
ATOM 2450 N N . GLY B 1 82 ? -15.828 6.855 -13.008 1 89 82 GLY B N 1
ATOM 2451 C CA . GLY B 1 82 ? -17.25 6.598 -13.07 1 89 82 GLY B CA 1
ATOM 2452 C C . GLY B 1 82 ? -17.625 5.176 -12.695 1 89 82 GLY B C 1
ATOM 2453 O O . GLY B 1 82 ? -18.766 4.902 -12.328 1 89 82 GLY B O 1
ATOM 2454 N N . ASP B 1 83 ? -16.703 4.266 -12.75 1 88.38 83 ASP B N 1
ATOM 2455 C CA . ASP B 1 83 ? -16.969 2.863 -12.438 1 88.38 83 ASP B CA 1
ATOM 2456 C C . ASP B 1 83 ? -16.781 2.584 -10.945 1 88.38 83 ASP B C 1
ATOM 2458 O O . ASP B 1 83 ? -17.141 1.51 -10.461 1 88.38 83 ASP B O 1
ATOM 2462 N N . HIS B 1 84 ? -16.203 3.479 -10.297 1 91 84 HIS B N 1
ATOM 2463 C CA . HIS B 1 84 ? -16.016 3.277 -8.867 1 91 84 HIS B CA 1
ATOM 2464 C C . HIS B 1 84 ? -17.344 3.418 -8.117 1 91 84 HIS B C 1
ATOM 2466 O O . HIS B 1 84 ? -18.141 4.305 -8.414 1 91 84 HIS B O 1
ATOM 2472 N N . PRO B 1 85 ? -17.516 2.598 -7.148 1 93.38 85 PRO B N 1
ATOM 2473 C CA . PRO B 1 85 ? -18.812 2.625 -6.461 1 93.38 85 PRO B CA 1
ATOM 2474 C C . PRO B 1 85 ? -19.016 3.895 -5.637 1 93.38 85 PRO B C 1
ATOM 2476 O O . PRO B 1 85 ? -20.141 4.211 -5.25 1 93.38 85 PRO B O 1
ATOM 2479 N N . LEU B 1 86 ? -18 4.527 -5.305 1 95 86 LEU B N 1
ATOM 2480 C CA . LEU B 1 86 ? -18.078 5.762 -4.531 1 95 86 LEU B CA 1
ATOM 2481 C C . LEU B 1 86 ? -17.734 6.969 -5.398 1 95 86 LEU B C 1
ATOM 2483 O O . LEU B 1 86 ? -17.016 6.844 -6.383 1 95 86 LEU B O 1
ATOM 2487 N N . CYS B 1 87 ? -18.266 8.07 -5.059 1 96 87 CYS B N 1
ATOM 2488 C CA . CYS B 1 87 ? -17.953 9.336 -5.711 1 96 87 CYS B CA 1
ATOM 2489 C C . CYS B 1 87 ? -18.047 10.5 -4.73 1 96 87 CYS B C 1
ATOM 2491 O O . CYS B 1 87 ? -18.547 10.336 -3.619 1 96 87 CYS B O 1
ATOM 2493 N N . LEU B 1 88 ? -17.5 11.586 -5.168 1 94.69 88 LEU B N 1
ATOM 2494 C CA . LEU B 1 88 ? -17.594 12.797 -4.363 1 94.69 88 LEU B CA 1
ATOM 2495 C C . LEU B 1 88 ? -18.688 13.711 -4.883 1 94.69 88 LEU B C 1
ATOM 2497 O O . LEU B 1 88 ? -18.797 13.953 -6.09 1 94.69 88 LEU B O 1
ATOM 2501 N N . ASP B 1 89 ? -19.516 14.141 -4.086 1 92.94 89 ASP B N 1
ATOM 2502 C CA . ASP B 1 89 ? -20.469 15.227 -4.316 1 92.94 89 ASP B CA 1
ATOM 2503 C C . ASP B 1 89 ? -20.125 16.453 -3.465 1 92.94 89 ASP B C 1
ATOM 2505 O O . ASP B 1 89 ? -20.531 16.531 -2.305 1 92.94 89 ASP B O 1
ATOM 2509 N N . GLY B 1 90 ? -19.438 17.422 -4.121 1 91.69 90 GLY B N 1
ATOM 2510 C CA . GLY B 1 90 ? -18.828 18.453 -3.283 1 91.69 90 GLY B CA 1
ATOM 2511 C C . GLY B 1 90 ? -17.828 17.891 -2.281 1 91.69 90 GLY B C 1
ATOM 2512 O O . GLY B 1 90 ? -16.844 17.266 -2.664 1 91.69 90 GLY B O 1
ATOM 2513 N N . GLN B 1 91 ? -18.172 18.125 -1.025 1 92.62 91 GLN B N 1
ATOM 2514 C CA . GLN B 1 91 ? -17.25 17.625 0.002 1 92.62 91 GLN B CA 1
ATOM 2515 C C . GLN B 1 91 ? -17.844 16.406 0.714 1 92.62 91 GLN B C 1
ATOM 2517 O O . GLN B 1 91 ? -17.391 16.047 1.805 1 92.62 91 GLN B O 1
ATOM 2522 N N . ARG B 1 92 ? -18.781 15.836 0.089 1 93.88 92 ARG B N 1
ATOM 2523 C CA . ARG B 1 92 ? -19.391 14.664 0.712 1 93.88 92 ARG B CA 1
ATOM 2524 C C . ARG B 1 92 ? -19.109 13.398 -0.095 1 93.88 92 ARG B C 1
ATOM 2526 O O . ARG B 1 92 ? -19.125 13.422 -1.328 1 93.88 92 ARG B O 1
ATOM 2533 N N . LEU B 1 93 ? -18.781 12.359 0.609 1 94.75 93 LEU B N 1
ATOM 2534 C CA . LEU B 1 93 ? -18.594 11.047 0.001 1 94.75 93 LEU B CA 1
ATOM 2535 C C . LEU B 1 93 ? -19.922 10.312 -0.153 1 94.75 93 LEU B C 1
ATOM 2537 O O . LEU B 1 93 ? -20.672 10.18 0.813 1 94.75 93 LEU B O 1
ATOM 2541 N N . GLN B 1 94 ? -20.188 9.891 -1.366 1 94.38 94 GLN B N 1
ATOM 2542 C CA . GLN B 1 94 ? -21.453 9.219 -1.634 1 94.38 94 GLN B CA 1
ATOM 2543 C C . GLN B 1 94 ? -21.219 7.906 -2.383 1 94.38 94 GLN B C 1
ATOM 2545 O O . GLN B 1 94 ? -20.328 7.812 -3.227 1 94.38 94 GLN B O 1
ATOM 2550 N N . ALA B 1 95 ? -22.016 6.941 -2.033 1 95.62 95 ALA B N 1
ATOM 2551 C CA . ALA B 1 95 ? -22.078 5.727 -2.836 1 95.62 95 ALA B CA 1
ATOM 2552 C C . ALA B 1 95 ? -23.031 5.891 -4.016 1 95.62 95 ALA B C 1
ATOM 2554 O O . ALA B 1 95 ? -24.094 6.504 -3.883 1 95.62 95 ALA B O 1
ATOM 2555 N N . ARG B 1 96 ? -22.672 5.363 -5.098 1 94.19 96 ARG B N 1
ATOM 2556 C CA . ARG B 1 96 ? -23.5 5.5 -6.297 1 94.19 96 ARG B CA 1
ATOM 2557 C C . ARG B 1 96 ? -24.766 4.66 -6.188 1 94.19 96 ARG B C 1
ATOM 2559 O O . ARG B 1 96 ? -25.812 5.055 -6.691 1 94.19 96 ARG B O 1
ATOM 2566 N N . ARG B 1 97 ? -24.734 3.547 -5.527 1 94.19 97 ARG B N 1
ATOM 2567 C CA . ARG B 1 97 ? -25.891 2.668 -5.324 1 94.19 97 ARG B CA 1
ATOM 2568 C C . ARG B 1 97 ? -26.422 2.785 -3.902 1 94.19 97 ARG B C 1
ATOM 2570 O O . ARG B 1 97 ? -25.641 2.844 -2.945 1 94.19 97 ARG B O 1
ATOM 2577 N N . PRO B 1 98 ? -27.734 2.752 -3.721 1 93.44 98 PRO B N 1
ATOM 2578 C CA . PRO B 1 98 ? -28.328 2.893 -2.393 1 93.44 98 PRO B CA 1
ATOM 2579 C C . PRO B 1 98 ? -27.875 1.8 -1.424 1 93.44 98 PRO B C 1
ATOM 2581 O O . PRO B 1 98 ? -27.688 2.066 -0.235 1 93.44 98 PRO B O 1
ATOM 2584 N N . GLN B 1 99 ? -27.812 0.597 -1.984 1 92.06 99 GLN B N 1
ATOM 2585 C CA . GLN B 1 99 ? -27.391 -0.501 -1.123 1 92.06 99 GLN B CA 1
ATOM 2586 C C . GLN B 1 99 ? -25.984 -0.255 -0.566 1 92.06 99 GLN B C 1
ATOM 2588 O O . GLN B 1 99 ? -25.719 -0.537 0.604 1 92.06 99 GLN B O 1
ATOM 2593 N N . ASP B 1 100 ? -25.156 0.285 -1.36 1 94.94 100 ASP B N 1
ATOM 2594 C CA . ASP B 1 100 ? -23.797 0.592 -0.934 1 94.94 100 ASP B CA 1
ATOM 2595 C C . ASP B 1 100 ? -23.781 1.773 0.034 1 94.94 100 ASP B C 1
ATOM 2597 O O . ASP B 1 100 ? -22.953 1.82 0.948 1 94.94 100 ASP B O 1
ATOM 2601 N N . ALA B 1 101 ? -24.719 2.689 -0.126 1 95.81 101 ALA B N 1
ATOM 2602 C CA . ALA B 1 101 ? -24.797 3.865 0.737 1 95.81 101 ALA B CA 1
ATOM 2603 C C . ALA B 1 101 ? -25.094 3.469 2.18 1 95.81 101 ALA B C 1
ATOM 2605 O O . ALA B 1 101 ? -24.531 4.043 3.117 1 95.81 101 ALA B O 1
ATOM 2606 N N . ALA B 1 102 ? -25.969 2.592 2.326 1 95.69 102 ALA B N 1
ATOM 2607 C CA . ALA B 1 102 ? -26.328 2.121 3.662 1 95.69 102 ALA B CA 1
ATOM 2608 C C . ALA B 1 102 ? -25.125 1.452 4.344 1 95.69 102 ALA B C 1
ATOM 2610 O O . ALA B 1 102 ? -24.859 1.695 5.523 1 95.69 102 ALA B O 1
ATOM 2611 N N . LEU B 1 103 ? -24.469 0.617 3.584 1 94.12 103 LEU B N 1
ATOM 2612 C CA . LEU B 1 103 ? -23.297 -0.067 4.109 1 94.12 103 LEU B CA 1
ATOM 2613 C C . LEU B 1 103 ? -22.234 0.937 4.551 1 94.12 103 LEU B C 1
ATOM 2615 O O . LEU B 1 103 ? -21.672 0.802 5.637 1 94.12 103 LEU B O 1
ATOM 2619 N N . LEU B 1 104 ? -22 1.908 3.742 1 94.88 104 LEU B N 1
ATOM 2620 C CA . LEU B 1 104 ? -20.984 2.922 4.031 1 94.88 104 LEU B CA 1
ATOM 2621 C C . LEU B 1 104 ? -21.359 3.727 5.27 1 94.88 104 LEU B C 1
ATOM 2623 O O . LEU B 1 104 ? -20.531 3.949 6.152 1 94.88 104 LEU B O 1
ATOM 2627 N N . ARG B 1 105 ? -22.594 4.121 5.32 1 94.88 105 ARG B N 1
ATOM 2628 C CA . ARG B 1 105 ? -23.078 4.891 6.457 1 94.88 105 ARG B CA 1
ATOM 2629 C C . ARG B 1 105 ? -22.891 4.121 7.762 1 94.88 105 ARG B C 1
ATOM 2631 O O . ARG B 1 105 ? -22.406 4.676 8.75 1 94.88 105 ARG B O 1
ATOM 2638 N N . ASP B 1 106 ? -23.281 2.93 7.707 1 94.94 106 ASP B N 1
ATOM 2639 C CA . ASP B 1 106 ? -23.172 2.102 8.906 1 94.94 106 ASP B CA 1
ATOM 2640 C C . ASP B 1 106 ? -21.719 1.923 9.32 1 94.94 106 ASP B C 1
ATOM 2642 O O . ASP B 1 106 ? -21.391 1.993 10.508 1 94.94 106 ASP B O 1
ATOM 2646 N N . ALA B 1 107 ? -20.875 1.658 8.406 1 94.56 107 ALA B N 1
ATOM 2647 C CA . ALA B 1 107 ? -19.453 1.448 8.688 1 94.56 107 ALA B CA 1
ATOM 2648 C C . ALA B 1 107 ? -18.828 2.707 9.273 1 94.56 107 ALA B C 1
ATOM 2650 O O . ALA B 1 107 ? -18.031 2.633 10.219 1 94.56 107 ALA B O 1
ATOM 2651 N N . LEU B 1 108 ? -19.172 3.832 8.719 1 94.94 108 LEU B N 1
ATOM 2652 C CA . LEU B 1 108 ? -18.625 5.09 9.227 1 94.94 108 LEU B CA 1
ATOM 2653 C C . LEU B 1 108 ? -19.125 5.355 10.648 1 94.94 108 LEU B C 1
ATOM 2655 O O . LEU B 1 108 ? -18.344 5.781 11.5 1 94.94 108 LEU B O 1
ATOM 2659 N N . ALA B 1 109 ? -20.359 5.105 10.859 1 94.06 109 ALA B N 1
ATOM 2660 C CA . ALA B 1 109 ? -20.922 5.27 12.203 1 94.06 109 ALA B CA 1
ATOM 2661 C C . ALA B 1 109 ? -20.234 4.348 13.203 1 94.06 109 ALA B C 1
ATOM 2663 O O . ALA B 1 109 ? -19.875 4.77 14.305 1 94.06 109 ALA B O 1
ATOM 2664 N N . ASP B 1 110 ? -20.047 3.119 12.805 1 93.69 110 ASP B N 1
ATOM 2665 C CA . ASP B 1 110 ? -19.391 2.141 13.664 1 93.69 110 ASP B CA 1
ATOM 2666 C C . ASP B 1 110 ? -17.953 2.57 13.992 1 93.69 110 ASP B C 1
ATOM 2668 O O . ASP B 1 110 ? -17.5 2.432 15.125 1 93.69 110 ASP B O 1
ATOM 2672 N N . ALA B 1 111 ? -17.281 3.059 13.031 1 93.5 111 ALA B N 1
ATOM 2673 C CA . ALA B 1 111 ? -15.914 3.512 13.234 1 93.5 111 ALA B CA 1
ATOM 2674 C C . ALA B 1 111 ? -15.859 4.68 14.211 1 93.5 111 ALA B C 1
ATOM 2676 O O . ALA B 1 111 ? -15.062 4.672 15.156 1 93.5 111 ALA B O 1
ATOM 2677 N N . ARG B 1 112 ? -16.688 5.59 14.047 1 90.62 112 ARG B N 1
ATOM 2678 C CA . ARG B 1 112 ? -16.641 6.809 14.852 1 90.62 112 ARG B CA 1
ATOM 2679 C C . ARG B 1 112 ? -17.172 6.559 16.25 1 90.62 112 ARG B C 1
ATOM 2681 O O . ARG B 1 112 ? -16.594 7.016 17.234 1 90.62 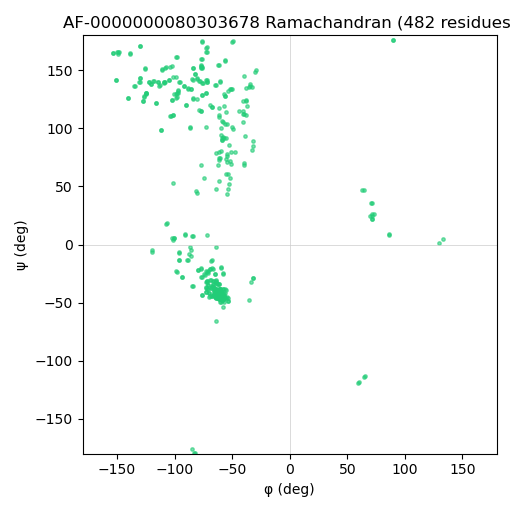112 ARG B O 1
ATOM 2688 N N . ALA B 1 113 ? -18.234 5.855 16.375 1 90.31 113 ALA B N 1
ATOM 2689 C CA . ALA B 1 113 ? -18.922 5.688 17.656 1 90.31 113 ALA B CA 1
ATOM 2690 C C . ALA B 1 113 ? -18.297 4.559 18.469 1 90.31 113 ALA B C 1
ATOM 2692 O O . ALA B 1 113 ? -18.219 4.637 19.703 1 90.31 113 ALA B O 1
ATOM 2693 N N . ARG B 1 114 ? -17.844 3.512 17.797 1 91.94 114 ARG B N 1
ATOM 2694 C CA . ARG B 1 114 ? -17.438 2.311 18.531 1 91.94 114 ARG B CA 1
ATOM 2695 C C . ARG B 1 114 ? -15.961 1.991 18.281 1 91.94 114 ARG B C 1
ATOM 2697 O O . ARG B 1 114 ? -15.43 1.038 18.844 1 91.94 114 ARG B O 1
ATOM 2704 N N . GLY B 1 115 ? -15.352 2.744 17.406 1 90.06 115 GLY B N 1
ATOM 2705 C CA . GLY B 1 115 ? -13.953 2.482 17.125 1 90.06 115 GLY B CA 1
ATOM 2706 C C . GLY B 1 115 ? -13.727 1.203 16.328 1 90.06 115 GLY B C 1
ATOM 2707 O O . GLY B 1 115 ? -12.672 0.576 16.438 1 90.06 115 GLY B O 1
ATOM 2708 N N . LEU B 1 116 ? -14.734 0.772 15.523 1 88.94 116 LEU B N 1
ATOM 2709 C CA . LEU B 1 116 ? -14.656 -0.498 14.812 1 88.94 116 LEU B CA 1
ATOM 2710 C C . LEU B 1 116 ? -14.07 -0.306 13.414 1 88.94 116 LEU B C 1
ATOM 2712 O O . LEU B 1 116 ? -14.398 0.665 12.734 1 88.94 116 LEU B O 1
ATOM 2716 N N . ARG B 1 117 ? -13.211 -1.161 13.047 1 89.88 117 ARG B N 1
ATOM 2717 C CA . ARG B 1 117 ? -12.742 -1.274 11.664 1 89.88 117 ARG B CA 1
ATOM 2718 C C . ARG B 1 117 ? -13.633 -2.211 10.859 1 89.88 117 ARG B C 1
ATOM 2720 O O . ARG B 1 117 ? -14.023 -3.275 11.344 1 89.88 117 ARG B O 1
ATOM 2727 N N . ARG B 1 118 ? -13.977 -1.758 9.648 1 88.38 118 ARG B N 1
ATOM 2728 C CA . ARG B 1 118 ? -14.828 -2.6 8.812 1 88.38 118 ARG B CA 1
ATOM 2729 C C . ARG B 1 118 ? -14.312 -2.656 7.379 1 88.38 118 ARG B C 1
ATOM 2731 O O . ARG B 1 118 ? -13.859 -1.645 6.836 1 88.38 118 ARG B O 1
ATOM 2738 N N . VAL B 1 119 ? -14.297 -3.801 6.812 1 87.56 119 VAL B N 1
ATOM 2739 C CA . VAL B 1 119 ? -14.039 -3.971 5.387 1 87.56 119 VAL B CA 1
ATOM 2740 C C . VAL B 1 119 ? -15.359 -4.09 4.633 1 87.56 119 VAL B C 1
ATOM 2742 O O . VAL B 1 119 ? -16.266 -4.812 5.066 1 87.56 119 VAL B O 1
ATOM 2745 N N . LEU B 1 120 ? -15.469 -3.373 3.588 1 87.5 120 LEU B N 1
ATOM 2746 C CA . LEU B 1 120 ? -16.688 -3.354 2.785 1 87.5 120 LEU B CA 1
ATOM 2747 C C . LEU B 1 120 ? -16.422 -3.838 1.366 1 87.5 120 LEU B C 1
ATOM 2749 O O . LEU B 1 120 ? -15.328 -3.615 0.831 1 87.5 120 LEU B O 1
ATOM 2753 N N . HIS B 1 121 ? -17.297 -4.566 0.832 1 84.81 121 HIS B N 1
ATOM 2754 C CA . HIS B 1 121 ? -17.391 -4.832 -0.599 1 84.81 121 HIS B CA 1
ATOM 2755 C C . HIS B 1 121 ? -18.516 -4.023 -1.24 1 84.81 121 HIS B C 1
ATOM 2757 O O . HIS B 1 121 ? -19.688 -4.262 -0.966 1 84.81 121 HIS B O 1
ATOM 2763 N N . LEU B 1 122 ? -18.141 -3.068 -2.037 1 88.88 122 LEU B N 1
ATOM 2764 C CA . LEU B 1 122 ? -19.125 -2.184 -2.648 1 88.88 122 LEU B CA 1
ATOM 2765 C C . LEU B 1 122 ? -19.219 -2.424 -4.152 1 88.88 122 LEU B C 1
ATOM 2767 O O . LEU B 1 122 ? -18.203 -2.676 -4.805 1 88.88 122 LEU B O 1
ATOM 2771 N N . GLY B 1 123 ? -20.359 -2.184 -4.688 1 85.88 123 GLY B N 1
ATOM 2772 C CA . GLY B 1 123 ? -20.578 -2.355 -6.113 1 85.88 123 GLY B CA 1
ATOM 2773 C C . GLY B 1 123 ? -21.047 -3.75 -6.48 1 85.88 123 GLY B C 1
ATOM 2774 O O . GLY B 1 123 ? -21.281 -4.582 -5.605 1 85.88 123 GLY B O 1
ATOM 2775 N N . GLU B 1 124 ? -21.344 -3.951 -7.789 1 76.31 124 GLU B N 1
ATOM 2776 C CA . GLU B 1 124 ? -21.781 -5.246 -8.305 1 76.31 124 GLU B CA 1
ATOM 2777 C C . GLU B 1 124 ? -20.656 -5.949 -9.055 1 76.31 124 GLU B C 1
ATOM 2779 O O . GLU B 1 124 ? -19.719 -5.301 -9.547 1 76.31 124 GLU B O 1
ATOM 2784 N N . GLY B 1 125 ? -20.703 -7.297 -9.078 1 67 125 GLY B N 1
ATOM 2785 C CA . GLY B 1 125 ? -19.719 -8.031 -9.844 1 67 125 GLY B CA 1
ATOM 2786 C C . GLY B 1 125 ? -18.312 -7.875 -9.305 1 67 125 GLY B C 1
ATOM 2787 O O . GLY B 1 125 ? -18.031 -8.266 -8.164 1 67 125 GLY B O 1
ATOM 2788 N N . SER B 1 126 ? -17.516 -7.176 -10.211 1 65.5 126 SER B N 1
ATOM 2789 C CA . SER B 1 126 ? -16.125 -6.906 -9.844 1 65.5 126 SER B CA 1
ATOM 2790 C C . SER B 1 126 ? -16.031 -5.695 -8.922 1 65.5 126 SER B C 1
ATOM 2792 O O . SER B 1 126 ? -15.18 -4.824 -9.125 1 65.5 126 SER B O 1
ATOM 2794 N N . GLY B 1 127 ? -16.875 -5.703 -7.992 1 75.25 127 GLY B N 1
ATOM 2795 C CA . GLY B 1 127 ? -16.922 -4.629 -7.012 1 75.25 127 GLY B CA 1
ATOM 2796 C C . GLY B 1 127 ? -15.57 -4.324 -6.402 1 75.25 127 GLY B C 1
ATOM 2797 O O . GLY B 1 127 ? -14.555 -4.883 -6.816 1 75.25 127 GLY B O 1
ATOM 2798 N N . ARG B 1 128 ? -15.57 -3.246 -5.578 1 83.56 128 ARG B N 1
ATOM 2799 C CA . ARG B 1 128 ? -14.344 -2.777 -4.945 1 83.56 128 ARG B CA 1
ATOM 2800 C C . ARG B 1 128 ? -14.359 -3.061 -3.445 1 83.56 128 ARG B C 1
ATOM 2802 O O . ARG B 1 128 ? -15.398 -2.953 -2.797 1 83.56 128 ARG B O 1
ATOM 2809 N N . ILE B 1 129 ? -13.266 -3.451 -3.031 1 84.31 129 ILE B N 1
ATOM 2810 C CA . ILE B 1 129 ? -13.109 -3.678 -1.598 1 84.31 129 ILE B CA 1
ATOM 2811 C C . ILE B 1 129 ? -12.461 -2.455 -0.95 1 84.31 129 ILE B C 1
ATOM 2813 O O . ILE B 1 129 ? -11.484 -1.909 -1.472 1 84.31 129 ILE B O 1
ATOM 2817 N N . LEU B 1 130 ? -13.07 -1.957 0.151 1 89.38 130 LEU B N 1
ATOM 2818 C CA . LEU B 1 130 ? -12.469 -0.858 0.898 1 89.38 130 LEU B CA 1
ATOM 2819 C C . LEU B 1 130 ? -12.602 -1.084 2.4 1 89.38 130 LEU B C 1
ATOM 2821 O O . LEU B 1 130 ? -13.344 -1.967 2.836 1 89.38 130 LEU B O 1
ATOM 2825 N N . ALA B 1 131 ? -11.82 -0.335 3.146 1 91.69 131 ALA B N 1
ATOM 2826 C CA . ALA B 1 131 ? -11.875 -0.42 4.602 1 91.69 131 ALA B CA 1
ATOM 2827 C C . ALA B 1 131 ? -12.234 0.93 5.219 1 91.69 131 ALA B C 1
ATOM 2829 O O . ALA B 1 131 ? -11.797 1.976 4.73 1 91.69 131 ALA B O 1
ATOM 2830 N N . VAL B 1 132 ? -13.055 0.847 6.172 1 92.94 132 VAL B N 1
ATOM 2831 C CA . VAL B 1 132 ? -13.336 1.999 7.02 1 92.94 132 VAL B CA 1
ATOM 2832 C C . VAL B 1 132 ? -12.602 1.857 8.352 1 92.94 132 VAL B C 1
ATOM 2834 O O . VAL B 1 132 ? -12.766 0.86 9.055 1 92.94 132 VAL B O 1
ATOM 2837 N N . VAL B 1 133 ? -11.82 2.824 8.672 1 93.12 133 VAL B N 1
ATOM 2838 C CA . VAL B 1 133 ? -10.922 2.756 9.812 1 93.12 133 VAL B CA 1
ATOM 2839 C C . VAL B 1 133 ? -11.172 3.939 10.742 1 93.12 133 VAL B C 1
ATOM 2841 O O . VAL B 1 133 ? -11.219 5.09 10.297 1 93.12 133 VAL B O 1
ATOM 2844 N N . PRO B 1 134 ? -11.344 3.66 12.039 1 93.62 134 PRO B N 1
ATOM 2845 C CA . PRO B 1 134 ? -11.461 4.773 12.984 1 93.62 134 PRO B CA 1
ATOM 2846 C C . PRO B 1 134 ? -10.141 5.504 13.203 1 93.62 134 PRO B C 1
ATOM 2848 O O . PRO B 1 134 ? -9.078 4.879 13.234 1 93.62 134 PRO B O 1
ATOM 2851 N N . LEU B 1 135 ? -10.164 6.754 13.289 1 92.56 135 LEU B N 1
ATOM 2852 C CA . LEU B 1 135 ? -9.008 7.566 13.648 1 92.56 135 LEU B CA 1
ATOM 2853 C C . LEU B 1 135 ? -9.234 8.273 14.984 1 92.56 135 LEU B C 1
ATOM 2855 O O . LEU B 1 135 ? -10.336 8.742 15.258 1 92.56 135 LEU B O 1
ATOM 2859 N N . PRO B 1 136 ? -8.188 8.336 15.812 1 89.56 136 PRO B N 1
ATOM 2860 C CA . PRO B 1 136 ? -8.328 9.086 17.062 1 89.56 136 PRO B CA 1
ATOM 2861 C C . PRO B 1 136 ? -8.617 10.562 16.828 1 89.56 136 PRO B C 1
ATOM 2863 O O . PRO B 1 136 ? -8.305 11.102 15.766 1 89.56 136 PRO B O 1
ATOM 2866 N N . PRO B 1 137 ? -9.273 11.18 17.844 1 88.81 137 PRO B N 1
ATOM 2867 C CA . PRO B 1 137 ? -9.539 12.609 17.703 1 88.81 137 PRO B CA 1
ATOM 2868 C C . PRO B 1 137 ? -8.258 13.438 17.562 1 88.81 137 PRO B C 1
ATOM 2870 O O . PRO B 1 137 ? -7.246 13.117 18.172 1 88.81 137 PRO B O 1
ATOM 2873 N N . ALA B 1 138 ? -8.359 14.414 16.672 1 87.38 138 ALA B N 1
ATOM 2874 C CA . ALA B 1 138 ? -7.188 15.25 16.406 1 87.38 138 ALA B CA 1
ATOM 2875 C C . ALA B 1 138 ? -6.934 16.219 17.562 1 87.38 138 ALA B C 1
ATOM 2877 O O . ALA B 1 138 ? -5.836 16.766 17.688 1 87.38 138 ALA B O 1
ATOM 2878 N N . SER B 1 139 ? -7.949 16.547 18.281 1 83.19 139 SER B N 1
ATOM 2879 C CA . SER B 1 139 ? -7.863 17.391 19.453 1 83.19 139 SER B CA 1
ATOM 2880 C C . SER B 1 139 ? -8.93 17.031 20.484 1 83.19 139 SER B C 1
ATOM 2882 O O . SER B 1 139 ? -9.836 16.25 20.188 1 83.19 139 SER B O 1
ATOM 2884 N N . ALA B 1 140 ? -8.742 17.516 21.594 1 79.12 140 ALA B N 1
ATOM 2885 C CA . ALA B 1 140 ? -9.695 17.266 22.672 1 79.12 140 ALA B CA 1
ATOM 2886 C C . ALA B 1 140 ? -11.094 17.734 22.281 1 79.12 140 ALA B C 1
ATOM 2888 O O . ALA B 1 140 ? -12.094 17.203 22.766 1 79.12 140 ALA B O 1
ATOM 2889 N N . ASN B 1 141 ? -11.18 18.734 21.328 1 79.81 141 ASN B N 1
ATOM 2890 C CA . ASN B 1 141 ? -12.469 19.328 20.984 1 79.81 141 ASN B CA 1
ATOM 2891 C C . ASN B 1 141 ? -13.023 18.75 19.688 1 79.81 141 ASN B C 1
ATOM 2893 O O . ASN B 1 141 ? -14.023 19.25 19.156 1 79.81 141 ASN B O 1
ATOM 2897 N N . SER B 1 142 ? -12.297 17.797 19.25 1 81.12 142 SER B N 1
ATOM 2898 C CA . SER B 1 142 ? -12.766 17.203 18 1 81.12 142 SER B CA 1
ATOM 2899 C C . SER B 1 142 ? -13.32 15.797 18.234 1 81.12 142 SER B C 1
ATOM 2901 O O . SER B 1 142 ? -12.875 15.086 19.141 1 81.12 142 SER B O 1
ATOM 2903 N N . GLY B 1 143 ? -14.391 15.492 17.562 1 80.69 143 GLY B N 1
ATOM 2904 C CA . GLY B 1 143 ? -14.898 14.125 17.594 1 80.69 143 GLY B CA 1
ATOM 2905 C C . GLY B 1 143 ? -14.039 13.156 16.797 1 80.69 143 GLY B C 1
ATOM 2906 O O . GLY B 1 143 ? -13.094 13.562 16.125 1 80.69 143 GLY B O 1
ATOM 2907 N N . PRO B 1 144 ? -14.328 11.922 16.984 1 85.94 144 PRO B N 1
ATOM 2908 C CA . PRO B 1 144 ? -13.57 10.906 16.25 1 85.94 144 PRO B CA 1
ATOM 2909 C C . PRO B 1 144 ? -13.781 11.008 14.742 1 85.94 144 PRO B C 1
ATOM 2911 O O . PRO B 1 144 ? -14.883 11.328 14.289 1 85.94 144 PRO B O 1
ATOM 2914 N N . ASP B 1 145 ? -12.75 10.883 14 1 92.88 145 ASP B N 1
ATOM 2915 C CA . ASP B 1 145 ? -12.773 10.828 12.539 1 92.88 145 ASP B CA 1
ATOM 2916 C C . ASP B 1 145 ? -12.703 9.391 12.039 1 92.88 145 ASP B C 1
ATOM 2918 O O . ASP B 1 145 ? -12.484 8.461 12.828 1 92.88 145 ASP B O 1
ATOM 2922 N N . ALA B 1 146 ? -13.086 9.227 10.828 1 95.88 146 ALA B N 1
ATOM 2923 C CA . ALA B 1 146 ? -12.906 7.945 10.148 1 95.88 146 ALA B CA 1
ATOM 2924 C C . ALA B 1 146 ? -12.156 8.125 8.828 1 95.88 146 ALA B C 1
ATOM 2926 O O . ALA B 1 146 ? -12.188 9.203 8.234 1 95.88 146 ALA B O 1
ATOM 2927 N N . MET B 1 147 ? -11.492 7.156 8.469 1 95.75 147 MET B N 1
ATOM 2928 C CA . MET B 1 147 ? -10.773 7.145 7.199 1 95.75 147 MET B CA 1
ATOM 2929 C C . MET B 1 147 ? -11.227 5.98 6.328 1 95.75 147 MET B C 1
ATOM 2931 O O . MET B 1 147 ? -11.445 4.875 6.828 1 95.75 147 MET B O 1
ATOM 2935 N N . LEU B 1 148 ? -11.359 6.215 5.051 1 95.56 148 LEU B N 1
ATOM 2936 C CA . LEU B 1 148 ? -11.547 5.145 4.078 1 95.56 148 LEU B CA 1
ATOM 2937 C C . LEU B 1 148 ? -10.227 4.793 3.398 1 95.56 148 LEU B C 1
ATOM 2939 O O . LEU B 1 148 ? -9.5 5.68 2.941 1 95.56 148 LEU B O 1
ATOM 2943 N N . LEU B 1 149 ? -9.898 3.598 3.43 1 93.12 149 LEU B N 1
ATOM 2944 C CA . LEU B 1 149 ? -8.82 3.025 2.631 1 93.12 149 LEU B CA 1
ATOM 2945 C C . LEU B 1 149 ? -9.375 2.277 1.424 1 93.12 149 LEU B C 1
ATOM 2947 O O . LEU B 1 149 ? -9.969 1.206 1.572 1 93.12 149 LEU B O 1
ATOM 2951 N N . LEU B 1 150 ? -9.102 2.861 0.28 1 91.25 150 LEU B N 1
ATOM 2952 C CA . LEU B 1 150 ? -9.648 2.281 -0.944 1 91.25 150 LEU B CA 1
ATOM 2953 C C . LEU B 1 150 ? -8.727 1.188 -1.481 1 91.25 150 LEU B C 1
ATOM 2955 O O . LEU B 1 150 ? -7.504 1.32 -1.432 1 91.25 150 LEU B O 1
ATOM 2959 N N . GLY B 1 151 ? -9.258 0.129 -1.837 1 83.31 151 GLY B N 1
ATOM 2960 C CA . GLY B 1 151 ? -8.469 -0.95 -2.416 1 83.31 151 GLY B CA 1
ATOM 2961 C C . GLY B 1 151 ? -7.684 -0.524 -3.641 1 83.31 151 GLY B C 1
ATOM 2962 O O . GLY B 1 151 ? -7.973 0.512 -4.242 1 83.31 151 GLY B O 1
ATOM 2963 N N . ARG B 1 152 ? -6.645 -1.271 -3.93 1 76 152 ARG B N 1
ATOM 2964 C CA . ARG B 1 152 ? -5.789 -0.96 -5.07 1 76 152 ARG B CA 1
ATOM 2965 C C . ARG B 1 152 ? -6.438 -1.398 -6.379 1 76 152 ARG B C 1
ATOM 2967 O O . ARG B 1 152 ? -7.094 -2.441 -6.434 1 76 152 ARG B O 1
ATOM 2974 N N . ARG B 1 153 ? -6.23 -0.482 -7.379 1 68.25 153 ARG B N 1
ATOM 2975 C CA . ARG B 1 153 ? -6.699 -0.837 -8.711 1 68.25 153 ARG B CA 1
ATOM 2976 C C . ARG B 1 153 ? -5.816 -1.912 -9.336 1 68.25 153 ARG B C 1
ATOM 2978 O O . ARG B 1 153 ? -6.297 -2.766 -10.078 1 68.25 153 ARG B O 1
ATOM 2985 N N . GLU B 1 154 ? -4.492 -1.714 -9.008 1 72.94 154 GLU B N 1
ATOM 2986 C CA . GLU B 1 154 ? -3.488 -2.617 -9.562 1 72.94 154 GLU B CA 1
ATOM 2987 C C . GLU B 1 154 ? -2.57 -3.156 -8.469 1 72.94 154 GLU B C 1
ATOM 2989 O O . GLU B 1 154 ? -2.221 -2.436 -7.531 1 72.94 154 GLU B O 1
ATOM 2994 N N . VAL B 1 155 ? -2.293 -4.426 -8.648 1 70.56 155 VAL B N 1
ATOM 2995 C CA . VAL B 1 155 ? -1.399 -5.055 -7.68 1 70.56 155 VAL B CA 1
ATOM 2996 C C . VAL B 1 155 ? 0.003 -4.469 -7.816 1 70.56 155 VAL B C 1
ATOM 2998 O O . VAL B 1 155 ? 0.651 -4.156 -6.812 1 70.56 155 VAL B O 1
ATOM 3001 N N . CYS B 1 156 ? 0.455 -4.316 -9.07 1 80.19 156 CYS B N 1
ATOM 3002 C CA . CYS B 1 156 ? 1.769 -3.762 -9.375 1 80.19 156 CYS B CA 1
ATOM 3003 C C . CYS B 1 156 ? 1.653 -2.57 -10.32 1 80.19 156 CYS B C 1
ATOM 3005 O O . CYS B 1 156 ? 1.053 -2.676 -11.391 1 80.19 156 CYS B O 1
ATOM 3007 N N . ARG B 1 157 ? 2.299 -1.557 -9.914 1 78.94 157 ARG B N 1
ATOM 3008 C CA . ARG B 1 157 ? 2.297 -0.374 -10.773 1 78.94 157 ARG B CA 1
ATOM 3009 C C . ARG B 1 157 ? 3.373 -0.473 -11.844 1 78.94 157 ARG B C 1
ATOM 3011 O O . ARG B 1 157 ? 4.434 -1.056 -11.617 1 78.94 157 ARG B O 1
ATOM 3018 N N . GLU B 1 158 ? 3.061 0.179 -12.898 1 81.06 158 GLU B N 1
ATOM 3019 C CA . GLU B 1 158 ? 3.926 0.081 -14.07 1 81.06 158 GLU B CA 1
ATOM 3020 C C . GLU B 1 158 ? 5.344 0.55 -13.75 1 81.06 158 GLU B C 1
ATOM 3022 O O . GLU B 1 158 ? 6.316 -0.111 -14.117 1 81.06 158 GLU B O 1
ATOM 3027 N N . LEU B 1 159 ? 5.512 1.673 -13.125 1 77.94 159 LEU B N 1
ATOM 3028 C CA . LEU B 1 159 ? 6.828 2.225 -12.828 1 77.94 159 LEU B CA 1
ATOM 3029 C C . LEU B 1 159 ? 7.625 1.274 -11.938 1 77.94 159 LEU B C 1
ATOM 3031 O O . LEU B 1 159 ? 8.836 1.132 -12.109 1 77.94 159 LEU B O 1
ATOM 3035 N N . SER B 1 160 ? 6.938 0.695 -11.07 1 84.81 160 SER B N 1
ATOM 3036 C CA . SER B 1 160 ? 7.598 -0.266 -10.195 1 84.81 160 SER B CA 1
ATOM 3037 C C . SER B 1 160 ? 8.039 -1.509 -10.961 1 84.81 160 SER B C 1
ATOM 3039 O O . SER B 1 160 ? 9.125 -2.035 -10.727 1 84.81 160 SER B O 1
ATOM 3041 N N . LEU B 1 161 ? 7.223 -1.895 -11.867 1 88.62 161 LEU B N 1
ATOM 3042 C CA . LEU B 1 161 ? 7.559 -3.041 -12.703 1 88.62 161 LEU B CA 1
ATOM 3043 C C . LEU B 1 161 ? 8.789 -2.746 -13.555 1 88.62 161 LEU B C 1
ATOM 3045 O O . LEU B 1 161 ? 9.68 -3.586 -13.68 1 88.62 161 LEU B O 1
ATOM 3049 N N . ASP B 1 162 ? 8.789 -1.604 -14.133 1 86.81 162 ASP B N 1
ATOM 3050 C CA . ASP B 1 162 ? 9.906 -1.205 -14.977 1 86.81 162 ASP B CA 1
ATOM 3051 C C . ASP B 1 162 ? 11.203 -1.139 -14.172 1 86.81 162 ASP B C 1
ATOM 3053 O O . ASP B 1 162 ? 12.25 -1.589 -14.633 1 86.81 162 ASP B O 1
ATOM 3057 N N . TRP B 1 163 ? 11.102 -0.579 -13.094 1 82.38 163 TRP B N 1
ATOM 3058 C CA . TRP B 1 163 ? 12.273 -0.498 -12.227 1 82.38 163 TRP B CA 1
ATOM 3059 C C . TRP B 1 163 ? 12.781 -1.891 -11.859 1 82.38 163 TRP B C 1
ATOM 3061 O O . TRP B 1 163 ? 13.984 -2.156 -11.914 1 82.38 163 TRP B O 1
ATOM 3071 N N . PHE B 1 164 ? 11.852 -2.688 -11.422 1 89.25 164 PHE B N 1
ATOM 3072 C CA . PHE B 1 164 ? 12.211 -4.055 -11.07 1 89.25 164 PHE B CA 1
ATOM 3073 C C . PHE B 1 164 ? 12.93 -4.746 -12.219 1 89.25 164 PHE B C 1
ATOM 3075 O O . PHE B 1 164 ? 13.961 -5.383 -12.023 1 89.25 164 PHE B O 1
ATOM 3082 N N . ALA B 1 165 ? 12.32 -4.617 -13.359 1 93.44 165 ALA B N 1
ATOM 3083 C CA . ALA B 1 165 ? 12.898 -5.223 -14.562 1 93.44 165 ALA B CA 1
ATOM 3084 C C . ALA B 1 165 ? 14.312 -4.707 -14.812 1 93.44 165 ALA B C 1
ATOM 3086 O O . ALA B 1 165 ? 15.219 -5.488 -15.125 1 93.44 165 ALA B O 1
ATOM 3087 N N . ARG B 1 166 ? 14.531 -3.482 -14.688 1 87.5 166 ARG B N 1
ATOM 3088 C CA . ARG B 1 166 ? 15.844 -2.875 -14.922 1 87.5 166 ARG B CA 1
ATOM 3089 C C . ARG B 1 166 ? 16.859 -3.352 -13.883 1 87.5 166 ARG B C 1
ATOM 3091 O O . ARG B 1 166 ? 17.984 -3.689 -14.234 1 87.5 166 ARG B O 1
ATOM 3098 N N . THR B 1 167 ? 16.469 -3.398 -12.695 1 84.94 167 THR B N 1
ATOM 3099 C CA . THR B 1 167 ? 17.344 -3.773 -11.594 1 84.94 167 THR B CA 1
ATOM 3100 C C . THR B 1 167 ? 17.812 -5.219 -11.75 1 84.94 167 THR B C 1
ATOM 3102 O O . THR B 1 167 ? 18.938 -5.562 -11.359 1 84.94 167 THR B O 1
ATOM 3105 N N . HIS B 1 168 ? 16.984 -6.016 -12.297 1 91.81 168 HIS B N 1
ATOM 3106 C CA . HIS B 1 168 ? 17.328 -7.426 -12.438 1 91.81 168 HIS B CA 1
ATOM 3107 C C . HIS B 1 168 ? 17.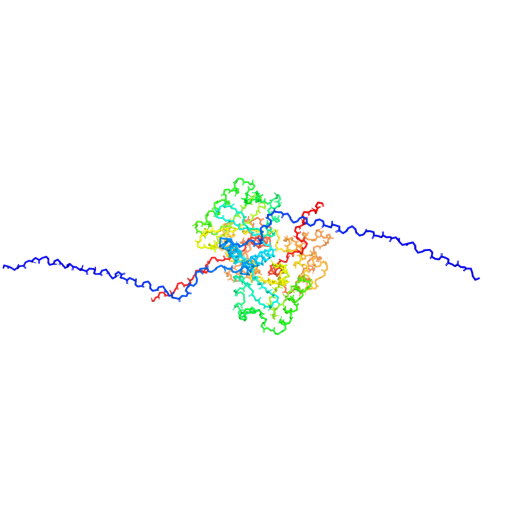75 -7.75 -13.867 1 91.81 168 HIS B C 1
ATOM 3109 O O . HIS B 1 168 ? 17.859 -8.922 -14.242 1 91.81 168 HIS B O 1
ATOM 3115 N N . ARG B 1 169 ? 17.859 -6.75 -14.695 1 94.06 169 ARG B N 1
ATOM 3116 C CA . ARG B 1 169 ? 18.391 -6.844 -16.047 1 94.06 169 ARG B CA 1
ATOM 3117 C C . ARG B 1 169 ? 17.531 -7.75 -16.922 1 94.06 169 ARG B C 1
ATOM 3119 O O . ARG B 1 169 ? 18.047 -8.625 -17.625 1 94.06 169 ARG B O 1
ATOM 3126 N N . LEU B 1 170 ? 16.328 -7.512 -16.828 1 96.75 170 LEU B N 1
ATOM 3127 C CA . LEU B 1 170 ? 15.406 -8.258 -17.672 1 96.75 170 LEU B CA 1
ATOM 3128 C C . LEU B 1 170 ? 15.352 -7.664 -19.078 1 96.75 170 LEU B C 1
ATOM 3130 O O . LEU B 1 170 ? 15.383 -6.441 -19.234 1 96.75 170 LEU B O 1
ATOM 3134 N N . THR B 1 171 ? 15.242 -8.523 -20.031 1 96.38 171 THR B N 1
ATOM 3135 C CA . THR B 1 171 ? 15.055 -8.07 -21.406 1 96.38 171 THR B CA 1
ATOM 3136 C C . THR B 1 171 ? 13.641 -7.531 -21.609 1 96.38 171 THR B C 1
ATOM 3138 O O . THR B 1 171 ? 12.758 -7.754 -20.781 1 96.38 171 THR B O 1
ATOM 3141 N N . PRO B 1 172 ? 13.445 -6.824 -22.734 1 95.44 172 PRO B N 1
ATOM 3142 C CA . PRO B 1 172 ? 12.094 -6.336 -23.016 1 95.44 172 PRO B CA 1
ATOM 3143 C C . PRO B 1 172 ? 11.062 -7.461 -23.094 1 95.44 172 PRO B C 1
ATOM 3145 O O . PRO B 1 172 ? 9.938 -7.305 -22.609 1 95.44 172 PRO B O 1
ATOM 3148 N N . ALA B 1 173 ? 11.453 -8.539 -23.641 1 95.94 173 ALA B N 1
ATOM 3149 C CA . ALA B 1 173 ? 10.555 -9.68 -23.75 1 95.94 173 ALA B CA 1
ATOM 3150 C C . ALA B 1 173 ? 10.219 -10.242 -22.375 1 95.94 173 ALA B C 1
ATOM 3152 O O . ALA B 1 173 ? 9.062 -10.57 -22.094 1 95.94 173 ALA B O 1
ATOM 3153 N N . GLU B 1 174 ? 11.203 -10.352 -21.5 1 96.88 174 GLU B N 1
ATOM 3154 C CA . GLU B 1 174 ? 11 -10.828 -20.141 1 96.88 174 GLU B CA 1
ATOM 3155 C C . GLU B 1 174 ? 10.133 -9.859 -19.344 1 96.88 174 GLU B C 1
ATOM 3157 O O . GLU B 1 174 ? 9.281 -10.289 -18.547 1 96.88 174 GLU B O 1
ATOM 3162 N N . THR B 1 175 ? 10.352 -8.594 -19.594 1 96.38 175 THR B N 1
ATOM 3163 C CA . THR B 1 175 ? 9.562 -7.562 -18.922 1 96.38 175 THR B CA 1
ATOM 3164 C C . THR B 1 175 ? 8.094 -7.676 -19.297 1 96.38 175 THR B C 1
ATOM 3166 O O . THR B 1 175 ? 7.215 -7.531 -18.438 1 96.38 175 THR B O 1
ATOM 3169 N N . ALA B 1 176 ? 7.867 -7.891 -20.516 1 96.19 176 ALA B N 1
ATOM 3170 C CA . ALA B 1 176 ? 6.492 -8.062 -20.969 1 96.19 176 ALA B CA 1
ATOM 3171 C C . ALA B 1 176 ? 5.828 -9.258 -20.281 1 96.19 176 ALA B C 1
ATOM 3173 O O . ALA B 1 176 ? 4.664 -9.188 -19.891 1 96.19 176 ALA B O 1
ATOM 3174 N N . VAL B 1 177 ? 6.547 -10.297 -20.172 1 96.81 177 VAL B N 1
ATOM 3175 C CA . VAL B 1 177 ? 6.035 -11.484 -19.484 1 96.81 177 VAL B CA 1
ATOM 3176 C C . VAL B 1 177 ? 5.773 -11.164 -18.016 1 96.81 177 VAL B C 1
ATOM 3178 O O . VAL B 1 177 ? 4.734 -11.539 -17.469 1 96.81 177 VAL B O 1
ATOM 3181 N N . LEU B 1 178 ? 6.688 -10.492 -17.391 1 95.75 178 LEU B N 1
ATOM 3182 C CA . LEU B 1 178 ? 6.535 -10.102 -15.992 1 95.75 178 LEU B CA 1
ATOM 3183 C C . LEU B 1 178 ? 5.262 -9.289 -15.797 1 95.75 178 LEU B C 1
ATOM 3185 O O . LEU B 1 178 ? 4.52 -9.516 -14.836 1 95.75 178 LEU B O 1
ATOM 3189 N N . LYS B 1 179 ? 5.039 -8.344 -16.672 1 94.25 179 LYS B N 1
ATOM 3190 C CA . LYS B 1 179 ? 3.83 -7.527 -16.609 1 94.25 179 LYS B CA 1
ATOM 3191 C C . LYS B 1 179 ? 2.574 -8.391 -16.688 1 94.25 179 LYS B C 1
ATOM 3193 O O . LYS B 1 179 ? 1.615 -8.164 -15.938 1 94.25 179 LYS B O 1
ATOM 3198 N N . GLY B 1 180 ? 2.574 -9.336 -17.516 1 93.19 180 GLY B N 1
ATOM 3199 C CA . GLY B 1 180 ? 1.467 -10.273 -17.609 1 93.19 180 GLY B CA 1
ATOM 3200 C C . GLY B 1 180 ? 1.268 -11.078 -16.344 1 93.19 180 GLY B C 1
ATOM 3201 O O . GLY B 1 180 ? 0.137 -11.25 -15.875 1 93.19 180 GLY B O 1
ATOM 3202 N N . LEU B 1 181 ? 2.369 -11.562 -15.773 1 91.94 181 LEU B N 1
ATOM 3203 C CA . LEU B 1 181 ? 2.301 -12.336 -14.531 1 91.94 181 LEU B CA 1
ATOM 3204 C C . LEU B 1 181 ? 1.701 -11.5 -13.406 1 91.94 181 LEU B C 1
ATOM 3206 O O . LEU B 1 181 ? 0.853 -11.984 -12.656 1 91.94 181 LEU B O 1
ATOM 3210 N N . CYS B 1 182 ? 2.082 -10.258 -13.297 1 90.56 182 CYS B N 1
ATOM 3211 C CA . CYS B 1 182 ? 1.61 -9.367 -12.242 1 90.56 182 CYS B CA 1
ATOM 3212 C C . CYS B 1 182 ? 0.15 -8.992 -12.453 1 90.56 182 CYS B C 1
ATOM 3214 O O . CYS B 1 182 ? -0.536 -8.578 -11.516 1 90.56 182 CYS B O 1
ATOM 3216 N N . ALA B 1 183 ? -0.249 -9.07 -13.672 1 87.81 183 ALA B N 1
ATOM 3217 C CA . ALA B 1 183 ? -1.66 -8.859 -13.977 1 87.81 183 ALA B CA 1
ATOM 3218 C C . ALA B 1 183 ? -2.465 -10.141 -13.781 1 87.81 183 ALA B C 1
ATOM 3220 O O . ALA B 1 183 ? -3.613 -10.242 -14.219 1 87.81 183 ALA B O 1
ATOM 3221 N N . SER B 1 184 ? -1.896 -11.172 -13.258 1 85.31 184 SER B N 1
ATOM 3222 C CA . SER B 1 184 ? -2.49 -12.453 -12.883 1 85.31 184 SER B CA 1
ATOM 3223 C C . SER B 1 184 ? -2.865 -13.266 -14.117 1 85.31 184 SER B C 1
ATOM 3225 O O . SER B 1 184 ? -3.785 -14.086 -14.07 1 85.31 184 SER B O 1
ATOM 3227 N N . ARG B 1 185 ? -2.248 -13.031 -15.188 1 89.5 185 ARG B N 1
ATOM 3228 C CA . ARG B 1 185 ? -2.477 -13.836 -16.375 1 89.5 185 ARG B CA 1
ATOM 3229 C C . ARG B 1 185 ? -1.663 -15.125 -16.344 1 89.5 185 ARG B C 1
ATOM 3231 O O . ARG B 1 185 ? -0.532 -15.133 -15.852 1 89.5 185 ARG B O 1
ATOM 3238 N N . SER B 1 186 ? -2.283 -16.156 -16.938 1 91.38 186 SER B N 1
ATOM 3239 C CA . SER B 1 186 ? -1.58 -17.438 -17.031 1 91.38 186 SER B CA 1
ATOM 3240 C C . SER B 1 186 ? -0.525 -17.406 -18.125 1 91.38 186 SER B C 1
ATOM 3242 O O . SER B 1 186 ? -0.611 -16.594 -19.047 1 91.38 186 SER B O 1
ATOM 3244 N N . PRO B 1 187 ? 0.457 -18.344 -18.016 1 94.44 187 PRO B N 1
ATOM 3245 C CA . PRO B 1 187 ? 1.436 -18.422 -19.094 1 94.44 187 PRO B CA 1
ATOM 3246 C C . PRO B 1 187 ? 0.785 -18.641 -20.469 1 94.44 187 PRO B C 1
ATOM 3248 O O . PRO B 1 187 ? 1.224 -18.062 -21.453 1 94.44 187 PRO B O 1
ATOM 3251 N N . LYS B 1 188 ? -0.206 -19.406 -20.547 1 95.31 188 LYS B N 1
ATOM 3252 C CA . LYS B 1 188 ? -0.922 -19.641 -21.797 1 95.31 188 LYS B CA 1
ATOM 3253 C C . LYS B 1 188 ? -1.562 -18.344 -22.312 1 95.31 188 LYS B C 1
ATOM 3255 O O . LYS B 1 188 ? -1.478 -18.047 -23.5 1 95.31 188 LYS B O 1
ATOM 3260 N N . ALA B 1 189 ? -2.186 -17.641 -21.438 1 95.12 189 ALA B N 1
ATOM 3261 C CA . ALA B 1 189 ? -2.816 -16.375 -21.812 1 95.12 189 ALA B CA 1
ATOM 3262 C C . ALA B 1 189 ? -1.778 -15.367 -22.297 1 95.12 189 ALA B C 1
ATOM 3264 O O . ALA B 1 189 ? -2.008 -14.648 -23.281 1 95.12 189 ALA B O 1
ATOM 3265 N N . ILE B 1 190 ? -0.722 -15.32 -21.609 1 95.94 190 ILE B N 1
ATOM 3266 C CA . ILE B 1 190 ? 0.359 -14.422 -22 1 95.94 190 ILE B CA 1
ATOM 3267 C C . ILE B 1 190 ? 0.871 -14.781 -23.391 1 95.94 190 ILE B C 1
ATOM 3269 O O . ILE B 1 190 ? 1.109 -13.898 -24.219 1 95.94 190 ILE B O 1
ATOM 3273 N N . ALA B 1 191 ? 1.053 -16.062 -23.625 1 97.38 191 ALA B N 1
ATOM 3274 C CA . ALA B 1 191 ? 1.508 -16.531 -24.922 1 97.38 191 ALA B CA 1
ATOM 3275 C C . ALA B 1 191 ? 0.56 -16.094 -26.031 1 97.38 191 ALA B C 1
ATOM 3277 O O . ALA B 1 191 ? 1 -15.578 -27.062 1 97.38 191 ALA B O 1
ATOM 3278 N N . THR B 1 192 ? -0.669 -16.281 -25.844 1 96.88 192 THR B N 1
ATOM 3279 C CA . THR B 1 192 ? -1.691 -15.898 -26.812 1 96.88 192 THR B CA 1
ATOM 3280 C C . THR B 1 192 ? -1.642 -14.391 -27.078 1 96.88 192 THR B C 1
ATOM 3282 O O . THR B 1 192 ? -1.652 -13.969 -28.234 1 96.88 192 THR B O 1
ATOM 3285 N N . ASP B 1 193 ? -1.531 -13.609 -26.078 1 95.31 193 ASP B N 1
ATOM 3286 C CA . ASP B 1 193 ? -1.526 -12.156 -26.188 1 95.31 193 ASP B CA 1
ATOM 3287 C C . ASP B 1 193 ? -0.288 -11.664 -26.938 1 95.31 193 ASP B C 1
ATOM 3289 O O . ASP B 1 193 ? -0.352 -10.688 -27.688 1 95.31 193 ASP B O 1
ATOM 3293 N N . HIS B 1 194 ? 0.768 -12.328 -26.656 1 95.19 194 HIS B N 1
ATOM 3294 C CA . HIS B 1 194 ? 2.035 -11.906 -27.25 1 95.19 194 HIS B CA 1
ATOM 3295 C C . HIS B 1 194 ? 2.248 -12.539 -28.609 1 95.19 194 HIS B C 1
ATOM 3297 O O . HIS B 1 194 ? 3.184 -12.18 -29.328 1 95.19 194 HIS B O 1
ATOM 3303 N N . GLY B 1 195 ? 1.409 -13.461 -28.969 1 96.31 195 GLY B N 1
ATOM 3304 C CA . GLY B 1 195 ? 1.535 -14.125 -30.25 1 96.31 195 GLY B CA 1
ATOM 3305 C C . GLY B 1 195 ? 2.725 -15.062 -30.328 1 96.31 195 GLY B C 1
ATOM 3306 O O . GLY B 1 195 ? 3.422 -15.117 -31.344 1 96.31 195 GLY B O 1
ATOM 3307 N N . VAL B 1 196 ? 3.074 -15.742 -29.297 1 96.62 196 VAL B N 1
ATOM 3308 C CA . VAL B 1 196 ? 4.172 -16.703 -29.25 1 96.62 196 VAL B CA 1
ATOM 3309 C C . VAL B 1 196 ? 3.682 -18.016 -28.641 1 96.62 196 VAL B C 1
ATOM 3311 O O . VAL B 1 196 ? 2.541 -18.109 -28.172 1 96.62 196 VAL B O 1
ATOM 3314 N N . CYS B 1 197 ? 4.516 -19.031 -28.703 1 96.69 197 CYS B N 1
ATOM 3315 C CA . CYS B 1 197 ? 4.18 -20.328 -28.125 1 96.69 197 CYS B CA 1
ATOM 3316 C C . CYS B 1 197 ? 4.336 -20.297 -26.609 1 96.69 197 CYS B C 1
ATOM 3318 O O . CYS B 1 197 ? 5.145 -19.531 -26.078 1 96.69 197 CYS B O 1
ATOM 3320 N N . VAL B 1 198 ? 3.557 -21.172 -25.969 1 97.12 198 VAL B N 1
ATOM 3321 C CA . VAL B 1 198 ? 3.588 -21.234 -24.516 1 97.12 198 VAL B CA 1
ATOM 3322 C C . VAL B 1 198 ? 4.973 -21.672 -24.047 1 97.12 198 VAL B C 1
ATOM 3324 O O . VAL B 1 198 ? 5.449 -21.25 -23 1 97.12 198 VAL B O 1
ATOM 3327 N N . SER B 1 199 ? 5.609 -22.453 -24.828 1 97.06 199 SER B N 1
ATOM 3328 C CA . SER B 1 199 ? 6.949 -22.906 -24.484 1 97.06 199 SER B CA 1
ATOM 3329 C C . SER B 1 199 ? 7.934 -21.75 -24.422 1 97.06 199 SER B C 1
ATOM 3331 O O . SER B 1 199 ? 8.844 -21.734 -23.594 1 97.06 199 SER B O 1
ATOM 3333 N N . THR B 1 200 ? 7.809 -20.797 -25.297 1 96.88 200 THR B N 1
ATOM 3334 C CA . THR B 1 200 ? 8.633 -19.594 -25.266 1 96.88 200 THR B CA 1
ATOM 3335 C C . THR B 1 200 ? 8.414 -18.812 -23.969 1 96.88 200 THR B C 1
ATOM 3337 O O . THR B 1 200 ? 9.375 -18.391 -23.312 1 96.88 200 THR B O 1
ATOM 3340 N N . VAL B 1 201 ? 7.18 -18.625 -23.594 1 97.19 201 VAL B N 1
ATOM 3341 C CA . VAL B 1 201 ? 6.848 -17.938 -22.359 1 97.19 201 VAL B CA 1
ATOM 3342 C C . VAL B 1 201 ? 7.457 -18.672 -21.156 1 97.19 201 VAL B C 1
ATOM 3344 O O . VAL B 1 201 ? 7.996 -18.047 -20.25 1 97.19 201 VAL B O 1
ATOM 3347 N N . ARG B 1 202 ? 7.379 -19.922 -21.188 1 96.44 202 ARG B N 1
ATOM 3348 C CA . ARG B 1 202 ? 7.91 -20.719 -20.078 1 96.44 202 ARG B CA 1
ATOM 3349 C C . ARG B 1 202 ? 9.422 -20.562 -19.984 1 96.44 202 ARG B C 1
ATOM 3351 O O . ARG B 1 202 ? 9.977 -20.516 -18.875 1 96.44 202 ARG B O 1
ATOM 3358 N N . THR B 1 203 ? 10.039 -20.531 -21.094 1 96.88 203 THR B N 1
ATOM 3359 C CA . THR B 1 203 ? 11.484 -20.297 -21.125 1 96.88 203 THR B CA 1
ATOM 3360 C C . THR B 1 203 ?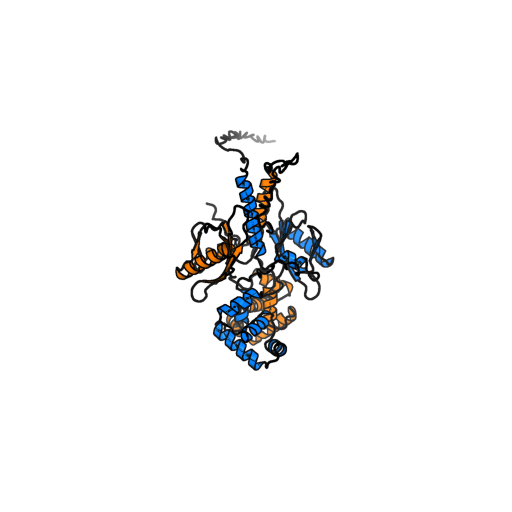 11.812 -18.922 -20.531 1 96.88 203 THR B C 1
ATOM 3362 O O . THR B 1 203 ? 12.75 -18.797 -19.75 1 96.88 203 THR B O 1
ATOM 3365 N N . GLN B 1 204 ? 11.062 -17.953 -20.906 1 97.19 204 GLN B N 1
ATOM 3366 C CA . GLN B 1 204 ? 11.266 -16.609 -20.375 1 97.19 204 GLN B CA 1
ATOM 3367 C C . GLN B 1 204 ? 11.023 -16.562 -18.859 1 97.19 204 GLN B C 1
ATOM 3369 O O . GLN B 1 204 ? 11.734 -15.875 -18.125 1 97.19 204 GLN B O 1
ATOM 3374 N N . ILE B 1 205 ? 10.023 -17.188 -18.422 1 96.81 205 ILE B N 1
ATOM 3375 C CA . ILE B 1 205 ? 9.75 -17.281 -17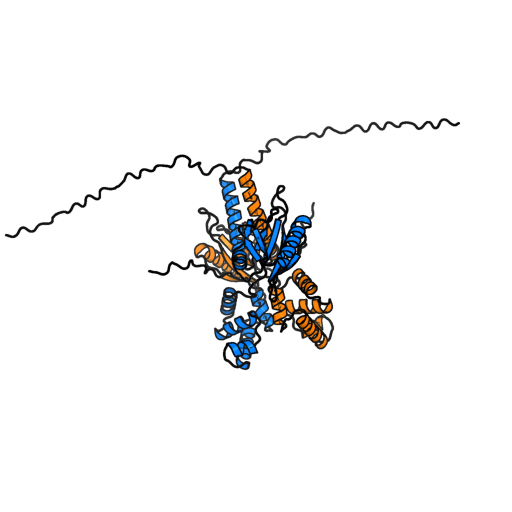 1 96.81 205 ILE B CA 1
ATOM 3376 C C . ILE B 1 205 ? 10.938 -17.906 -16.281 1 96.81 205 ILE B C 1
ATOM 3378 O O . ILE B 1 205 ? 11.344 -17.438 -15.211 1 96.81 205 ILE B O 1
ATOM 3382 N N . GLY B 1 206 ? 11.406 -18.953 -16.844 1 97.12 206 GLY B N 1
ATOM 3383 C CA . GLY B 1 206 ? 12.617 -19.547 -16.297 1 97.12 206 GLY B CA 1
ATOM 3384 C C . GLY B 1 206 ? 13.766 -18.578 -16.172 1 97.12 206 GLY B C 1
ATOM 3385 O O . GLY B 1 206 ? 14.461 -18.547 -15.156 1 97.12 206 GLY B O 1
ATOM 3386 N N . SER B 1 207 ? 13.953 -17.844 -17.203 1 97.44 207 SER B N 1
ATOM 3387 C CA . SER B 1 207 ? 15.008 -16.844 -17.203 1 97.44 207 SER B CA 1
ATOM 3388 C C . SER B 1 207 ? 14.766 -15.789 -16.125 1 97.44 207 SER B C 1
ATOM 3390 O O . SER B 1 207 ? 15.703 -15.391 -15.422 1 97.44 207 SER B O 1
ATOM 3392 N N . ILE B 1 208 ? 13.555 -15.328 -16 1 97 208 ILE B N 1
ATOM 3393 C CA . ILE B 1 208 ? 13.188 -14.352 -14.984 1 97 208 ILE B CA 1
ATOM 3394 C C . ILE B 1 208 ? 13.523 -14.891 -13.594 1 97 208 ILE B C 1
ATOM 3396 O O . ILE B 1 208 ? 14.102 -14.18 -12.773 1 97 208 ILE B O 1
ATOM 3400 N N . ARG B 1 209 ? 13.148 -16.109 -13.383 1 95.38 209 ARG B N 1
ATOM 3401 C CA . ARG B 1 209 ? 13.406 -16.734 -12.086 1 95.38 209 ARG B CA 1
ATOM 3402 C C . ARG B 1 209 ? 14.898 -16.797 -11.797 1 95.38 209 ARG B C 1
ATOM 3404 O O . ARG B 1 209 ? 15.344 -16.5 -10.688 1 95.38 209 ARG B O 1
ATOM 3411 N N . ALA B 1 210 ? 15.602 -17.188 -12.727 1 96.06 210 ALA B N 1
ATOM 3412 C CA . ALA B 1 210 ? 17.047 -17.297 -12.57 1 96.06 210 ALA B CA 1
ATOM 3413 C C . ALA B 1 210 ? 17.672 -15.938 -12.25 1 96.06 210 ALA B C 1
ATOM 3415 O O . ALA B 1 210 ? 18.516 -15.836 -11.359 1 96.06 210 ALA B O 1
ATOM 3416 N N . LYS B 1 211 ? 17.188 -14.922 -12.906 1 95.12 211 LYS B N 1
ATOM 3417 C CA . LYS B 1 211 ? 17.75 -13.586 -12.758 1 95.12 211 LYS B CA 1
ATOM 3418 C C . LYS B 1 211 ? 17.312 -12.938 -11.445 1 95.12 211 LYS B C 1
ATOM 3420 O O . LYS B 1 211 ? 18.016 -12.094 -10.891 1 95.12 211 LYS B O 1
ATOM 3425 N N . THR B 1 212 ? 16.219 -13.289 -10.945 1 91.69 212 THR B N 1
ATOM 3426 C CA . THR B 1 212 ? 15.688 -12.664 -9.742 1 91.69 212 THR B CA 1
ATOM 3427 C C . THR B 1 212 ? 15.984 -13.523 -8.516 1 91.69 212 THR B C 1
ATOM 3429 O O . THR B 1 212 ? 15.867 -13.055 -7.379 1 91.69 212 THR B O 1
ATOM 3432 N N . GLY B 1 213 ? 16.219 -14.82 -8.695 1 90.5 213 GLY B N 1
ATOM 3433 C CA . GLY B 1 213 ? 16.453 -15.75 -7.602 1 90.5 213 GLY B CA 1
ATOM 3434 C C . GLY B 1 213 ? 15.18 -16.328 -7.02 1 90.5 213 GLY B C 1
ATOM 3435 O O . GLY B 1 213 ? 15.211 -17 -5.984 1 90.5 213 GLY B O 1
ATOM 3436 N N . ALA B 1 214 ? 14.133 -16.047 -7.656 1 89.88 214 ALA B N 1
ATOM 3437 C CA . ALA B 1 214 ? 12.859 -16.578 -7.172 1 89.88 214 ALA B CA 1
ATOM 3438 C C . ALA B 1 214 ? 12.719 -18.062 -7.523 1 89.88 214 ALA B C 1
ATOM 3440 O O . ALA B 1 214 ? 13.211 -18.516 -8.555 1 89.88 214 ALA B O 1
ATOM 3441 N N . GLU B 1 215 ? 11.977 -18.734 -6.699 1 88.19 215 GLU B N 1
ATOM 3442 C CA . GLU B 1 215 ? 11.82 -20.172 -6.914 1 88.19 215 GLU B CA 1
ATOM 3443 C C . GLU B 1 215 ? 10.539 -20.484 -7.691 1 88.19 215 GLU B C 1
ATOM 3445 O O . GLU B 1 215 ? 10.359 -21.594 -8.188 1 88.19 215 GLU B O 1
ATOM 3450 N N . SER B 1 216 ? 9.664 -19.531 -7.82 1 89 216 SER B N 1
ATOM 3451 C CA . SER B 1 216 ? 8.367 -19.734 -8.461 1 89 216 SER B CA 1
ATOM 3452 C C . SER B 1 216 ? 7.832 -18.438 -9.047 1 89 216 SER B C 1
ATOM 3454 O O . SER B 1 216 ? 8.359 -17.359 -8.758 1 89 216 SER B O 1
ATOM 3456 N N . ILE B 1 217 ? 6.836 -18.594 -9.898 1 89 217 ILE B N 1
ATOM 3457 C CA . ILE B 1 217 ? 6.125 -17.438 -10.422 1 89 217 ILE B CA 1
ATOM 3458 C C . ILE B 1 217 ? 5.566 -16.594 -9.273 1 89 217 ILE B C 1
ATOM 3460 O O . ILE B 1 217 ? 5.648 -15.367 -9.289 1 89 217 ILE B O 1
ATOM 3464 N N . ARG B 1 218 ? 5.031 -17.25 -8.281 1 85.81 218 ARG B N 1
ATOM 3465 C CA . ARG B 1 218 ? 4.492 -16.562 -7.113 1 85.81 218 ARG B CA 1
ATOM 3466 C C . ARG B 1 218 ? 5.586 -15.789 -6.383 1 85.81 218 ARG B C 1
ATOM 3468 O O . ARG B 1 218 ? 5.348 -14.688 -5.883 1 85.81 218 ARG B O 1
ATOM 3475 N N . GLY B 1 219 ? 6.652 -16.391 -6.348 1 86.69 219 GLY B N 1
ATOM 3476 C CA . GLY B 1 219 ? 7.785 -15.727 -5.723 1 86.69 219 GLY B CA 1
ATOM 3477 C C . GLY B 1 219 ? 8.195 -14.453 -6.438 1 86.69 219 GLY B C 1
ATOM 3478 O O . GLY B 1 219 ? 8.484 -13.445 -5.797 1 86.69 219 GLY B O 1
ATOM 3479 N N . VAL B 1 220 ? 8.242 -14.523 -7.758 1 89.81 220 VAL B N 1
ATOM 3480 C CA . VAL B 1 220 ? 8.594 -13.352 -8.555 1 89.81 220 VAL B CA 1
ATOM 3481 C C . VAL B 1 220 ? 7.586 -12.234 -8.297 1 89.81 220 VAL B C 1
ATOM 3483 O O . VAL B 1 220 ? 7.965 -11.094 -8.031 1 89.81 220 VAL B O 1
ATOM 3486 N N . VAL B 1 221 ? 6.32 -12.555 -8.32 1 88.31 221 VAL B N 1
ATOM 3487 C CA . VAL B 1 221 ? 5.25 -11.578 -8.141 1 88.31 221 VAL B CA 1
ATOM 3488 C C . VAL B 1 221 ? 5.305 -11.008 -6.727 1 88.31 221 VAL B C 1
ATOM 3490 O O . VAL B 1 221 ? 5.129 -9.797 -6.527 1 88.31 221 VAL B O 1
ATOM 3493 N N . ALA B 1 222 ? 5.57 -11.812 -5.777 1 85.06 222 ALA B N 1
ATOM 3494 C CA . ALA B 1 222 ? 5.68 -11.367 -4.391 1 85.06 222 ALA B CA 1
ATOM 3495 C C . ALA B 1 222 ? 6.785 -10.328 -4.234 1 85.06 222 ALA B C 1
ATOM 3497 O O . ALA B 1 222 ? 6.625 -9.352 -3.504 1 85.06 222 ALA B O 1
ATOM 3498 N N . MET B 1 223 ? 7.836 -10.562 -4.914 1 85.06 223 MET B N 1
ATOM 3499 C CA . MET B 1 223 ? 8.953 -9.625 -4.852 1 85.06 223 MET B CA 1
ATOM 3500 C C . MET B 1 223 ? 8.547 -8.258 -5.387 1 85.06 223 MET B C 1
ATOM 3502 O O . MET B 1 223 ? 8.914 -7.23 -4.812 1 85.06 223 MET B O 1
ATOM 3506 N N . VAL B 1 224 ? 7.797 -8.312 -6.418 1 87 224 VAL B N 1
ATOM 3507 C CA . VAL B 1 224 ? 7.359 -7.051 -7.012 1 87 224 VAL B CA 1
ATOM 3508 C C . VAL B 1 224 ? 6.359 -6.367 -6.082 1 87 224 VAL B C 1
ATOM 3510 O O . VAL B 1 224 ? 6.449 -5.16 -5.84 1 87 224 VAL B O 1
ATOM 3513 N N . VAL B 1 225 ? 5.453 -7.113 -5.504 1 83 225 VAL B N 1
ATOM 3514 C CA . VAL B 1 225 ? 4.391 -6.582 -4.656 1 83 225 VAL B CA 1
ATOM 3515 C C . VAL B 1 225 ? 4.992 -5.988 -3.385 1 83 225 VAL B C 1
ATOM 3517 O O . VAL B 1 225 ? 4.484 -4.996 -2.854 1 83 225 VAL B O 1
ATOM 3520 N N . GLN B 1 226 ? 6.062 -6.527 -2.953 1 81.38 226 GLN B N 1
ATOM 3521 C CA . GLN B 1 226 ? 6.688 -6.102 -1.706 1 81.38 226 GLN B CA 1
ATOM 3522 C C . GLN B 1 226 ? 7.445 -4.789 -1.89 1 81.38 226 GLN B C 1
ATOM 3524 O O . GLN B 1 226 ? 7.73 -4.09 -0.916 1 81.38 226 GLN B O 1
ATOM 3529 N N . MET B 1 227 ? 7.754 -4.512 -3.109 1 82.19 227 MET B N 1
ATOM 3530 C CA . MET B 1 227 ? 8.469 -3.264 -3.354 1 82.19 227 MET B CA 1
ATOM 3531 C C . MET B 1 227 ? 7.527 -2.068 -3.277 1 82.19 227 MET B C 1
ATOM 3533 O O . MET B 1 227 ? 6.324 -2.209 -3.494 1 82.19 227 MET B O 1
ATOM 3537 N N . PRO B 1 228 ? 8.117 -0.914 -2.924 1 79.69 228 PRO B N 1
ATOM 3538 C CA . PRO B 1 228 ? 7.266 0.279 -2.967 1 79.69 228 PRO B CA 1
ATOM 3539 C C . PRO B 1 228 ? 6.637 0.505 -4.34 1 79.69 228 PRO B C 1
ATOM 3541 O O . PRO B 1 228 ? 7.312 0.38 -5.363 1 79.69 228 PRO B O 1
ATOM 3544 N N . GLN B 1 229 ? 5.375 0.66 -4.316 1 79 229 GLN B N 1
ATOM 3545 C CA . GLN B 1 229 ? 4.684 0.919 -5.574 1 79 229 GLN B CA 1
ATOM 3546 C C . GLN B 1 229 ? 4.664 2.41 -5.895 1 79 229 GLN B C 1
ATOM 3548 O O . GLN B 1 229 ? 3.938 3.178 -5.262 1 79 229 GLN B O 1
ATOM 3553 N N . LEU B 1 230 ? 5.551 2.861 -6.797 1 73.56 230 LEU B N 1
ATOM 3554 C CA . LEU B 1 230 ? 5.82 4.258 -7.125 1 73.56 230 LEU B CA 1
ATOM 3555 C C . LEU B 1 230 ? 4.715 4.832 -8.008 1 73.56 230 LEU B C 1
ATOM 3557 O O . LEU B 1 230 ? 4.258 4.176 -8.945 1 73.56 230 LEU B O 1
ATOM 3561 N N . LEU B 1 231 ? 4.215 5.977 -7.551 1 73.31 231 LEU B N 1
ATOM 3562 C CA . LEU B 1 231 ? 3.252 6.699 -8.375 1 73.31 231 LEU B CA 1
ATOM 3563 C C . LEU B 1 231 ? 3.961 7.508 -9.453 1 73.31 231 LEU B C 1
ATOM 3565 O O . LEU B 1 231 ? 5.098 7.949 -9.266 1 73.31 231 LEU B O 1
ATOM 3569 N N . GLY B 1 232 ? 3.645 7.359 -10.766 1 61.03 232 GLY B N 1
ATOM 3570 C CA . GLY B 1 232 ? 4.289 8.086 -11.852 1 61.03 232 GLY B CA 1
ATOM 3571 C C . GLY B 1 232 ? 4.191 9.594 -11.703 1 61.03 232 GLY B C 1
ATOM 3572 O O . GLY B 1 232 ? 3.291 10.102 -11.023 1 61.03 232 GLY B O 1
ATOM 3573 N N . VAL B 1 233 ? 5.25 10.352 -11.797 1 52.75 233 VAL B N 1
ATOM 3574 C CA . VAL B 1 233 ? 5.27 11.812 -11.844 1 52.75 233 VAL B CA 1
ATOM 3575 C C . VAL B 1 233 ? 4.059 12.32 -12.617 1 52.75 233 VAL B C 1
ATOM 3577 O O . VAL B 1 233 ? 3.471 13.344 -12.258 1 52.75 233 VAL B O 1
ATOM 3580 N N . LEU B 1 234 ? 3.766 11.773 -13.773 1 45.81 234 LEU B N 1
ATOM 3581 C CA . LEU B 1 234 ? 2.75 12.273 -14.695 1 45.81 234 LEU B CA 1
ATOM 3582 C C . LEU B 1 234 ? 1.353 12.102 -14.109 1 45.81 234 LEU B C 1
ATOM 3584 O O . LEU B 1 234 ? 0.376 12.609 -14.672 1 45.81 234 LEU B O 1
ATOM 3588 N N . ASP B 1 235 ? 1.211 11.352 -13.281 1 47.81 235 ASP B N 1
ATOM 3589 C CA . ASP B 1 235 ? -0.156 11.188 -12.797 1 47.81 235 ASP B CA 1
ATOM 3590 C C . ASP B 1 235 ? -0.601 12.398 -11.984 1 47.81 235 ASP B C 1
ATOM 3592 O O . ASP B 1 235 ? -1.542 12.312 -11.195 1 47.81 235 ASP B O 1
ATOM 3596 N N . THR B 1 236 ? 0.125 13.445 -11.938 1 40.88 236 THR B N 1
ATOM 3597 C CA . THR B 1 236 ? -0.398 14.711 -11.43 1 40.88 236 THR B CA 1
ATOM 3598 C C . THR B 1 236 ? -1.657 15.117 -12.188 1 40.88 236 THR B C 1
ATOM 3600 O O . THR B 1 236 ? -1.663 15.148 -13.422 1 40.88 236 THR B O 1
ATOM 3603 N N . PRO B 1 237 ? -2.811 15.18 -11.68 1 38.81 237 PRO B N 1
ATOM 3604 C CA . PRO B 1 237 ? -3.924 15.672 -12.492 1 38.81 237 PRO B CA 1
ATOM 3605 C C . PRO B 1 237 ? -3.523 16.828 -13.398 1 38.81 237 PRO B C 1
ATOM 3607 O O . PRO B 1 237 ? -2.639 17.625 -13.047 1 38.81 237 PRO B O 1
ATOM 3610 N N . ALA B 1 238 ? -3.727 16.734 -14.766 1 35.28 238 ALA B N 1
ATOM 3611 C CA . ALA B 1 238 ? -3.699 17.906 -15.648 1 35.28 238 ALA B CA 1
ATOM 3612 C C . ALA B 1 238 ? -4.355 19.109 -14.992 1 35.28 238 ALA B C 1
ATOM 3614 O O . ALA B 1 238 ? -5.469 19.016 -14.461 1 35.28 238 ALA B O 1
ATOM 3615 N N . GLY B 1 239 ? -3.609 19.969 -14.328 1 30.44 239 GLY B N 1
ATOM 3616 C CA . GLY B 1 239 ? -4.25 21.219 -13.945 1 30.44 239 GLY B CA 1
ATOM 3617 C C . GLY B 1 239 ? -5.285 21.688 -14.953 1 30.44 239 GLY B C 1
ATOM 3618 O O . GLY B 1 239 ? -5.285 21.25 -16.109 1 30.44 239 GLY B O 1
ATOM 3619 N N . PRO B 1 240 ? -6.449 22.141 -14.523 1 32.31 240 PRO B N 1
ATOM 3620 C CA . PRO B 1 240 ? -7.387 22.688 -15.508 1 32.31 240 PRO B CA 1
ATOM 3621 C C . PRO B 1 240 ? -6.688 23.484 -16.609 1 32.31 240 PRO B C 1
ATOM 3623 O O . PRO B 1 240 ? -5.602 24.031 -16.391 1 32.31 240 PRO B O 1
ATOM 3626 N N . PRO B 1 241 ? -6.922 23.109 -17.922 1 28.72 241 PRO B N 1
ATOM 3627 C CA . PRO B 1 241 ? -6.391 24.016 -18.953 1 28.72 241 PRO B CA 1
ATOM 3628 C C . PRO B 1 241 ? -6.52 25.484 -18.562 1 28.72 241 PRO B C 1
ATOM 3630 O O . PRO B 1 241 ? -7.43 25.859 -17.828 1 28.72 241 PRO B O 1
ATOM 3633 N N . ALA B 1 242 ? -5.344 26.062 -18.328 1 29.61 242 ALA B N 1
ATOM 3634 C CA . ALA B 1 242 ? -5.512 27.516 -18.188 1 29.61 242 ALA B CA 1
ATOM 3635 C C . ALA B 1 242 ? -6.605 28.031 -19.109 1 29.61 242 ALA B C 1
ATOM 3637 O O . ALA B 1 242 ? -6.715 27.609 -20.25 1 29.61 242 ALA B O 1
ATOM 3638 N N . PRO B 1 243 ? -7.41 28.953 -18.547 1 29.58 243 PRO B N 1
ATOM 3639 C CA . PRO B 1 243 ? -8.242 29.578 -19.562 1 29.58 243 PRO B CA 1
ATOM 3640 C C . PRO B 1 243 ? -7.43 30.109 -20.734 1 29.58 243 PRO B C 1
ATOM 3642 O O . PRO B 1 243 ? -6.254 30.453 -20.578 1 29.58 243 PRO B O 1
#

Sequence (486 aa):
MHPNTSDRLASEGRGFSGAWSVRPPGWRGPGHATPERRRHTDANAVRLAHMLDEVDHGLVLVTADDLVRHANRAALRDLADGDHPLCLDGQRLQARRPQDAALLRDALADARARGLRRVLHLGEGSGRILAVVPLPPASANSGPDAMLLLGRREVCRELSLDWFARTHRLTPAETAVLKGLCASRSPKAIATDHGVCVSTVRTQIGSIRAKTGAESIRGVVAMVVQMPQLLGVLDTPAGPPAPMHPNTSDRLASEGRGFSGAWSVRPPGWRGPGHATPERRRHTDANAVRLAHMLDEVDHGLVLVTADDLVRHANRAALRDLADGDHPLCLDGQRLQARRPQDAALLRDALADARARGLRRVLHLGEGSGRILAVVPLPPASANSGPDAMLLLGRREVCRELSLDWFARTHRLTPAETAVLKGLCASRSPKAIATDHGVCVSTVRTQIGSIRAKTGAESIRGVVAMVVQMPQLLGVLDTPAGPPAP

InterPro domains:
  IPR000792 Transcription regulator LuxR, C-terminal [SM00421] (167-224)
  IPR016032 Signal transduction response regulator, C-terminal effector [SSF46894] (159-227)
  IPR036388 Winged helix-like DNA-binding domain superfamily [G3DSA:1.10.10.10] (162-226)